Protein AF-0000000065814893 (afdb_homodimer)

InterPro domains:
  IPR001451 Hexapeptide repeat [PF00132] (109-143)
  IPR011004 Trimeric LpxA-like superfamily [SSF51161] (51-206)
  IPR018357 Hexapeptide transferase, conserved site [PS00101] (118-146)
  IPR050179 Transferase hexapeptide repeat [PTHR43300] (21-171)

Foldseek 3Di:
DAQPDPDLVDWDAVVVQDDQPLEAEEAPETERARVVRHTCNVQEPPQDRDPPAAGEHYYEQEAAYHQHHEYFQQLVQADPPDPGRDNLVVPCVDVVSVPPDRSGDGLHYEYEYACEYEAHNEYEYGNEYEAALEYEYHNEDDPHHHYHQFYWGDVPIDTPGGPDDPVLSVLCVVLVCSPDDPVLCVVCVVVVPDDCSVVSSVSSVVVVD/DAQPDPDLVDWDAVVVQDDAPLEAEEAPETERARVVRHTCVVQEPPQDRDPPAAGEHYYEQEYAYHQHHEYFQALVQADPPDPGRDNLVVCCVDVVSPPPDRSGDGLHYEYEYACEYAAHNEYEYGNEYEAALEYEYHNEDDDHHHYHQFYWGDVPIDTPGGPDDPVLSVLCVVLVCSPDDPVLCVVCVVVVPDDCSVVSSVSSVVVVD

Structure (mmCIF, N/CA/C/O backbone):
data_AF-0000000065814893-model_v1
#
loop_
_entity.id
_entity.type
_entity.pdbx_description
1 polymer 'Chloramphenicol acetyltransferase'
#
loop_
_atom_site.group_PDB
_atom_site.id
_atom_site.type_symbol
_atom_site.label_atom_id
_atom_site.label_alt_id
_atom_site.label_comp_id
_atom_site.label_asym_id
_atom_site.label_entity_id
_atom_site.label_seq_id
_atom_site.pdbx_PDB_ins_code
_atom_site.Cartn_x
_atom_site.Cartn_y
_atom_site.Cartn_z
_atom_site.occupancy
_atom_site.B_iso_or_equiv
_atom_site.auth_seq_id
_atom_site.auth_comp_id
_atom_site.auth_asym_id
_atom_site.auth_atom_id
_atom_site.pdbx_PDB_model_num
ATOM 1 N N . MET A 1 1 ? 8.117 12.266 -17.906 1 61.38 1 MET A N 1
ATOM 2 C CA . MET A 1 1 ? 7.121 13.289 -17.625 1 61.38 1 MET A CA 1
ATOM 3 C C . MET A 1 1 ? 7.738 14.461 -16.859 1 61.38 1 MET A C 1
ATOM 5 O O . MET A 1 1 ? 8.703 14.281 -16.125 1 61.38 1 MET A O 1
ATOM 9 N N . GLU A 1 2 ? 7.445 15.672 -17.281 1 85.38 2 GLU A N 1
ATOM 10 C CA . GLU A 1 2 ? 7.965 16.859 -16.625 1 85.38 2 GLU A CA 1
ATOM 11 C C . GLU A 1 2 ? 7.531 16.922 -15.156 1 85.38 2 GLU A C 1
ATOM 13 O O . GLU A 1 2 ? 6.41 16.531 -14.82 1 85.38 2 GLU A O 1
ATOM 18 N N . ASN A 1 3 ? 8.438 17.219 -14.25 1 93.12 3 ASN A N 1
ATOM 19 C CA . ASN A 1 3 ? 8.18 17.344 -12.82 1 93.12 3 ASN A CA 1
ATOM 20 C C . ASN A 1 3 ? 7.148 18.438 -12.531 1 93.12 3 ASN A C 1
ATOM 22 O O . ASN A 1 3 ? 7.281 19.562 -13.023 1 93.12 3 ASN A O 1
ATOM 26 N N . TYR A 1 4 ? 6.109 18.156 -11.859 1 95.06 4 TYR A N 1
ATOM 27 C CA . TYR A 1 4 ? 5.02 19.078 -11.547 1 95.06 4 TYR A CA 1
ATOM 28 C C . TYR A 1 4 ? 5.523 20.266 -10.734 1 95.06 4 TYR A C 1
ATOM 30 O O . TYR A 1 4 ? 4.91 21.328 -10.734 1 95.06 4 TYR A O 1
ATOM 38 N N . PHE A 1 5 ? 6.621 20.109 -10.055 1 96.44 5 PHE A N 1
ATOM 39 C CA . PHE A 1 5 ? 7.168 21.125 -9.156 1 96.44 5 PHE A CA 1
ATOM 40 C C . PHE A 1 5 ? 8.438 21.734 -9.75 1 96.44 5 PHE A C 1
ATOM 42 O O . PHE A 1 5 ? 9.242 21.031 -10.359 1 96.44 5 PHE A O 1
ATOM 49 N N . GLU A 1 6 ? 8.703 23.016 -9.484 1 94.94 6 GLU A N 1
ATOM 50 C CA . GLU A 1 6 ? 9.836 23.75 -10.031 1 94.94 6 GLU A CA 1
ATOM 51 C C . GLU A 1 6 ? 11.109 23.5 -9.227 1 94.94 6 GLU A C 1
ATOM 53 O O . GLU A 1 6 ? 12.219 23.594 -9.758 1 94.94 6 GLU A O 1
ATOM 58 N N . SER A 1 7 ? 10.906 23.234 -7.918 1 95 7 SER A N 1
ATOM 59 C CA . SER A 1 7 ? 12.039 23.062 -7.012 1 95 7 SER A CA 1
ATOM 60 C C . SER A 1 7 ? 11.672 22.203 -5.816 1 95 7 SER A C 1
ATOM 62 O O . SER A 1 7 ? 10.5 22.125 -5.426 1 95 7 SER A O 1
ATOM 64 N N . PRO A 1 8 ? 12.672 21.484 -5.254 1 94.56 8 PRO A N 1
ATOM 65 C CA . PRO A 1 8 ? 12.391 20.688 -4.051 1 94.56 8 PRO A CA 1
ATOM 66 C C . PRO A 1 8 ? 12.07 21.562 -2.838 1 94.56 8 PRO A C 1
ATOM 68 O O . PRO A 1 8 ? 11.625 21.047 -1.81 1 94.56 8 PRO A O 1
ATOM 71 N N . PHE A 1 9 ? 12.1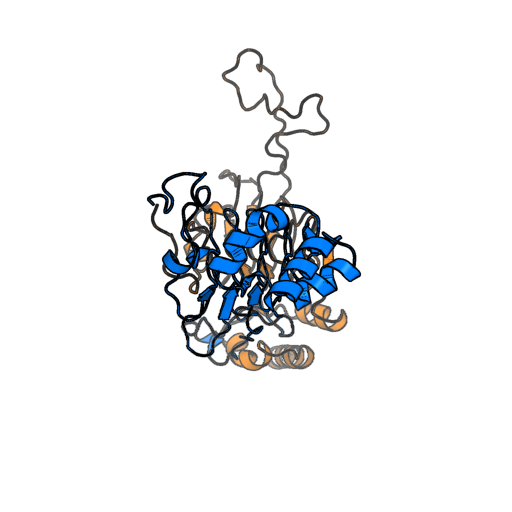56 22.859 -2.875 1 94.12 9 PHE A N 1
ATOM 72 C CA . PHE A 1 9 ? 12.016 23.75 -1.721 1 94.12 9 PHE A CA 1
ATOM 73 C C . PHE A 1 9 ? 10.758 24.594 -1.836 1 94.12 9 PHE A C 1
ATOM 75 O O . PHE A 1 9 ? 10.523 25.484 -1.018 1 94.12 9 PHE A O 1
ATOM 82 N N . ARG A 1 10 ? 10 24.297 -2.906 1 92.56 10 ARG A N 1
ATOM 83 C CA . ARG A 1 10 ? 8.773 25.078 -3.102 1 92.56 10 ARG A CA 1
ATOM 84 C C . ARG A 1 10 ? 7.566 24.156 -3.256 1 92.56 10 ARG A C 1
ATOM 86 O O . ARG A 1 10 ? 7.34 23.594 -4.332 1 92.56 10 ARG A O 1
ATOM 93 N N . GLY A 1 11 ? 6.805 24.062 -2.246 1 95.88 11 GLY A N 1
ATOM 94 C CA . GLY A 1 11 ? 5.527 23.375 -2.365 1 95.88 11 GLY A CA 1
ATOM 95 C C . GLY A 1 11 ? 4.465 24.203 -3.062 1 95.88 11 GLY A C 1
ATOM 96 O O . GLY A 1 11 ? 4.699 25.359 -3.391 1 95.88 11 GLY A O 1
ATOM 97 N N . ILE A 1 12 ? 3.383 23.594 -3.402 1 98.44 12 ILE A N 1
ATOM 98 C CA . ILE A 1 12 ? 2.229 24.25 -3.998 1 98.44 12 ILE A CA 1
ATOM 99 C C . ILE A 1 12 ? 0.988 24 -3.145 1 98.44 12 ILE A C 1
ATOM 101 O O . ILE A 1 12 ? 0.753 22.875 -2.701 1 98.44 12 ILE A O 1
ATOM 105 N N . THR A 1 13 ? 0.253 25.047 -2.877 1 98.62 13 THR A N 1
ATOM 106 C CA . THR A 1 13 ? -0.948 24.891 -2.062 1 98.62 13 THR A CA 1
ATOM 107 C C . THR A 1 13 ? -1.965 24 -2.758 1 98.62 13 THR A C 1
ATOM 109 O O . THR A 1 13 ? -2.047 23.984 -3.988 1 98.62 13 THR A O 1
ATOM 112 N N . LEU A 1 14 ? -2.758 23.25 -1.968 1 98.62 14 LEU A N 1
ATOM 113 C CA . LEU A 1 14 ? -3.629 22.203 -2.486 1 98.62 14 LEU A CA 1
ATOM 114 C C . LEU A 1 14 ? -4.738 22.797 -3.348 1 98.62 14 LEU A C 1
ATOM 116 O O . LEU A 1 14 ? -5.172 22.172 -4.324 1 98.62 14 LEU A O 1
ATOM 120 N N . ASP A 1 15 ? -5.16 24 -2.994 1 97.12 15 ASP A N 1
ATOM 121 C CA . ASP A 1 15 ? -6.234 24.641 -3.746 1 97.12 15 ASP A CA 1
ATOM 122 C C . ASP A 1 15 ? -5.844 24.828 -5.211 1 97.12 15 ASP A C 1
ATOM 124 O O . ASP A 1 15 ? -6.711 24.906 -6.086 1 97.12 15 ASP A O 1
ATOM 128 N N . LYS A 1 16 ? -4.598 24.828 -5.5 1 97.12 16 LYS A N 1
ATOM 129 C CA . LYS A 1 16 ? -4.109 25.016 -6.859 1 97.12 16 LYS A CA 1
ATOM 130 C C . LYS A 1 16 ? -3.846 23.688 -7.551 1 97.12 16 LYS A C 1
ATOM 132 O O . LYS A 1 16 ? -3.467 23.656 -8.727 1 97.12 16 LYS A O 1
ATOM 137 N N . GLN A 1 17 ? -3.994 22.609 -6.789 1 96.25 17 GLN A N 1
ATOM 138 C CA . GLN A 1 17 ? -3.59 21.312 -7.324 1 96.25 17 GLN A CA 1
ATOM 139 C C . GLN A 1 17 ? -4.789 20.391 -7.469 1 96.25 17 GLN A C 1
ATOM 141 O O . GLN A 1 17 ? -4.699 19.344 -8.133 1 96.25 17 GLN A O 1
ATOM 146 N N . VAL A 1 18 ? -5.871 20.688 -6.855 1 95.12 18 VAL A N 1
ATOM 147 C CA . VAL A 1 18 ? -6.965 19.719 -6.742 1 95.12 18 VAL A CA 1
ATOM 148 C C . VAL A 1 18 ? -8.078 20.094 -7.727 1 95.12 18 VAL A C 1
ATOM 150 O O . VAL A 1 18 ? -8.438 21.266 -7.852 1 95.12 18 VAL A O 1
ATOM 153 N N . LYS A 1 19 ? -8.617 19.141 -8.438 1 93.69 19 LYS A N 1
ATOM 154 C CA . LYS A 1 19 ? -9.695 19.344 -9.398 1 93.69 19 LYS A CA 1
ATOM 155 C C . LYS A 1 19 ? -10.922 18.516 -9.023 1 93.69 19 LYS A C 1
ATOM 157 O O . LYS A 1 19 ? -12.055 18.938 -9.266 1 93.69 19 LYS A O 1
ATOM 162 N N . SER A 1 20 ? -10.727 17.375 -8.445 1 95.62 20 SER A N 1
ATOM 163 C CA . SER A 1 20 ? -11.828 16.484 -8.094 1 95.62 20 SER A CA 1
ATOM 164 C C . SER A 1 20 ? -12.734 17.125 -7.043 1 95.62 20 SER A C 1
ATOM 166 O O . SER A 1 20 ? -12.258 17.656 -6.039 1 95.62 20 SER A O 1
ATOM 168 N N . PRO A 1 21 ? -14.008 17.078 -7.234 1 96 21 PRO A N 1
ATOM 169 C CA . PRO A 1 21 ? -14.914 17.594 -6.211 1 96 21 PRO A CA 1
ATOM 170 C C . PRO A 1 21 ? -14.883 16.781 -4.918 1 96 21 PRO A C 1
ATOM 172 O O . PRO A 1 21 ? -15.391 17.234 -3.889 1 96 21 PRO A O 1
ATOM 175 N N . ASN A 1 22 ? -14.352 15.555 -4.98 1 97.81 22 ASN A N 1
ATOM 176 C CA . ASN A 1 22 ? -14.297 14.695 -3.801 1 97.81 22 ASN A CA 1
ATOM 177 C C . ASN A 1 22 ? -13.023 14.938 -2.992 1 97.81 22 ASN A C 1
ATOM 179 O O . ASN A 1 22 ? -12.781 14.25 -1.995 1 97.81 22 ASN A O 1
ATOM 183 N N . LEU A 1 23 ? -12.219 15.844 -3.416 1 97.88 23 LEU A N 1
ATOM 184 C CA . LEU A 1 23 ? -11.094 16.375 -2.664 1 97.88 23 LEU A CA 1
ATOM 185 C C . LEU A 1 23 ? -11.422 17.766 -2.104 1 97.88 23 LEU A C 1
ATOM 187 O O . LEU A 1 23 ? -11.539 18.734 -2.857 1 97.88 23 LEU A O 1
ATOM 191 N N . VAL A 1 24 ? -11.594 17.828 -0.806 1 98.25 24 VAL A N 1
ATOM 192 C CA . VAL A 1 24 ? -11.914 19.094 -0.132 1 98.25 24 VAL A CA 1
ATOM 193 C C . VAL A 1 24 ? -10.711 19.547 0.686 1 98.25 24 VAL A C 1
ATOM 195 O O . VAL A 1 24 ? -10.234 18.828 1.566 1 98.25 24 VAL A O 1
ATOM 198 N N . VAL A 1 25 ? -10.234 20.766 0.426 1 98.62 25 VAL A N 1
ATOM 199 C CA . VAL A 1 25 ? -8.977 21.172 1.044 1 98.62 25 VAL A CA 1
ATOM 200 C C . VAL A 1 25 ? -9.141 22.531 1.698 1 98.62 25 VAL A C 1
ATOM 202 O O . VAL A 1 25 ? -9.867 23.391 1.185 1 98.62 25 VAL A O 1
ATOM 205 N N . GLY A 1 26 ? -8.484 22.703 2.852 1 98.62 26 GLY A N 1
ATOM 206 C CA . GLY A 1 26 ? -8.516 23.953 3.586 1 98.62 26 GLY A CA 1
ATOM 207 C C . GLY A 1 26 ? -7.445 24.938 3.141 1 98.62 26 GLY A C 1
ATOM 208 O O . GLY A 1 26 ? -6.59 24.594 2.32 1 98.62 26 GLY A O 1
ATOM 209 N N . LYS A 1 27 ? -7.488 26.094 3.732 1 98.19 27 LYS A N 1
ATOM 210 C CA . LYS A 1 27 ? -6.59 27.172 3.326 1 98.19 27 LYS A CA 1
ATOM 211 C C . LYS A 1 27 ? -5.148 26.875 3.732 1 98.19 27 LYS A C 1
ATOM 213 O O . LYS A 1 27 ? -4.906 26.312 4.801 1 98.19 27 LYS A O 1
ATOM 218 N N . TYR A 1 28 ? -4.184 27.109 2.84 1 98.5 28 TYR A N 1
ATOM 219 C CA . TYR A 1 28 ? -2.74 27.172 3.033 1 98.5 28 TYR A CA 1
ATOM 220 C C . TYR A 1 28 ? -2.139 25.766 3.123 1 98.5 28 TYR A C 1
ATOM 222 O O . TYR A 1 28 ? -0.917 25.609 3.195 1 98.5 28 TYR A O 1
ATOM 230 N N . SER A 1 29 ? -2.992 24.734 3.215 1 98.81 29 SER A N 1
ATOM 231 C CA . SER A 1 29 ? -2.424 23.391 3.127 1 98.81 29 SER A CA 1
ATOM 232 C C . SER A 1 29 ? -1.666 23.188 1.818 1 98.81 29 SER A C 1
ATOM 234 O O . SER A 1 29 ? -2.123 23.641 0.76 1 98.81 29 SER A O 1
ATOM 236 N N . TYR A 1 30 ? -0.504 22.531 1.897 1 98.81 30 TYR A N 1
ATOM 237 C CA . TYR A 1 30 ? 0.302 22.422 0.688 1 98.81 30 TYR A CA 1
ATOM 238 C C . TYR A 1 30 ? 0.914 21.031 0.57 1 98.81 30 TYR A C 1
ATOM 240 O O . TYR A 1 30 ? 0.956 20.281 1.548 1 98.81 30 TYR A O 1
ATOM 248 N N . TYR A 1 31 ? 1.305 20.688 -0.621 1 98.81 31 TYR A N 1
ATOM 249 C CA . TYR A 1 31 ? 2.041 19.469 -0.957 1 98.81 31 TYR A CA 1
ATOM 250 C C . TYR A 1 31 ? 3.385 19.812 -1.592 1 98.81 31 TYR A C 1
ATOM 252 O O . TYR A 1 31 ? 3.453 20.609 -2.527 1 98.81 31 TYR A O 1
ATOM 260 N N . SER A 1 32 ? 4.445 19.312 -0.992 1 97.88 32 SER A N 1
ATOM 261 C CA . SER A 1 32 ? 5.789 19.406 -1.556 1 97.88 32 SER A CA 1
ATOM 262 C C . SER A 1 32 ? 6.219 18.094 -2.182 1 97.88 32 SER A C 1
ATOM 264 O O . SER A 1 32 ? 6.941 17.312 -1.56 1 97.88 32 SER A O 1
ATOM 266 N N . GLY A 1 33 ? 5.875 17.938 -3.418 1 97.81 33 GLY A N 1
ATOM 267 C CA . GLY A 1 33 ? 5.973 16.625 -4.043 1 97.81 33 GLY A CA 1
ATOM 268 C C . GLY A 1 33 ? 7.113 16.516 -5.035 1 97.81 33 GLY A C 1
ATOM 269 O O . GLY A 1 33 ? 7.082 15.68 -5.941 1 97.81 33 GLY A O 1
ATOM 270 N N . TYR A 1 34 ? 8.156 17.281 -4.988 1 97.62 34 TYR A N 1
ATOM 271 C CA . TYR A 1 34 ? 9.203 17.391 -5.996 1 97.62 34 TYR A CA 1
ATOM 272 C C . TYR A 1 34 ? 9.836 16.047 -6.289 1 97.62 34 TYR A C 1
ATOM 274 O O . TYR A 1 34 ? 10.039 15.68 -7.453 1 97.62 34 TYR A O 1
ATOM 282 N N . TYR A 1 35 ? 10.109 15.305 -5.379 1 97.44 35 TYR A N 1
ATOM 283 C CA . TYR A 1 35 ? 10.883 14.078 -5.543 1 97.44 35 TYR A CA 1
ATOM 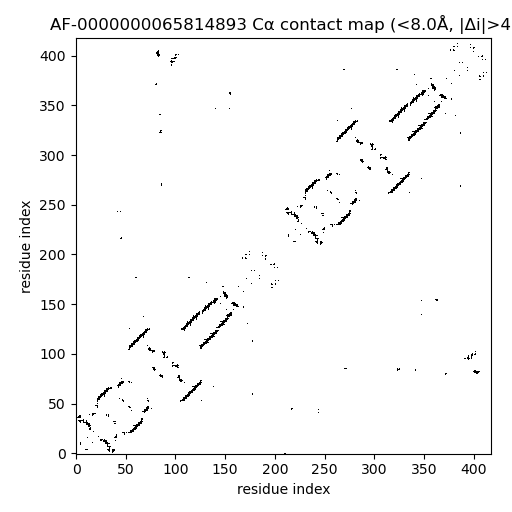284 C C . TYR A 1 35 ? 10.039 12.977 -6.168 1 97.44 35 TYR A C 1
ATOM 286 O O . TYR A 1 35 ? 10.578 11.984 -6.672 1 97.44 35 TYR A O 1
ATOM 294 N N . HIS A 1 36 ? 8.766 13.086 -6.121 1 96.69 36 HIS A N 1
ATOM 295 C CA . HIS A 1 36 ? 7.867 12.125 -6.75 1 96.69 36 HIS A CA 1
ATOM 296 C C . HIS A 1 36 ? 7.262 12.688 -8.031 1 96.69 36 HIS A C 1
ATOM 298 O O . HIS A 1 36 ? 6.676 11.953 -8.828 1 96.69 36 HIS A O 1
ATOM 304 N N . GLY A 1 37 ? 7.352 13.914 -8.188 1 95.75 37 GLY A N 1
ATOM 305 C CA . GLY A 1 37 ? 7.211 14.578 -9.477 1 95.75 37 GLY A CA 1
ATOM 306 C C . GLY A 1 37 ? 5.766 14.797 -9.875 1 95.75 37 GLY A C 1
ATOM 307 O O . GLY A 1 37 ? 5.492 15.391 -10.922 1 95.75 37 GLY A O 1
ATOM 308 N N . HIS A 1 38 ? 4.777 14.32 -9.156 1 94.75 38 HIS A N 1
ATOM 309 C CA . HIS A 1 38 ? 3.377 14.445 -9.531 1 94.75 38 HIS A CA 1
ATOM 310 C C . HIS A 1 38 ? 2.627 15.367 -8.586 1 94.75 38 HIS A C 1
ATOM 312 O O . HIS A 1 38 ? 3.102 15.648 -7.477 1 94.75 38 HIS A O 1
ATOM 318 N N . SER A 1 39 ? 1.469 15.852 -8.992 1 96.25 39 SER A N 1
ATOM 319 C CA . SER A 1 39 ? 0.639 16.734 -8.18 1 96.25 39 SER A CA 1
ATOM 320 C C . SER A 1 39 ? -0.031 15.977 -7.043 1 96.25 39 SER A C 1
ATOM 322 O O . SER A 1 39 ? 0.065 14.75 -6.969 1 96.25 39 SER A O 1
ATOM 324 N N . PHE A 1 40 ? -0.739 16.672 -6.211 1 97.94 40 PHE A N 1
ATOM 325 C CA . PHE A 1 40 ? -1.402 16.094 -5.047 1 97.94 40 PHE A CA 1
ATOM 326 C C . PHE A 1 40 ? -2.52 15.148 -5.473 1 97.94 40 PHE A C 1
ATOM 328 O O . PHE A 1 40 ? -2.889 14.242 -4.727 1 97.94 40 PHE A O 1
ATOM 335 N N . GLU A 1 41 ? -3.076 15.336 -6.598 1 95.5 41 GLU A N 1
ATOM 336 C CA . GLU A 1 41 ? -4.176 14.5 -7.07 1 95.5 41 GLU A CA 1
ATOM 337 C C . GLU A 1 41 ? -3.781 13.023 -7.078 1 95.5 41 GLU A C 1
ATOM 339 O O . GLU A 1 41 ? -4.598 12.156 -6.77 1 95.5 41 GLU A O 1
ATOM 344 N N . ASP A 1 42 ? -2.559 12.82 -7.348 1 95.25 42 ASP A N 1
ATOM 345 C CA . ASP A 1 42 ? -2.092 11.438 -7.418 1 95.25 42 ASP A CA 1
ATOM 346 C C . ASP A 1 42 ? -1.735 10.906 -6.031 1 95.25 42 ASP A C 1
ATOM 348 O O . ASP A 1 42 ? -1.407 9.727 -5.879 1 95.25 42 ASP A O 1
ATOM 352 N N . CYS A 1 43 ? -1.762 11.781 -5.035 1 98.19 43 CYS A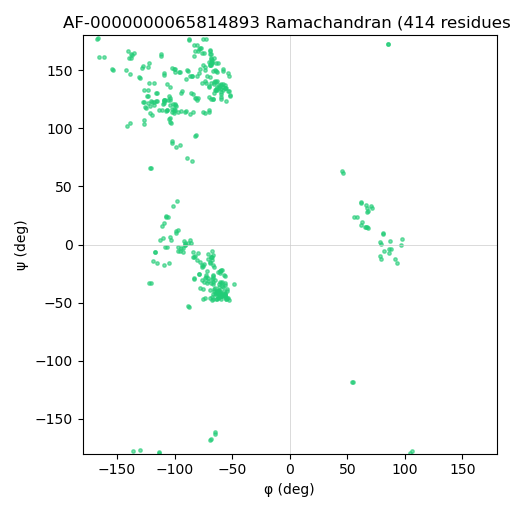 N 1
ATOM 353 C CA . CYS A 1 43 ? -1.604 11.32 -3.658 1 98.19 43 CYS A CA 1
ATOM 354 C C . CYS A 1 43 ? -2.867 10.625 -3.166 1 98.19 43 CYS A C 1
ATOM 356 O O . CYS A 1 43 ? -2.801 9.742 -2.311 1 98.19 43 CYS A O 1
ATOM 358 N N . ALA A 1 44 ? -3.998 11.086 -3.666 1 98.19 44 ALA A N 1
ATOM 359 C CA . ALA A 1 44 ? -5.27 10.43 -3.381 1 98.19 44 ALA A CA 1
ATOM 360 C C . ALA A 1 44 ? -5.48 9.219 -4.293 1 98.19 44 ALA A C 1
ATOM 362 O O . ALA A 1 44 ? -6.035 9.352 -5.387 1 98.19 44 ALA A O 1
ATOM 363 N N . ARG A 1 45 ? -5.133 8.078 -3.883 1 98 45 ARG A N 1
ATOM 364 C CA . ARG A 1 45 ? -5.16 6.883 -4.715 1 98 45 ARG A CA 1
ATOM 365 C C . ARG A 1 45 ? -6.539 6.23 -4.691 1 98 45 ARG A C 1
ATOM 367 O O . ARG A 1 45 ? -7.121 6.039 -3.625 1 98 45 ARG A O 1
ATOM 374 N N . TYR A 1 46 ? -7.074 5.918 -5.859 1 96.88 46 TYR A N 1
ATOM 375 C CA . TYR A 1 46 ? -8.359 5.25 -6.062 1 96.88 46 TYR A CA 1
ATOM 376 C C . TYR A 1 46 ? -9.516 6.148 -5.629 1 96.88 46 TYR A C 1
ATOM 378 O O . TYR A 1 46 ? -10.516 5.668 -5.09 1 96.88 46 TYR A O 1
ATOM 386 N N . LEU A 1 47 ? -9.273 7.438 -5.719 1 97.19 47 LEU A N 1
ATOM 387 C CA . LEU A 1 47 ? -10.359 8.359 -5.43 1 97.19 47 LEU A CA 1
ATOM 388 C C . LEU A 1 47 ? -11.43 8.305 -6.516 1 97.19 47 LEU A C 1
ATOM 390 O O . LEU A 1 47 ? -11.18 8.672 -7.664 1 97.19 47 LEU A O 1
ATOM 394 N N . LEU A 1 48 ? -12.594 7.848 -6.148 1 95.81 48 LEU A N 1
ATOM 395 C CA . LEU A 1 48 ? -13.695 7.734 -7.094 1 95.81 48 LEU A CA 1
ATOM 396 C C . LEU A 1 48 ? -14.258 9.109 -7.441 1 95.81 48 LEU A C 1
ATOM 398 O O . LEU A 1 48 ? -14.406 9.961 -6.566 1 95.81 48 LEU A O 1
ATOM 402 N N . PRO A 1 49 ? -14.555 9.305 -8.672 1 92.88 49 PRO A N 1
ATOM 403 C CA . PRO A 1 49 ? -15.07 10.602 -9.117 1 92.88 49 PRO A CA 1
ATOM 404 C C . PRO A 1 49 ? -16.562 10.773 -8.844 1 92.88 49 PRO A C 1
ATOM 406 O O . PRO A 1 49 ? -17.078 11.891 -8.914 1 92.88 49 PRO A O 1
ATOM 409 N N . ASP A 1 50 ? -17.234 9.781 -8.531 1 93.75 50 ASP A N 1
ATOM 410 C CA . ASP A 1 50 ? -18.688 9.773 -8.43 1 93.75 50 ASP A CA 1
ATOM 411 C C . ASP A 1 50 ? -19.156 10.602 -7.238 1 93.75 50 ASP A C 1
ATOM 413 O O . ASP A 1 50 ? -18.516 10.609 -6.188 1 93.75 50 ASP A O 1
ATOM 417 N N . GLU A 1 51 ? -20.281 11.242 -7.492 1 93.06 51 GLU A N 1
ATOM 418 C CA . GLU A 1 51 ? -20.953 11.898 -6.371 1 93.06 51 GLU A CA 1
ATOM 419 C C . GLU A 1 51 ? -21.359 10.891 -5.305 1 93.06 51 GLU A C 1
ATOM 421 O O . GLU A 1 51 ? -21.875 9.812 -5.629 1 93.06 51 GLU A O 1
ATOM 426 N N . GLY A 1 52 ? -21.141 11.258 -4.121 1 93.38 52 GLY A N 1
ATOM 427 C CA . GLY A 1 52 ? -21.531 10.367 -3.043 1 93.38 52 GLY A CA 1
ATOM 428 C C . GLY A 1 52 ? -20.422 9.422 -2.621 1 93.38 52 GLY A C 1
ATOM 429 O O . GLY A 1 52 ? -20.516 8.75 -1.59 1 93.38 52 GLY A O 1
ATOM 430 N N . ALA A 1 53 ? -19.375 9.344 -3.422 1 96.25 53 ALA A N 1
ATOM 431 C CA . ALA A 1 53 ? -18.234 8.523 -3.051 1 96.25 53 ALA A CA 1
ATOM 432 C C . ALA A 1 53 ? -17.5 9.117 -1.852 1 96.25 53 ALA A C 1
ATOM 434 O O . ALA A 1 53 ? -17.672 10.289 -1.528 1 96.25 53 ALA A O 1
ATOM 435 N N . ASP A 1 54 ? -16.719 8.195 -1.191 1 98 54 ASP A N 1
ATOM 436 C CA . ASP A 1 54 ? -15.883 8.664 -0.08 1 98 54 ASP A CA 1
ATOM 437 C C . ASP A 1 54 ? -15.016 9.844 -0.499 1 98 54 ASP A C 1
ATOM 439 O O . ASP A 1 54 ? -14.398 9.82 -1.566 1 98 54 ASP A O 1
ATOM 443 N N . ARG A 1 55 ? -15.016 10.93 0.377 1 98.5 55 ARG A N 1
ATOM 444 C CA . ARG A 1 55 ? -14.211 12.117 0.101 1 98.5 55 ARG A CA 1
ATOM 445 C C . ARG A 1 55 ? -12.906 12.094 0.897 1 98.5 55 ARG A C 1
ATOM 447 O O . ARG A 1 55 ? -12.805 11.391 1.907 1 98.5 55 ARG A O 1
ATOM 454 N N . LEU A 1 56 ? -11.875 12.648 0.369 1 98.88 56 LEU A N 1
ATOM 455 C CA . LEU A 1 56 ? -10.688 13.039 1.129 1 98.88 56 LEU A CA 1
ATOM 456 C C . LEU A 1 56 ? -10.773 14.5 1.548 1 98.88 56 LEU A C 1
ATOM 458 O O . LEU A 1 56 ? -10.781 15.398 0.699 1 98.88 56 LEU A O 1
ATOM 462 N N . VAL A 1 57 ? -10.844 14.766 2.812 1 98.88 57 VAL A N 1
ATOM 463 C CA . VAL A 1 57 ? -10.953 16.109 3.367 1 98.88 57 VAL A CA 1
ATOM 464 C C . VAL A 1 57 ? -9.656 16.484 4.086 1 98.88 57 VAL A C 1
ATOM 466 O O . VAL A 1 57 ? -9.227 15.781 5.004 1 98.88 57 VAL A O 1
ATOM 469 N N . ILE A 1 58 ? -9.039 17.516 3.66 1 98.94 58 ILE A N 1
ATOM 470 C CA . ILE A 1 58 ? -7.82 18 4.289 1 98.94 58 ILE A CA 1
ATOM 471 C C . ILE A 1 58 ? -8.062 19.391 4.887 1 98.94 58 ILE A C 1
ATOM 473 O O . ILE A 1 58 ? -8.461 20.312 4.18 1 98.94 58 ILE A O 1
ATOM 477 N N . GLY A 1 59 ? -7.82 19.547 6.156 1 98.94 59 GLY A N 1
ATOM 478 C CA . GLY A 1 59 ? -8.016 20.812 6.836 1 98.94 59 GLY A CA 1
ATOM 479 C C . GLY A 1 59 ? -7.016 21.875 6.414 1 98.94 59 GLY A C 1
ATOM 480 O O . GLY A 1 59 ? -6.312 21.719 5.414 1 98.94 59 GLY A O 1
ATOM 481 N N . SER A 1 60 ? -6.988 22.953 7.152 1 98.88 60 SER A N 1
ATOM 482 C CA . SER A 1 60 ? -6.152 24.109 6.859 1 98.88 60 SER A CA 1
ATOM 483 C C . SER A 1 60 ? -4.773 23.969 7.492 1 98.88 60 SER A C 1
ATOM 485 O O . SER A 1 60 ? -4.617 23.297 8.516 1 98.88 60 SER A O 1
ATOM 487 N N . PHE A 1 61 ? -3.756 24.547 6.852 1 98.88 61 PHE A N 1
ATOM 488 C CA . PHE A 1 61 ? -2.402 24.703 7.371 1 98.88 61 PHE A CA 1
ATOM 489 C C . PHE A 1 61 ? -1.73 23.344 7.52 1 98.88 61 PHE A C 1
ATOM 491 O O . PHE A 1 61 ? -0.988 23.109 8.477 1 98.88 61 PHE A O 1
ATOM 498 N N . CYS A 1 62 ? -2.088 22.406 6.656 1 98.94 62 CYS A N 1
ATOM 499 C CA . CYS A 1 62 ? -1.406 21.125 6.648 1 98.94 62 CYS A CA 1
ATOM 500 C C . CYS A 1 62 ? -0.159 21.172 5.777 1 98.94 62 CYS A C 1
ATOM 502 O O . CYS A 1 62 ? -0.113 21.906 4.789 1 98.94 62 CYS A O 1
ATOM 504 N N . SER A 1 63 ? 0.86 20.484 6.156 1 98.88 63 SER A N 1
ATOM 505 C CA . SER A 1 63 ? 2.117 20.297 5.441 1 98.88 63 SER A CA 1
ATOM 506 C C . SER A 1 63 ? 2.293 18.844 5.008 1 98.88 63 SER A C 1
ATOM 508 O O . SER A 1 63 ? 2.43 17.953 5.844 1 98.88 63 SER A O 1
ATOM 510 N N . ILE A 1 64 ? 2.316 18.609 3.756 1 98.88 64 ILE A N 1
ATOM 511 C CA . ILE A 1 64 ? 2.34 17.25 3.244 1 98.88 64 ILE A CA 1
ATOM 512 C C . ILE A 1 64 ? 3.625 17.016 2.453 1 98.88 64 ILE A C 1
ATOM 514 O O . ILE A 1 64 ? 3.904 17.734 1.487 1 98.88 64 ILE A O 1
ATOM 518 N N . GLY A 1 65 ? 4.371 16.047 2.85 1 98.69 65 GLY A N 1
ATOM 519 C CA . GLY A 1 65 ? 5.656 15.742 2.24 1 98.69 65 GLY A CA 1
ATOM 520 C C . GLY A 1 65 ? 5.539 14.914 0.976 1 98.69 65 GLY A C 1
ATOM 521 O O . GLY A 1 65 ? 4.496 14.312 0.718 1 98.69 65 GLY A O 1
ATOM 522 N N . SER A 1 66 ? 6.633 14.875 0.283 1 98.56 66 SER A N 1
ATOM 523 C CA . SER A 1 66 ? 6.707 14.211 -1.016 1 98.56 66 SER A CA 1
ATOM 524 C C . SER A 1 66 ? 6.367 12.734 -0.901 1 98.56 66 SER A C 1
ATOM 526 O O . SER A 1 66 ? 6.883 12.031 -0.025 1 98.56 66 SER A O 1
ATOM 528 N N . GLY A 1 67 ? 5.402 12.297 -1.744 1 98.25 67 GLY A N 1
ATOM 529 C CA . GLY A 1 67 ? 5.121 10.875 -1.852 1 98.25 67 GLY A CA 1
ATOM 530 C C . GLY A 1 67 ? 4.094 10.391 -0.847 1 98.25 67 GLY A C 1
ATOM 531 O O . GLY A 1 67 ? 3.768 9.203 -0.806 1 98.25 67 GLY A O 1
ATOM 532 N N . ALA A 1 68 ? 3.646 11.281 0.045 1 98.81 68 ALA A N 1
ATOM 533 C CA . ALA A 1 68 ? 2.523 10.891 0.893 1 98.81 68 ALA A CA 1
ATOM 534 C C . ALA A 1 68 ? 1.351 10.391 0.053 1 98.81 68 ALA A C 1
ATOM 536 O O . ALA A 1 68 ? 1.14 10.859 -1.068 1 98.81 68 ALA A O 1
ATOM 537 N N . ALA A 1 69 ? 0.631 9.406 0.59 1 98.81 69 ALA A N 1
ATOM 538 C CA . ALA A 1 69 ? -0.488 8.836 -0.16 1 98.81 69 ALA A CA 1
ATOM 539 C C . ALA A 1 69 ? -1.685 8.578 0.752 1 98.81 69 ALA A C 1
ATOM 541 O O . ALA A 1 69 ? -1.517 8.258 1.931 1 98.81 69 ALA A O 1
ATOM 542 N N . PHE A 1 70 ? -2.842 8.734 0.206 1 98.88 70 PHE A N 1
ATOM 543 C CA . PHE A 1 70 ? -4.129 8.445 0.828 1 98.88 70 PHE A CA 1
ATOM 544 C C . PHE A 1 70 ? -4.883 7.383 0.039 1 98.88 70 PHE A C 1
ATOM 546 O O . PHE A 1 70 ? -5.277 7.613 -1.106 1 98.88 70 PHE A O 1
ATOM 553 N N . ILE A 1 71 ? -5.027 6.211 0.616 1 98.69 71 ILE A N 1
ATOM 554 C CA . ILE A 1 71 ? -5.754 5.148 -0.071 1 98.69 71 ILE A CA 1
ATOM 555 C C . ILE A 1 71 ? -7.258 5.367 0.087 1 98.69 71 ILE A C 1
ATOM 557 O O . ILE A 1 71 ? -7.746 5.594 1.196 1 98.69 71 ILE A O 1
ATOM 561 N N . MET A 1 72 ? -7.941 5.395 -1.024 1 98.19 72 MET A N 1
ATOM 562 C CA . MET A 1 72 ? -9.383 5.641 -1.013 1 98.19 72 MET A CA 1
ATOM 563 C C . MET A 1 72 ? -10.148 4.406 -1.473 1 98.19 72 MET A C 1
ATOM 565 O O . MET A 1 72 ? -9.578 3.316 -1.565 1 98.19 72 MET A O 1
ATOM 569 N N . ALA A 1 73 ? -11.43 4.492 -1.548 1 96.19 73 ALA A N 1
ATOM 570 C CA . ALA A 1 73 ? -12.352 3.504 -2.102 1 96.19 73 ALA A CA 1
ATOM 571 C C . ALA A 1 73 ? -12.445 2.275 -1.2 1 96.19 73 ALA A C 1
ATOM 573 O O . ALA A 1 73 ? -12.555 1.147 -1.688 1 96.19 73 ALA A O 1
ATOM 574 N N . GLY A 1 74 ? -12.32 2.447 0.09 1 96.5 74 GLY A N 1
ATOM 575 C CA . GLY A 1 74 ? -12.578 1.382 1.045 1 96.5 74 GLY A CA 1
ATOM 576 C C . GLY A 1 74 ? -11.773 0.125 0.767 1 96.5 74 GLY A C 1
ATOM 577 O O . GLY A 1 74 ? -10.539 0.161 0.741 1 96.5 74 GLY A O 1
ATOM 578 N N . ASN A 1 75 ? -12.492 -1.015 0.486 1 96.19 75 ASN A N 1
ATOM 579 C CA . ASN A 1 75 ? -11.836 -2.305 0.306 1 96.19 75 ASN A CA 1
ATOM 580 C C . ASN A 1 75 ? -11.484 -2.557 -1.158 1 96.19 75 ASN A C 1
ATOM 582 O O . ASN A 1 75 ? -11.047 -3.65 -1.517 1 96.19 75 ASN A O 1
ATOM 586 N N . GLN A 1 76 ? -11.781 -1.609 -2.049 1 95 76 GLN A N 1
ATOM 587 C CA . GLN A 1 76 ? -11.461 -1.646 -3.471 1 95 76 GLN A CA 1
ATOM 588 C C . GLN A 1 76 ? -12.031 -2.895 -4.133 1 95 76 GLN A C 1
ATOM 590 O O . GLN A 1 76 ? -11.422 -3.457 -5.047 1 95 76 GLN A O 1
ATOM 595 N N . GLY A 1 77 ? -13.055 -3.436 -3.516 1 95.88 77 GLY A N 1
ATOM 596 C CA . GLY A 1 77 ? -13.758 -4.547 -4.133 1 95.88 77 GLY A CA 1
ATOM 597 C C . GLY A 1 77 ? -13.297 -5.902 -3.631 1 95.88 77 GLY A C 1
ATOM 598 O O . GLY A 1 77 ? -13.773 -6.938 -4.094 1 95.88 77 GLY A O 1
ATOM 599 N N . HIS A 1 78 ? -12.344 -5.918 -2.736 1 97.56 78 HIS A N 1
ATOM 600 C CA . HIS A 1 78 ? -11.82 -7.168 -2.195 1 97.56 78 HIS A CA 1
ATOM 601 C C . HIS A 1 78 ? -12.43 -7.477 -0.831 1 97.56 78 HIS A C 1
ATOM 603 O O . HIS A 1 78 ? -12.234 -6.719 0.123 1 97.56 78 HIS A O 1
ATOM 609 N N . ARG A 1 79 ? -13.164 -8.547 -0.778 1 97.69 79 ARG A N 1
ATOM 610 C CA . ARG A 1 79 ? -13.82 -8.961 0.459 1 97.69 79 ARG A CA 1
ATOM 611 C C . ARG A 1 79 ? -13.047 -10.078 1.149 1 97.69 79 ARG A C 1
ATOM 613 O O . ARG A 1 79 ? -13.023 -11.211 0.672 1 97.69 79 ARG A O 1
ATOM 620 N N . ASN A 1 80 ? -12.508 -9.781 2.285 1 96.38 80 ASN A N 1
ATOM 621 C CA . ASN A 1 80 ? -11.711 -10.758 3.018 1 96.38 80 ASN A CA 1
ATOM 622 C C . ASN A 1 80 ? -12.578 -11.859 3.609 1 96.38 80 ASN A C 1
ATOM 624 O O . ASN A 1 80 ? -12.078 -12.938 3.936 1 96.38 80 ASN A O 1
ATOM 628 N N . GLU A 1 81 ? -13.883 -11.555 3.793 1 97.12 81 GLU A N 1
ATOM 629 C CA . GLU A 1 81 ? -14.766 -12.531 4.434 1 97.12 81 GLU A CA 1
ATOM 630 C C . GLU A 1 81 ? -15.453 -13.414 3.396 1 97.12 81 GLU A C 1
ATOM 632 O O . GLU A 1 81 ? -16.156 -14.352 3.75 1 97.12 81 GLU A O 1
ATOM 637 N N . TRP A 1 82 ? -15.273 -13.109 2.119 1 98.56 82 TRP A N 1
ATOM 638 C CA . TRP A 1 82 ? -15.766 -13.977 1.053 1 98.56 82 TRP A CA 1
ATOM 639 C C . TRP A 1 82 ? -14.781 -15.117 0.783 1 98.56 82 TRP A C 1
ATOM 641 O O . TRP A 1 82 ? -13.625 -15.047 1.19 1 98.56 82 TRP A O 1
ATOM 651 N N . ILE A 1 83 ? -15.312 -16.156 0.105 1 98.56 83 ILE A N 1
ATOM 652 C CA . ILE A 1 83 ? -14.477 -17.297 -0.248 1 98.56 83 ILE A CA 1
ATOM 653 C C . ILE A 1 83 ? -13.234 -16.812 -1 1 98.56 83 ILE A C 1
ATOM 655 O O . ILE A 1 83 ? -12.117 -17.234 -0.688 1 98.56 83 ILE A O 1
ATOM 659 N N . SER A 1 84 ? -13.461 -15.93 -1.942 1 98.69 84 SER A N 1
ATOM 660 C CA . SER A 1 84 ? -12.375 -15.336 -2.707 1 98.69 84 SER A CA 1
ATOM 661 C C . SER A 1 84 ? -12.305 -13.82 -2.494 1 98.69 84 SER A C 1
ATOM 663 O O . SER A 1 84 ? -13.336 -13.156 -2.426 1 98.69 84 SER A O 1
ATOM 665 N N . THR A 1 85 ? -11.055 -13.305 -2.371 1 98.31 85 THR A N 1
ATOM 666 C CA . THR A 1 85 ? -10.859 -11.859 -2.314 1 98.31 85 THR A CA 1
ATOM 667 C C . THR A 1 85 ? -10.852 -11.258 -3.717 1 98.31 85 THR A C 1
ATOM 669 O O . THR A 1 85 ? -10.883 -10.039 -3.875 1 98.31 85 THR A O 1
ATOM 672 N N . PHE A 1 86 ? -10.805 -12.141 -4.734 1 98.69 86 PHE A N 1
ATOM 673 C CA . PHE A 1 86 ? -10.719 -11.688 -6.117 1 98.69 86 PHE A CA 1
ATOM 674 C C . PHE A 1 86 ? -11.977 -10.922 -6.512 1 98.69 86 PHE A C 1
ATOM 676 O O . PHE A 1 86 ? -13.094 -11.359 -6.23 1 98.69 86 PHE A O 1
ATOM 683 N N . PRO A 1 87 ? -11.781 -9.797 -7.121 1 98.12 87 PRO A N 1
ATOM 684 C CA . PRO A 1 87 ? -12.93 -8.953 -7.469 1 98.12 87 PRO A CA 1
ATOM 685 C C . PRO A 1 87 ? -13.57 -9.352 -8.797 1 98.12 87 PRO A C 1
ATOM 687 O O . PRO A 1 87 ? -13.578 -8.555 -9.742 1 98.12 87 PRO A O 1
ATOM 690 N N . PHE A 1 88 ? -14.25 -10.461 -8.836 1 98.44 88 PHE A N 1
ATOM 691 C CA . PHE A 1 88 ? -14.852 -11.039 -10.039 1 98.44 88 PHE A CA 1
ATOM 692 C C . PHE A 1 88 ? -15.758 -10.023 -10.719 1 98.44 88 PHE A C 1
ATOM 694 O O . PHE A 1 88 ? -15.766 -9.914 -11.945 1 98.44 88 PHE A O 1
ATOM 701 N N . PHE A 1 89 ? -16.484 -9.297 -9.953 1 97.75 89 PHE A N 1
ATOM 702 C CA . PHE A 1 89 ? -17.516 -8.375 -10.406 1 97.75 89 PHE A CA 1
ATOM 703 C C . PHE A 1 89 ? -16.938 -7.348 -11.367 1 97.75 89 PHE A C 1
ATOM 705 O O . PHE A 1 89 ? -17.625 -6.898 -12.289 1 97.75 89 PHE A O 1
ATOM 712 N N . PHE A 1 90 ? -15.688 -7.098 -11.234 1 96.25 90 PHE A N 1
ATOM 713 C CA . PHE A 1 90 ? -15.094 -6.004 -11.992 1 96.25 90 PHE A CA 1
ATOM 714 C C . PHE A 1 90 ? -14.391 -6.527 -13.234 1 96.25 90 PHE A C 1
ATOM 716 O O . PHE A 1 90 ? -13.625 -5.801 -13.875 1 96.25 90 PHE A O 1
ATOM 723 N N . MET A 1 91 ? -14.586 -7.773 -13.609 1 96.25 91 MET A N 1
ATOM 724 C CA . MET A 1 91 ? -14.172 -8.359 -14.883 1 96.25 91 MET A CA 1
ATOM 725 C C . MET A 1 91 ? -15.375 -8.922 -15.633 1 96.25 91 MET A C 1
ATOM 727 O O . MET A 1 91 ? -15.43 -10.125 -15.922 1 96.25 91 MET A O 1
ATOM 731 N N . PRO A 1 92 ? -16.234 -8.039 -16.031 1 94.5 92 PRO A N 1
ATOM 732 C CA . PRO A 1 92 ? -17.5 -8.484 -16.609 1 94.5 92 PRO A CA 1
ATOM 733 C C . PRO A 1 92 ? -17.328 -9.141 -17.969 1 9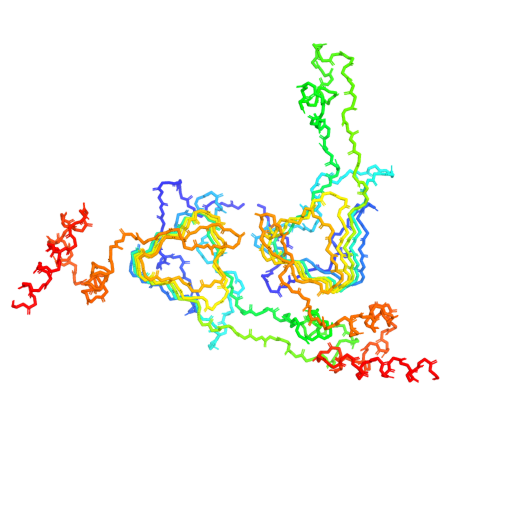4.5 92 PRO A C 1
ATOM 735 O O . PRO A 1 92 ? -18.234 -9.82 -18.469 1 94.5 92 PRO A O 1
ATOM 738 N N . GLU A 1 93 ? -16.203 -8.961 -18.594 1 94.69 93 GLU A N 1
ATOM 739 C CA . GLU A 1 93 ? -15.938 -9.547 -19.906 1 94.69 93 GLU A CA 1
ATOM 740 C C . GLU A 1 93 ? -15.68 -11.047 -19.797 1 94.69 93 GLU A C 1
ATOM 742 O O . GLU A 1 93 ? -15.688 -11.75 -20.812 1 94.69 93 GLU A O 1
ATOM 747 N N . VAL A 1 94 ? -15.391 -11.562 -18.625 1 96.75 94 VAL A N 1
ATOM 748 C CA . VAL A 1 94 ? -15.141 -12.984 -18.406 1 96.75 94 VAL A CA 1
ATOM 749 C C . VAL A 1 94 ? -16.453 -13.703 -18.156 1 96.75 94 VAL A C 1
ATOM 751 O O . VAL A 1 94 ? -17.078 -13.523 -17.094 1 96.75 94 VAL A O 1
ATOM 754 N N . PRO A 1 95 ? -16.891 -14.539 -19.016 1 96.44 95 PRO A N 1
ATOM 755 C CA . PRO A 1 95 ? -18.219 -15.156 -18.922 1 96.44 95 PRO A CA 1
ATOM 756 C C . PRO A 1 95 ? -18.406 -15.93 -17.625 1 96.44 95 PRO A C 1
ATOM 758 O O . PRO A 1 95 ? -19.5 -15.906 -17.047 1 96.44 95 PRO A O 1
ATOM 761 N N . GLU A 1 96 ? -17.438 -16.531 -17.172 1 95.75 96 GLU A N 1
ATOM 762 C CA . GLU A 1 96 ? -17.594 -17.359 -15.969 1 95.75 96 GLU A CA 1
ATOM 763 C C . GLU A 1 96 ? -17.812 -16.5 -14.727 1 95.75 96 GLU A C 1
ATOM 765 O O . GLU A 1 96 ? -18.203 -17 -13.672 1 95.75 96 GLU A O 1
ATOM 770 N N . PHE A 1 97 ? -17.594 -15.156 -14.797 1 97.62 97 PHE A N 1
ATOM 771 C CA . PHE A 1 97 ? -17.75 -14.281 -13.641 1 97.62 97 PHE A CA 1
ATOM 772 C C . PHE A 1 97 ? -19.125 -13.617 -13.641 1 97.62 97 PHE A C 1
ATOM 774 O O . PHE A 1 97 ? -19.422 -12.82 -12.75 1 97.62 97 PHE A O 1
ATOM 781 N N . GLU A 1 98 ? -20.047 -13.766 -14.578 1 94.69 98 GLU A N 1
ATOM 782 C CA . GLU A 1 98 ? -21.312 -13.078 -14.852 1 94.69 98 GLU A CA 1
ATOM 783 C C . GLU A 1 98 ? -22.156 -12.961 -13.594 1 94.69 98 GLU A C 1
ATOM 785 O O . GLU A 1 98 ? -22.828 -11.945 -13.375 1 94.69 98 GLU A O 1
ATOM 790 N N . ASN A 1 99 ? -22.188 -13.836 -12.656 1 93.94 99 ASN A N 1
ATOM 791 C CA . ASN A 1 99 ? -23.062 -13.82 -11.484 1 93.94 99 ASN A CA 1
ATOM 792 C C . ASN A 1 99 ? -22.297 -13.438 -10.219 1 93.94 99 ASN A C 1
ATOM 794 O O . ASN A 1 99 ? -22.797 -13.648 -9.109 1 93.94 99 ASN A O 1
ATOM 798 N N . ALA A 1 100 ? -21.234 -12.766 -10.406 1 97.81 100 ALA A N 1
ATOM 799 C CA . ALA A 1 100 ? -20.469 -12.336 -9.242 1 97.81 100 ALA A CA 1
ATOM 800 C C . ALA A 1 100 ? -21.125 -11.148 -8.547 1 97.81 100 ALA A C 1
ATOM 802 O O . ALA A 1 100 ? -21.609 -10.234 -9.211 1 97.81 100 ALA A O 1
ATOM 803 N N . ALA A 1 101 ? -21.141 -11.148 -7.258 1 98.12 101 ALA A N 1
ATOM 804 C CA . ALA A 1 101 ? -21.625 -10 -6.488 1 98.12 101 ALA A CA 1
ATOM 805 C C . ALA A 1 101 ? -20.562 -8.898 -6.441 1 98.12 101 ALA A C 1
ATOM 807 O O . ALA A 1 101 ? -19.375 -9.164 -6.551 1 98.12 101 ALA A O 1
ATOM 808 N N . ASN A 1 102 ? -21.062 -7.672 -6.336 1 97.81 102 ASN A N 1
ATOM 809 C CA . ASN A 1 102 ? -20.172 -6.531 -6.137 1 97.81 102 ASN A CA 1
ATOM 810 C C . ASN A 1 102 ? -19.609 -6.5 -4.719 1 97.81 102 ASN A C 1
ATOM 812 O O . ASN A 1 102 ? -20.359 -6.305 -3.758 1 97.81 102 ASN A O 1
ATOM 816 N N . GLY A 1 103 ? -18.328 -6.703 -4.598 1 97.5 103 GLY A N 1
ATOM 817 C CA . GLY A 1 103 ? -17.703 -6.793 -3.289 1 97.5 103 GLY A CA 1
ATOM 818 C C . GLY A 1 103 ? -17.297 -5.445 -2.729 1 97.5 103 GLY A C 1
ATOM 819 O O . GLY A 1 103 ? -16.75 -5.367 -1.626 1 97.5 103 GLY A O 1
ATOM 820 N N . TYR A 1 104 ? -17.578 -4.316 -3.381 1 97.25 104 TYR A N 1
ATOM 821 C CA . TYR A 1 104 ? -17.125 -2.992 -2.977 1 97.25 104 TYR A CA 1
ATOM 822 C C . TYR A 1 104 ? -17.844 -2.539 -1.704 1 97.25 104 TYR A C 1
ATOM 824 O O . TYR A 1 104 ? -19.062 -2.637 -1.599 1 97.25 104 TYR A O 1
ATOM 832 N N . LEU A 1 105 ? -17.062 -2.154 -0.744 1 97.06 105 LEU A N 1
ATOM 833 C CA . LEU A 1 105 ? -17.547 -1.488 0.461 1 97.06 105 LEU A CA 1
ATOM 834 C C . LEU A 1 105 ? -16.797 -0.184 0.7 1 97.06 105 LEU A C 1
ATOM 836 O O . LEU A 1 105 ? -15.555 -0.176 0.772 1 97.06 105 LEU A O 1
ATOM 840 N N . PRO A 1 106 ? -17.547 0.941 0.777 1 97.06 106 PRO A N 1
ATOM 841 C CA . PRO A 1 106 ? -16.875 2.189 1.151 1 97.06 106 PRO A CA 1
ATOM 842 C C . PRO A 1 106 ? -16.375 2.184 2.596 1 97.06 106 PRO A C 1
ATOM 844 O O . PRO A 1 106 ? -16.812 1.35 3.396 1 97.06 106 PRO A O 1
ATOM 847 N N . ALA A 1 107 ? -15.422 3.008 2.922 1 97.88 107 ALA A N 1
ATOM 848 C CA . ALA A 1 107 ? -14.906 3.123 4.285 1 97.88 107 ALA A CA 1
ATOM 849 C C . ALA A 1 107 ? -15.336 4.441 4.922 1 97.88 107 ALA A C 1
ATOM 851 O O . ALA A 1 107 ? -15.086 4.68 6.105 1 97.88 107 ALA A O 1
ATOM 852 N N . GLY A 1 108 ? -16.031 5.246 4.184 1 98.25 108 GLY A N 1
ATOM 853 C CA . GLY A 1 108 ? -16.297 6.605 4.633 1 98.25 108 GLY A CA 1
ATOM 854 C C . GLY A 1 108 ? -15.18 7.57 4.297 1 98.25 108 GLY A C 1
ATOM 855 O O . GLY A 1 108 ? -14.125 7.16 3.805 1 98.25 108 GLY A O 1
ATOM 856 N N . ASP A 1 109 ? -15.422 8.859 4.547 1 98.81 109 ASP A N 1
ATOM 857 C CA . ASP A 1 109 ? -14.461 9.906 4.227 1 98.81 109 ASP A CA 1
ATOM 858 C C . ASP A 1 109 ? -13.156 9.711 5 1 98.81 109 ASP A C 1
ATOM 860 O O . ASP A 1 109 ? -13.172 9.227 6.133 1 98.81 109 ASP A O 1
ATOM 864 N N . THR A 1 110 ? -12.062 9.844 4.391 1 98.94 110 THR A N 1
ATOM 865 C CA . THR A 1 110 ? -10.797 10.07 5.082 1 98.94 110 THR A CA 1
ATOM 866 C C . THR A 1 110 ? -10.641 11.547 5.438 1 98.94 110 THR A C 1
ATOM 868 O O . THR A 1 110 ? -10.727 12.414 4.566 1 98.94 110 THR A O 1
ATOM 871 N N . VAL A 1 111 ? -10.391 11.891 6.719 1 98.94 111 VAL A N 1
ATOM 872 C CA . VAL A 1 111 ? -10.414 13.273 7.18 1 98.94 111 VAL A CA 1
ATOM 873 C C . VAL A 1 111 ? -9.102 13.609 7.875 1 98.94 111 VAL A C 1
ATOM 875 O O . VAL A 1 111 ? -8.734 12.969 8.867 1 98.94 111 VAL A O 1
ATOM 878 N N . ILE A 1 112 ? -8.391 14.547 7.336 1 99 112 ILE A N 1
ATOM 879 C CA . ILE A 1 112 ? -7.203 15.125 7.953 1 99 112 ILE A CA 1
ATOM 880 C C . ILE A 1 112 ? -7.559 16.453 8.617 1 99 112 ILE A C 1
ATOM 882 O O . ILE A 1 112 ? -8.031 17.375 7.949 1 99 112 ILE A O 1
ATOM 886 N N . GLY A 1 113 ? -7.348 16.547 9.883 1 98.94 113 GLY A N 1
ATOM 887 C CA . GLY A 1 113 ? -7.629 17.781 10.594 1 98.94 113 GLY A CA 1
ATOM 888 C C . GLY A 1 113 ? -6.75 18.938 10.148 1 98.94 113 GLY A C 1
ATOM 889 O O . GLY A 1 113 ? -6.184 18.906 9.055 1 98.94 113 GLY A O 1
ATOM 890 N N . ASN A 1 114 ? -6.676 19.984 10.953 1 98.94 114 ASN A N 1
ATOM 891 C CA . ASN A 1 114 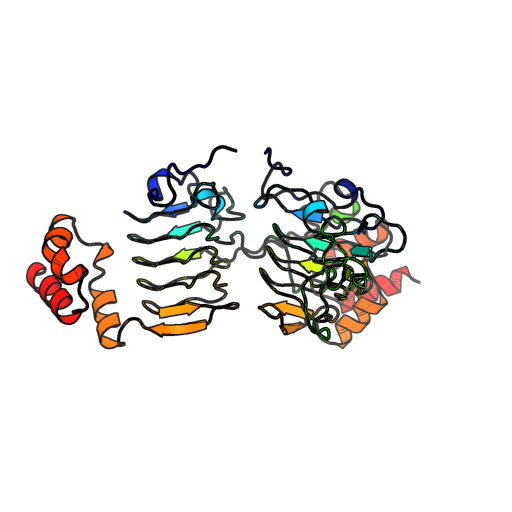? -5.914 21.203 10.68 1 98.94 114 ASN A CA 1
ATOM 892 C C . ASN A 1 114 ? -4.531 21.141 11.32 1 98.94 114 ASN A C 1
ATOM 894 O O . ASN A 1 114 ? -4.348 20.516 12.367 1 98.94 114 ASN A O 1
ATOM 898 N N . ASP A 1 115 ? -3.57 21.797 10.641 1 98.88 115 ASP A N 1
ATOM 899 C CA . ASP A 1 115 ? -2.223 21.922 11.188 1 98.88 115 ASP A CA 1
ATOM 900 C C . ASP A 1 115 ? -1.574 20.547 11.367 1 98.88 115 ASP A C 1
ATOM 902 O O . ASP A 1 115 ? -0.922 20.297 12.383 1 98.88 115 ASP A O 1
ATOM 906 N N . VAL A 1 116 ? -1.864 19.656 10.453 1 99 116 VAL A N 1
ATOM 907 C CA . VAL A 1 116 ? -1.265 18.328 10.477 1 99 116 VAL A CA 1
ATOM 908 C C . VAL A 1 116 ? -0.013 18.312 9.602 1 99 116 VAL A C 1
ATOM 910 O O . VAL A 1 116 ? -0.012 18.859 8.492 1 99 116 VAL A O 1
ATOM 913 N N . TRP A 1 117 ? 1.079 17.797 10.062 1 98.94 117 TRP A N 1
ATOM 914 C CA . TRP A 1 117 ? 2.309 17.578 9.305 1 98.94 117 TRP A CA 1
ATOM 915 C C . TRP A 1 117 ? 2.447 16.109 8.922 1 98.94 117 TRP A C 1
ATOM 917 O O . TRP A 1 117 ? 2.545 15.234 9.789 1 98.94 117 TRP A O 1
ATOM 927 N N . ILE A 1 118 ? 2.383 15.828 7.672 1 98.94 118 ILE A N 1
ATOM 928 C CA . ILE A 1 118 ? 2.486 14.469 7.148 1 98.94 118 ILE A CA 1
ATOM 929 C C . ILE A 1 118 ? 3.846 14.273 6.484 1 98.94 118 ILE A C 1
ATOM 931 O O . ILE A 1 118 ? 4.137 14.891 5.457 1 98.94 118 ILE A O 1
ATOM 935 N N . GLY A 1 119 ? 4.617 13.422 7.023 1 98.88 119 GLY A N 1
ATOM 936 C CA . GLY A 1 119 ? 5.965 13.18 6.527 1 98.88 119 GLY A CA 1
ATOM 937 C C . GLY A 1 119 ? 5.984 12.492 5.172 1 98.88 119 GLY A C 1
ATOM 938 O O . GLY A 1 119 ? 4.965 11.977 4.715 1 98.88 119 GLY A O 1
ATOM 939 N N . SER A 1 120 ? 7.172 12.523 4.59 1 98.69 120 SER A N 1
ATOM 940 C CA . SER A 1 120 ? 7.359 11.961 3.254 1 98.69 120 SER A CA 1
ATOM 941 C C . SER A 1 120 ? 6.961 10.492 3.215 1 98.69 120 SER A C 1
ATOM 943 O O . SER A 1 120 ? 7.273 9.734 4.137 1 98.69 120 SER A O 1
ATOM 945 N N . GLU A 1 121 ? 6.176 10.109 2.176 1 98.62 121 GLU A N 1
ATOM 946 C CA . GLU A 1 121 ? 5.859 8.734 1.813 1 98.62 121 GLU A CA 1
ATOM 947 C C . GLU A 1 121 ? 5.02 8.062 2.893 1 98.62 121 GLU A C 1
ATOM 949 O O . GLU A 1 121 ? 4.957 6.832 2.959 1 98.62 121 GLU A O 1
ATOM 954 N N . ALA A 1 122 ? 4.449 8.82 3.805 1 98.88 122 ALA A N 1
ATOM 955 C CA . ALA A 1 122 ? 3.451 8.227 4.691 1 98.88 122 ALA A CA 1
ATOM 956 C C . ALA A 1 122 ? 2.217 7.789 3.908 1 98.88 122 ALA A C 1
ATOM 958 O O . ALA A 1 122 ? 1.902 8.359 2.861 1 98.88 122 ALA A O 1
ATOM 959 N N . ILE A 1 123 ? 1.514 6.758 4.367 1 98.88 123 ILE A N 1
ATOM 960 C CA . ILE A 1 123 ? 0.263 6.309 3.766 1 98.88 123 ILE A CA 1
ATOM 961 C C . ILE A 1 123 ? -0.849 6.328 4.812 1 98.88 123 ILE A C 1
ATOM 963 O O . ILE A 1 123 ? -0.676 5.82 5.922 1 98.88 123 ILE A O 1
ATOM 967 N N . ILE A 1 124 ? -1.926 6.953 4.504 1 98.94 124 ILE A N 1
ATOM 968 C CA . ILE A 1 124 ? -3.137 6.941 5.312 1 98.94 124 ILE A CA 1
ATOM 969 C C . ILE A 1 124 ? -4.18 6.023 4.676 1 98.94 124 ILE A C 1
ATOM 971 O O . ILE A 1 124 ? -4.551 6.211 3.514 1 98.94 124 ILE A O 1
ATOM 975 N N . MET A 1 125 ? -4.668 5.047 5.406 1 98.75 125 MET A N 1
ATOM 976 C CA . MET A 1 125 ? -5.605 4.055 4.887 1 98.75 125 MET A CA 1
ATOM 977 C C . MET A 1 125 ? -7.02 4.629 4.82 1 98.75 125 MET A C 1
ATOM 979 O O . MET A 1 125 ? -7.285 5.695 5.375 1 98.75 125 MET A O 1
ATOM 983 N N . PRO A 1 126 ? -7.898 3.961 4.168 1 98.75 126 PRO A N 1
ATOM 984 C CA . PRO A 1 126 ? -9.219 4.531 3.898 1 98.75 126 PRO A CA 1
ATOM 985 C C . PRO A 1 126 ? -10.031 4.77 5.172 1 98.75 126 PRO A C 1
ATOM 987 O O . PRO A 1 126 ? -9.992 3.955 6.098 1 98.75 126 PRO A O 1
ATOM 990 N N . GLY A 1 127 ? -10.727 5.84 5.234 1 98.75 127 GLY A N 1
ATOM 991 C CA . GLY A 1 127 ? -11.734 6.09 6.25 1 98.75 127 GLY A CA 1
ATOM 992 C C . GLY A 1 127 ? -11.148 6.574 7.566 1 98.75 127 GLY A C 1
ATOM 993 O O . GLY A 1 127 ? -11.852 6.637 8.578 1 98.75 127 GLY A O 1
ATOM 994 N N . ILE A 1 128 ? -9.898 6.887 7.598 1 98.88 128 ILE A N 1
ATOM 995 C CA . ILE A 1 128 ? -9.195 7.246 8.82 1 98.88 128 ILE A CA 1
ATOM 996 C C . ILE A 1 128 ? -9.391 8.734 9.109 1 98.88 128 ILE A C 1
ATOM 998 O O . ILE A 1 128 ? -9.398 9.555 8.188 1 98.88 128 ILE A O 1
ATOM 1002 N N . THR A 1 129 ? -9.484 9.086 10.352 1 98.94 129 THR A N 1
ATOM 1003 C CA . THR A 1 129 ? -9.5 10.469 10.805 1 98.94 129 THR A CA 1
ATOM 1004 C C . THR A 1 129 ? -8.203 10.812 11.531 1 98.94 129 THR A C 1
ATOM 1006 O O . THR A 1 129 ? -7.805 10.109 12.469 1 98.94 129 THR A O 1
ATOM 1009 N N . VAL A 1 130 ? -7.523 11.82 11.102 1 99 130 VAL A N 1
ATOM 1010 C CA . VAL A 1 130 ? -6.34 12.352 11.766 1 99 130 VAL A CA 1
ATOM 1011 C C . VAL A 1 130 ? -6.688 13.656 12.477 1 99 130 VAL A C 1
ATOM 1013 O O . VAL A 1 130 ? -7.191 14.594 11.852 1 99 130 VAL A O 1
ATOM 1016 N N . GLY A 1 131 ? -6.383 13.734 13.68 1 98.94 131 GLY A N 1
ATOM 1017 C CA . GLY A 1 131 ? -6.766 14.883 14.484 1 98.94 131 GLY A CA 1
ATOM 1018 C C . GLY A 1 131 ? -5.918 16.109 14.211 1 98.94 131 GLY A C 1
ATOM 1019 O O . GLY A 1 131 ? -4.812 16 13.68 1 98.94 131 GLY A O 1
ATOM 1020 N N . ASP A 1 132 ? -6.457 17.281 14.703 1 98.94 132 ASP A N 1
ATOM 1021 C CA . ASP A 1 132 ? -5.773 18.562 14.516 1 98.94 132 ASP A CA 1
ATOM 1022 C C . ASP A 1 132 ? -4.391 18.547 15.156 1 98.94 132 ASP A C 1
ATOM 1024 O O . ASP A 1 132 ? -4.215 18 16.25 1 98.94 132 ASP A O 1
ATOM 1028 N N . GLY A 1 133 ? -3.418 19.078 14.469 1 98.94 133 GLY A N 1
ATOM 1029 C CA . GLY A 1 133 ? -2.096 19.281 15.031 1 98.94 133 GLY A CA 1
ATOM 1030 C C . GLY A 1 133 ? -1.248 18.031 15.055 1 98.94 133 GLY A C 1
ATOM 1031 O O . GLY A 1 133 ? -0.116 18.047 15.547 1 98.94 133 GLY A O 1
ATOM 1032 N N . ALA A 1 134 ? -1.785 16.922 14.562 1 98.94 134 ALA A N 1
ATOM 1033 C CA . ALA A 1 134 ? -1.05 15.656 14.602 1 98.94 134 ALA A CA 1
ATOM 1034 C C . ALA A 1 134 ? 0.162 15.703 13.672 1 98.94 134 ALA A C 1
ATOM 1036 O O . ALA A 1 134 ? 0.211 16.516 12.742 1 98.94 134 ALA A O 1
ATOM 1037 N N . VAL A 1 135 ? 1.136 14.883 13.961 1 99 135 VAL A N 1
ATOM 1038 C CA . VAL A 1 135 ? 2.324 14.688 13.133 1 99 135 VAL A CA 1
ATOM 1039 C C . VAL A 1 135 ? 2.436 13.227 12.719 1 99 135 VAL A C 1
ATOM 1041 O O . VAL A 1 135 ? 2.475 12.336 13.57 1 99 135 VAL A O 1
ATOM 1044 N N . ILE A 1 136 ? 2.406 12.984 11.477 1 98.94 136 ILE A N 1
ATOM 1045 C CA . ILE A 1 136 ? 2.588 11.648 10.914 1 98.94 136 ILE A CA 1
ATOM 1046 C C . ILE A 1 136 ? 4.027 11.484 10.438 1 98.94 136 ILE A C 1
ATOM 1048 O O . ILE A 1 136 ? 4.465 12.164 9.5 1 98.94 136 ILE A O 1
ATOM 1052 N N . GLY A 1 137 ? 4.746 10.578 10.969 1 98.88 137 GLY A N 1
ATOM 1053 C CA . GLY A 1 137 ? 6.148 10.383 10.633 1 98.88 137 GLY A CA 1
ATOM 1054 C C . GLY A 1 137 ? 6.359 9.875 9.219 1 98.88 137 GLY A C 1
ATOM 1055 O O . GLY A 1 137 ? 5.457 9.281 8.625 1 98.88 137 GLY A O 1
ATOM 1056 N N . THR A 1 138 ? 7.57 10.148 8.734 1 98.69 138 THR A N 1
ATOM 1057 C CA . THR A 1 138 ? 7.977 9.656 7.418 1 98.69 138 THR A CA 1
ATOM 1058 C C . THR A 1 138 ? 7.746 8.156 7.305 1 98.69 138 THR A C 1
ATOM 1060 O O . THR A 1 138 ? 8.039 7.402 8.234 1 98.69 138 THR A O 1
ATOM 1063 N N . ARG A 1 139 ? 7.074 7.758 6.262 1 98.56 139 ARG A N 1
ATOM 1064 C CA . ARG A 1 139 ? 6.836 6.383 5.844 1 98.56 139 ARG A CA 1
ATOM 1065 C C . ARG A 1 139 ? 5.918 5.664 6.828 1 98.56 139 ARG A C 1
ATOM 1067 O O . ARG A 1 139 ? 5.836 4.434 6.82 1 98.56 139 ARG A O 1
ATOM 1074 N N . ALA A 1 140 ? 5.293 6.445 7.66 1 98.81 140 ALA A N 1
ATOM 1075 C CA . ALA A 1 140 ? 4.309 5.82 8.539 1 98.81 140 ALA A CA 1
ATOM 1076 C C . ALA A 1 140 ? 3.166 5.211 7.73 1 98.81 140 ALA A C 1
ATOM 1078 O O . ALA A 1 140 ? 2.742 5.777 6.719 1 98.81 140 ALA A O 1
ATOM 1079 N N . LEU A 1 141 ? 2.691 4.074 8.109 1 98.88 141 LEU A N 1
ATOM 1080 C CA . LEU A 1 141 ? 1.446 3.494 7.617 1 98.88 141 LEU A CA 1
ATOM 1081 C C . LEU A 1 141 ? 0.335 3.645 8.648 1 98.88 141 LEU A C 1
ATOM 1083 O O . LEU A 1 141 ? 0.297 2.908 9.641 1 98.88 141 LEU A O 1
ATOM 1087 N N . VAL A 1 142 ? -0.564 4.551 8.43 1 98.94 142 VAL A N 1
ATOM 1088 C CA . VAL A 1 142 ? -1.616 4.867 9.391 1 98.94 142 VAL A CA 1
ATOM 1089 C C . VAL A 1 142 ? -2.838 3.99 9.125 1 98.94 142 VAL A C 1
ATOM 1091 O O . VAL A 1 142 ? -3.52 4.156 8.109 1 98.94 142 VAL A O 1
ATOM 1094 N N . THR A 1 143 ? -3.148 3.131 10.07 1 98.44 143 THR A N 1
ATOM 1095 C CA . THR A 1 143 ? -4.211 2.15 9.883 1 98.44 143 THR A CA 1
ATOM 1096 C C . THR A 1 143 ? -5.348 2.383 10.875 1 98.44 143 THR A C 1
ATOM 1098 O O . THR A 1 143 ? -6.355 1.67 10.852 1 98.44 143 THR A O 1
ATOM 1101 N N . LYS A 1 144 ? -5.141 3.311 11.797 1 98.44 144 LYS A N 1
ATOM 1102 C CA . LYS A 1 144 ? -6.152 3.705 12.766 1 98.44 144 LYS A CA 1
ATOM 1103 C C . LYS A 1 144 ? -6.195 5.223 12.938 1 98.44 144 LYS A C 1
ATOM 1105 O O . LYS A 1 144 ? -5.246 5.918 12.578 1 98.44 144 LYS A O 1
ATOM 1110 N N . ASP A 1 145 ? -7.266 5.66 13.508 1 98.94 145 ASP A N 1
ATOM 1111 C CA . ASP A 1 145 ? -7.41 7.09 13.75 1 98.94 145 ASP A CA 1
ATOM 1112 C C . ASP A 1 145 ? -6.27 7.617 14.617 1 98.94 145 ASP A C 1
ATOM 1114 O O . ASP A 1 145 ? -5.711 6.883 15.43 1 98.94 145 ASP A O 1
ATOM 1118 N N . VAL A 1 146 ? -5.93 8.844 14.453 1 98.94 146 VAL A N 1
ATOM 1119 C CA . VAL A 1 146 ? -4.852 9.508 15.18 1 98.94 146 VAL A CA 1
ATOM 1120 C C . VAL A 1 146 ? -5.422 10.641 16.031 1 98.94 146 VAL A C 1
ATOM 1122 O O . VAL A 1 146 ? -6.164 11.492 15.523 1 98.94 146 VAL A O 1
ATOM 1125 N N . GLU A 1 147 ? -5.074 10.695 17.266 1 98.94 147 GLU A N 1
ATOM 1126 C CA . GLU A 1 147 ? -5.566 11.727 18.172 1 98.94 147 GLU A CA 1
ATOM 1127 C C . GLU A 1 147 ? -4.988 13.094 17.812 1 98.94 147 GLU A C 1
ATOM 1129 O O . GLU A 1 147 ? -3.885 13.188 17.266 1 98.94 147 GLU A O 1
ATOM 1134 N N . PRO A 1 148 ? -5.738 14.125 18.188 1 98.94 148 PRO A N 1
ATOM 1135 C CA . PRO A 1 148 ? -5.168 15.461 18.016 1 98.94 148 PRO A CA 1
ATOM 1136 C C . PRO A 1 148 ? -3.824 15.633 18.719 1 98.94 148 PRO A C 1
ATOM 1138 O O . PRO A 1 148 ? -3.639 15.117 19.828 1 98.94 148 PRO A O 1
ATOM 1141 N N . TYR A 1 149 ? -2.887 16.234 18.016 1 98.94 149 TYR A N 1
ATOM 1142 C CA . TYR A 1 149 ? -1.584 16.625 18.531 1 98.94 149 TYR A CA 1
ATOM 1143 C C . TYR A 1 149 ? -0.749 15.414 18.906 1 98.94 149 TYR A C 1
ATOM 1145 O O . TYR A 1 149 ? 0.225 15.523 19.656 1 98.94 149 TYR A O 1
ATOM 1153 N N . ALA A 1 150 ? -1.158 14.227 18.453 1 98.94 150 ALA A N 1
ATOM 1154 C CA . ALA A 1 150 ? -0.319 13.039 18.594 1 98.94 150 ALA A CA 1
ATOM 1155 C C . ALA A 1 150 ? 0.771 13.008 17.531 1 98.94 150 ALA A C 1
ATOM 1157 O O . ALA A 1 150 ? 0.561 13.477 16.406 1 98.94 150 ALA A O 1
ATOM 1158 N N . ILE A 1 151 ? 1.892 12.484 17.828 1 98.94 151 ILE A N 1
ATOM 1159 C CA . ILE A 1 151 ? 2.953 12.117 16.891 1 98.94 151 ILE A CA 1
ATOM 1160 C C . ILE A 1 151 ? 2.965 10.602 16.703 1 98.94 151 ILE A C 1
ATOM 1162 O O . ILE A 1 151 ? 3.117 9.852 17.672 1 98.94 151 ILE A O 1
ATOM 1166 N N . VAL A 1 152 ? 2.768 10.195 15.477 1 98.94 152 VAL A N 1
ATOM 1167 C CA . VAL A 1 152 ? 2.738 8.758 15.211 1 98.94 152 VAL A CA 1
ATOM 1168 C C . VAL A 1 152 ? 3.807 8.398 14.18 1 98.94 152 VAL A C 1
ATOM 1170 O O . VAL A 1 152 ? 4.234 9.258 13.398 1 98.94 152 VAL A O 1
ATOM 1173 N N . GLY A 1 153 ? 4.273 7.164 14.156 1 98.81 153 GLY A N 1
ATOM 1174 C CA . GLY A 1 153 ? 5.219 6.645 13.188 1 98.81 153 GLY A CA 1
ATOM 1175 C C . GLY A 1 153 ? 5.305 5.129 13.188 1 98.81 153 GLY A C 1
ATOM 1176 O O . GLY A 1 153 ? 4.805 4.477 14.102 1 98.81 153 GLY A O 1
ATOM 1177 N N . GLY A 1 154 ? 5.859 4.664 12.055 1 98.44 154 GLY A N 1
ATOM 1178 C CA . GLY A 1 154 ? 6.07 3.227 11.953 1 98.44 154 GLY A CA 1
ATOM 1179 C C . GLY A 1 154 ? 5.086 2.543 11.023 1 98.44 154 GLY A C 1
ATOM 1180 O O . GLY A 1 154 ? 4.23 3.199 10.43 1 98.44 154 GLY A O 1
ATOM 1181 N N . ASN A 1 155 ? 5.168 1.215 10.898 1 98.38 155 ASN A N 1
ATOM 1182 C CA . ASN A 1 155 ? 4.348 0.341 10.07 1 98.38 155 ASN A CA 1
ATOM 1183 C C . ASN A 1 155 ? 4.023 -0.968 10.781 1 98.38 155 ASN A C 1
ATOM 1185 O O . ASN A 1 155 ? 4.855 -1.872 10.844 1 98.38 155 ASN A O 1
ATOM 1189 N N . PRO A 1 156 ? 2.771 -0.968 11.281 1 97.75 156 PRO A N 1
ATOM 1190 C CA . PRO A 1 156 ? 1.756 0.086 11.336 1 97.75 156 PRO A CA 1
ATOM 1191 C C . PRO A 1 156 ? 2.131 1.222 12.281 1 97.75 156 PRO A C 1
ATOM 1193 O O . PRO A 1 156 ? 2.932 1.023 13.203 1 97.75 156 PRO A O 1
ATOM 1196 N N . ALA A 1 157 ? 1.599 2.354 12.023 1 98.69 157 ALA A N 1
ATOM 1197 C CA . ALA A 1 157 ? 1.903 3.535 12.828 1 98.69 157 ALA A CA 1
ATOM 1198 C C . ALA A 1 157 ? 1.386 3.377 14.25 1 98.69 157 ALA A C 1
ATOM 1200 O O . ALA A 1 157 ? 0.285 2.863 14.469 1 98.69 157 ALA A O 1
ATOM 1201 N N . LYS A 1 158 ? 2.143 3.77 15.188 1 98.5 158 LYS A N 1
ATOM 1202 C CA . LYS A 1 158 ? 1.781 3.844 16.594 1 98.5 158 LYS A CA 1
ATOM 1203 C C . LYS A 1 158 ? 2.066 5.23 17.172 1 98.5 158 LYS A C 1
ATOM 1205 O O . LYS A 1 158 ? 2.932 5.949 16.656 1 98.5 158 LYS A O 1
ATOM 1210 N N . THR A 1 159 ? 1.307 5.559 18.203 1 98.81 159 THR A N 1
ATOM 1211 C CA . THR A 1 159 ? 1.549 6.832 18.875 1 98.81 159 THR A CA 1
ATOM 1212 C C . THR A 1 159 ? 2.891 6.816 19.609 1 98.81 159 THR A C 1
ATOM 1214 O O . THR A 1 159 ? 3.158 5.914 20.406 1 98.81 159 THR A O 1
ATOM 1217 N N . ILE A 1 160 ? 3.705 7.699 19.359 1 98.75 160 ILE A N 1
ATOM 1218 C CA . ILE A 1 160 ? 4.988 7.871 20.031 1 98.75 160 ILE A CA 1
ATOM 1219 C C . ILE A 1 160 ? 4.809 8.75 21.266 1 98.75 160 ILE A C 1
ATOM 1221 O O . ILE A 1 160 ? 5.238 8.383 22.375 1 98.75 160 ILE A O 1
ATOM 1225 N N . ARG A 1 161 ? 4.191 9.922 21.016 1 98.69 161 ARG A N 1
ATOM 1226 C CA . ARG A 1 161 ? 3.855 10.867 22.078 1 98.69 161 ARG A CA 1
ATOM 1227 C C . ARG A 1 161 ? 2.91 11.953 21.578 1 98.69 161 ARG A C 1
ATOM 1229 O O . ARG A 1 161 ? 2.586 11.992 20.391 1 98.69 161 ARG A O 1
ATOM 1236 N N . LYS A 1 162 ? 2.512 12.828 22.531 1 98.69 162 LYS A N 1
ATOM 1237 C CA . LYS A 1 162 ? 1.752 14.023 22.172 1 98.69 162 LYS A CA 1
ATOM 1238 C C . LYS A 1 162 ? 2.648 15.258 22.141 1 98.69 162 LYS A C 1
ATOM 1240 O O . LYS A 1 162 ? 3.65 15.32 22.859 1 98.69 162 LYS A O 1
ATOM 1245 N N . ARG A 1 163 ? 2.328 16.203 21.344 1 98.69 163 ARG A N 1
ATOM 1246 C CA . ARG A 1 163 ? 3.113 17.422 21.234 1 98.69 163 ARG A CA 1
ATOM 1247 C C . ARG A 1 163 ? 3.035 18.25 22.5 1 98.69 163 ARG A C 1
ATOM 1249 O O . ARG A 1 163 ? 3.965 18.984 22.828 1 98.69 163 ARG A O 1
ATOM 1256 N N . PHE A 1 164 ? 1.89 18.125 23.203 1 98.75 164 PHE A N 1
ATOM 1257 C CA . PHE A 1 164 ? 1.606 18.922 24.391 1 98.75 164 PHE A CA 1
ATOM 1258 C C . PHE A 1 164 ? 0.916 18.078 25.453 1 98.75 164 PHE A C 1
ATOM 1260 O O . PHE A 1 164 ? 0.5 16.953 25.188 1 98.75 164 PHE A O 1
ATOM 1267 N N . ASP A 1 165 ? 0.842 18.609 26.703 1 98.31 165 ASP A N 1
ATOM 1268 C CA . ASP A 1 165 ? 0.055 17.969 27.75 1 98.31 165 ASP A CA 1
ATOM 1269 C C . ASP A 1 165 ? -1.44 18.078 27.453 1 98.31 165 ASP A C 1
ATOM 1271 O O . ASP A 1 165 ? -1.861 18.922 26.656 1 98.31 165 ASP A O 1
ATOM 1275 N N . ASP A 1 166 ? -2.234 17.297 28.109 1 98.5 166 ASP A N 1
ATOM 1276 C CA . ASP A 1 166 ? -3.662 17.188 27.828 1 98.5 166 ASP A CA 1
ATOM 1277 C C . ASP A 1 166 ? -4.371 18.516 28.031 1 98.5 166 ASP A C 1
ATOM 1279 O O . ASP A 1 166 ? -5.289 18.859 27.281 1 98.5 166 ASP A O 1
ATOM 1283 N N . ASP A 1 167 ? -3.961 19.25 28.984 1 98.62 167 ASP A N 1
ATOM 1284 C CA . ASP A 1 167 ? -4.586 20.547 29.25 1 98.62 167 ASP A CA 1
ATOM 1285 C C . ASP A 1 167 ? -4.332 21.516 28.109 1 98.62 167 ASP A C 1
ATOM 1287 O O . ASP A 1 167 ? -5.25 22.203 27.641 1 98.62 167 ASP A O 1
ATOM 1291 N N . SER A 1 168 ? -3.131 21.594 27.672 1 98.75 168 SER A N 1
ATOM 1292 C CA . SER A 1 168 ? -2.768 22.453 26.562 1 98.75 168 SER A CA 1
ATOM 1293 C C . SER A 1 168 ? -3.51 22.047 25.281 1 98.75 168 SER A C 1
ATOM 1295 O O . SER A 1 168 ? -3.971 22.906 24.531 1 98.75 168 SER A O 1
ATOM 1297 N N . ILE A 1 169 ? -3.652 20.828 25.016 1 98.88 169 ILE A N 1
ATOM 1298 C CA . ILE A 1 169 ? -4.352 20.344 23.844 1 98.88 169 ILE A CA 1
ATOM 1299 C C . ILE A 1 169 ? -5.82 20.75 23.891 1 98.88 169 ILE A C 1
ATOM 1301 O O . ILE A 1 169 ? -6.391 21.172 22.875 1 98.88 169 ILE A O 1
ATOM 1305 N N . ALA A 1 170 ? -6.371 20.609 25.109 1 98.75 170 ALA A N 1
ATOM 1306 C CA . ALA A 1 170 ? -7.762 21.016 25.266 1 98.75 170 ALA A CA 1
ATOM 1307 C C . ALA A 1 170 ? -7.945 22.484 24.906 1 98.75 170 ALA A C 1
ATOM 1309 O O . ALA A 1 170 ? -8.922 22.859 24.25 1 98.75 170 ALA A O 1
ATOM 1310 N N . LEU A 1 171 ? -7.062 23.344 25.328 1 98.62 171 LEU A N 1
ATOM 1311 C CA . LEU A 1 171 ? -7.117 24.766 25.016 1 98.62 171 LEU A CA 1
ATOM 1312 C C . LEU A 1 171 ? -7.008 25 23.516 1 98.62 171 LEU A C 1
ATOM 1314 O O . LEU A 1 171 ? -7.766 25.781 22.938 1 98.62 171 LEU A O 1
ATOM 1318 N N . LEU A 1 172 ? -6.094 24.344 22.906 1 98.81 172 LEU A N 1
ATOM 1319 C CA . LEU A 1 172 ? -5.867 24.484 21.469 1 98.81 172 LEU A CA 1
ATOM 1320 C C . LEU A 1 172 ? -7.102 24.047 20.688 1 98.81 172 LEU A C 1
ATOM 1322 O O . LEU A 1 172 ? -7.473 24.703 19.703 1 98.81 172 LEU A O 1
ATOM 1326 N N . LEU A 1 173 ? -7.703 23.016 21.141 1 98.81 173 LEU A N 1
ATOM 1327 C CA . LEU A 1 173 ? -8.875 22.484 20.453 1 98.81 173 LEU A CA 1
ATOM 1328 C C . LEU A 1 173 ? -10.078 23.391 20.656 1 98.81 173 LEU A C 1
ATOM 1330 O O . LEU A 1 173 ? -11.016 23.375 19.844 1 98.81 173 LEU A O 1
ATOM 1334 N N . GLU A 1 174 ? -10.031 24.062 21.703 1 98.44 174 GLU A N 1
ATOM 1335 C CA . GLU A 1 174 ? -11.109 25.031 21.938 1 98.44 174 GLU A CA 1
ATOM 1336 C C . GLU A 1 174 ? -10.953 26.266 21.062 1 98.44 174 GLU A C 1
ATOM 1338 O O . GLU A 1 174 ? -11.914 26.719 20.453 1 98.44 174 GLU A O 1
ATOM 1343 N N . MET A 1 175 ? -9.742 26.844 20.984 1 97.69 175 MET A N 1
ATOM 1344 C CA . MET A 1 175 ? -9.57 28.141 20.328 1 97.69 175 MET A CA 1
ATOM 1345 C C . MET A 1 175 ? -9.547 27.984 18.812 1 97.69 175 MET A C 1
ATOM 1347 O O . MET A 1 175 ? -9.891 28.922 18.078 1 97.69 175 MET A O 1
ATOM 1351 N N . LYS A 1 176 ? -9.164 26.812 18.266 1 98.44 176 LYS A N 1
ATOM 1352 C CA . LYS A 1 176 ? -9.211 26.516 16.828 1 98.44 176 LYS A CA 1
ATOM 1353 C C . LYS A 1 176 ? -8.641 27.688 16.016 1 98.44 176 LYS A C 1
ATOM 1355 O O . LYS A 1 176 ? -9.312 28.203 15.125 1 98.44 176 LYS A O 1
ATOM 1360 N N . TRP A 1 177 ? -7.41 27.938 16.219 1 98.31 177 TRP A N 1
ATOM 1361 C CA . TRP A 1 177 ? -6.773 29.125 15.68 1 98.31 177 TRP A CA 1
ATOM 1362 C C . TRP A 1 177 ? -6.801 29.109 14.156 1 98.31 177 TRP A C 1
ATOM 1364 O O . TRP A 1 177 ? -6.723 30.172 13.516 1 98.31 177 TRP A O 1
ATOM 1374 N N . TRP A 1 178 ? -6.918 27.953 13.531 1 98.56 178 TRP A N 1
ATOM 1375 C CA . TRP A 1 178 ? -6.895 27.797 12.078 1 98.56 178 TRP A CA 1
ATOM 1376 C C . TRP A 1 178 ? -8.141 28.406 11.445 1 98.56 178 TRP A C 1
ATOM 1378 O O . TRP A 1 178 ? -8.203 28.594 10.227 1 98.56 178 TRP A O 1
ATOM 1388 N N . GLY A 1 179 ? -9.055 28.734 12.266 1 97.81 179 GLY A N 1
ATOM 1389 C CA . GLY A 1 179 ? -10.266 29.359 11.766 1 97.81 179 GLY A CA 1
ATOM 1390 C C . GLY A 1 179 ? -10.32 30.844 12.016 1 97.81 179 GLY A C 1
ATOM 1391 O O . GLY A 1 179 ? -11.297 31.516 11.656 1 97.81 179 GLY A O 1
ATOM 1392 N N . TRP A 1 180 ? -9.242 31.438 12.531 1 97.44 180 TRP A N 1
ATOM 1393 C CA . TRP A 1 180 ? -9.234 32.844 12.891 1 97.44 180 TRP A CA 1
ATOM 1394 C C . TRP A 1 180 ? -9.148 33.719 11.648 1 97.44 180 TRP A C 1
ATOM 1396 O O . TRP A 1 180 ? -8.586 33.312 10.625 1 97.44 180 TRP A O 1
ATOM 1406 N N . PRO A 1 181 ? -9.672 35.031 11.758 1 96.25 181 PRO A N 1
ATOM 1407 C CA . PRO A 1 181 ? -9.438 36 10.688 1 96.25 181 PRO A CA 1
ATOM 1408 C C . PRO A 1 181 ? -7.961 36.344 10.508 1 96.25 181 PRO A C 1
ATOM 1410 O O . PRO A 1 181 ? -7.18 36.219 11.453 1 96.25 181 PRO A O 1
ATOM 1413 N N . ALA A 1 182 ? -7.637 36.781 9.336 1 96.56 182 ALA A N 1
ATOM 1414 C CA . ALA A 1 182 ? -6.254 37.062 8.961 1 96.56 182 ALA A CA 1
ATOM 1415 C C . ALA A 1 182 ? -5.617 38.062 9.906 1 96.56 182 ALA A C 1
ATOM 1417 O O . ALA A 1 182 ? -4.465 37.906 10.312 1 96.56 182 ALA A O 1
ATOM 1418 N N . GLU A 1 183 ? -6.312 39.062 10.281 1 96.38 183 GLU A N 1
ATOM 1419 C CA . GLU A 1 183 ? -5.777 40.125 11.133 1 96.38 183 GLU A CA 1
ATOM 1420 C C . GLU A 1 183 ? -5.426 39.594 12.516 1 96.38 183 GLU A C 1
ATOM 1422 O O . GLU A 1 183 ? -4.406 39.969 13.094 1 96.38 183 GLU A O 1
ATOM 1427 N N . ARG A 1 184 ? -6.25 38.688 13.008 1 96.62 184 ARG A N 1
ATOM 1428 C CA . ARG A 1 184 ? -5.992 38.094 14.312 1 96.62 184 ARG A CA 1
ATOM 1429 C C . ARG A 1 184 ? -4.77 37.188 14.266 1 96.62 184 ARG A C 1
ATOM 1431 O O . ARG A 1 184 ? -3.938 37.219 15.18 1 96.62 184 ARG A O 1
ATOM 1438 N N . LEU A 1 185 ? -4.727 36.406 13.297 1 97.56 185 LEU A N 1
ATOM 1439 C CA . LEU A 1 185 ? -3.568 35.531 13.133 1 97.56 185 LEU A CA 1
ATOM 1440 C C . LEU A 1 185 ? -2.283 36.344 13.023 1 97.56 185 LEU A C 1
ATOM 1442 O O . LEU A 1 185 ? -1.272 36 13.641 1 97.56 185 LEU A O 1
ATOM 1446 N N . LYS A 1 186 ? -2.311 37.438 12.227 1 97.81 186 LYS A N 1
ATOM 1447 C CA . LYS A 1 186 ? -1.163 38.312 12.094 1 97.81 186 LYS A CA 1
ATOM 1448 C C . LYS A 1 186 ? -0.698 38.812 13.453 1 97.81 186 LYS A C 1
ATOM 1450 O O . LYS A 1 186 ? 0.497 38.812 13.758 1 97.81 186 LYS A O 1
ATOM 1455 N N . ALA A 1 187 ? -1.59 39.25 14.242 1 97.06 187 ALA A N 1
ATOM 1456 C CA . ALA A 1 187 ? -1.274 39.781 15.562 1 97.06 187 ALA A CA 1
ATOM 1457 C C . ALA A 1 187 ? -0.707 38.719 16.484 1 97.06 187 ALA A C 1
ATOM 1459 O O . ALA A 1 187 ? 0.118 39 17.344 1 97.06 187 ALA A O 1
ATOM 1460 N N . ALA A 1 188 ? -1.119 37.5 16.297 1 97.75 188 ALA A N 1
ATOM 1461 C CA . ALA A 1 188 ? -0.761 36.406 17.188 1 97.75 188 ALA A CA 1
ATOM 1462 C C . ALA A 1 188 ? 0.517 35.688 16.734 1 97.75 188 ALA A C 1
ATOM 1464 O O . ALA A 1 188 ? 1.016 34.781 17.406 1 97.75 188 ALA A O 1
ATOM 1465 N N . MET A 1 189 ? 1.118 36.094 15.656 1 98.19 189 MET A N 1
ATOM 1466 C CA . MET A 1 189 ? 2.148 35.344 14.961 1 98.19 189 MET A CA 1
ATOM 1467 C C . MET A 1 189 ? 3.344 35.094 15.875 1 98.19 189 MET A C 1
ATOM 1469 O O . MET A 1 189 ? 3.902 33.969 15.883 1 98.19 189 MET A O 1
ATOM 1473 N N . PRO A 1 190 ? 3.793 36.094 16.703 1 98 190 PRO A N 1
ATOM 1474 C CA . PRO A 1 190 ? 4.906 35.781 17.609 1 98 190 PRO A CA 1
ATOM 1475 C C . PRO A 1 190 ? 4.582 34.656 18.594 1 98 190 PRO A C 1
ATOM 1477 O O . PRO A 1 190 ? 5.461 33.875 18.938 1 98 190 PRO A O 1
ATOM 1480 N N . LEU A 1 191 ? 3.33 34.5 19.031 1 97.88 191 LEU A N 1
ATOM 1481 C CA . LEU A 1 191 ? 2.914 33.438 19.938 1 97.88 191 LEU A CA 1
ATOM 1482 C C . LEU A 1 191 ? 2.768 32.125 19.203 1 97.88 191 LEU A C 1
ATOM 1484 O O . LEU A 1 191 ? 3.119 31.062 19.734 1 97.88 191 LEU A O 1
ATOM 1488 N N . MET A 1 192 ? 2.238 32.25 17.922 1 98 192 MET A N 1
ATOM 1489 C CA . MET A 1 192 ? 2.061 31.047 17.094 1 98 192 MET A CA 1
ATOM 1490 C C . MET A 1 192 ? 3.389 30.328 16.875 1 98 192 MET A C 1
ATOM 1492 O O . MET A 1 192 ? 3.416 29.109 16.703 1 98 192 MET A O 1
ATOM 1496 N N . THR A 1 193 ? 4.434 31.109 16.828 1 98.31 193 THR A N 1
ATOM 1497 C CA . THR A 1 193 ? 5.75 30.531 16.578 1 98.31 193 THR A CA 1
ATOM 1498 C C . THR A 1 193 ? 6.535 30.406 17.891 1 98.31 193 THR A C 1
ATOM 1500 O O . THR A 1 193 ? 7.754 30.594 17.906 1 98.31 193 THR A O 1
ATOM 1503 N N . SER A 1 194 ? 5.781 30.156 18.906 1 96.06 194 SER A N 1
ATOM 1504 C CA . SER A 1 194 ? 6.348 29.859 20.219 1 96.06 194 SER A CA 1
ATOM 1505 C C . SER A 1 194 ? 5.73 28.594 20.812 1 96.06 194 SER A C 1
ATOM 1507 O O . SER A 1 194 ? 4.961 27.906 20.156 1 96.06 194 SER A O 1
ATOM 1509 N N . GLY A 1 195 ? 6.07 28.188 22.047 1 96.56 195 GLY A N 1
ATOM 1510 C CA . GLY A 1 195 ? 5.516 27.031 22.719 1 96.56 195 GLY A CA 1
ATOM 1511 C C . GLY A 1 195 ? 4.609 27.391 23.875 1 96.56 195 GLY A C 1
ATOM 1512 O O . GLY A 1 195 ? 4.285 26.547 24.719 1 96.56 195 GLY A O 1
ATOM 1513 N N . ASN A 1 196 ? 4.195 28.625 23.828 1 97.69 196 ASN A N 1
ATOM 1514 C CA . ASN A 1 196 ? 3.439 29.109 24.969 1 97.69 196 ASN A CA 1
ATOM 1515 C C . ASN A 1 196 ? 1.937 29.062 24.719 1 97.69 196 ASN A C 1
ATOM 1517 O O . ASN A 1 196 ? 1.318 30.109 24.469 1 97.69 196 ASN A O 1
ATOM 1521 N N . VAL A 1 197 ? 1.309 27.969 24.922 1 98.56 197 VAL A N 1
ATOM 1522 C CA . VAL A 1 197 ? -0.1 27.734 24.641 1 98.56 197 VAL A CA 1
ATOM 1523 C C . VAL A 1 197 ? -0.971 28.609 25.531 1 98.56 197 VAL A C 1
ATOM 1525 O O . VAL A 1 197 ? -1.954 29.203 25.062 1 98.56 197 VAL A O 1
ATOM 1528 N N . ALA A 1 198 ? -0.581 28.672 26.75 1 97.94 198 ALA A N 1
ATOM 1529 C CA . ALA A 1 198 ? -1.364 29.453 27.703 1 97.94 198 ALA A CA 1
ATOM 1530 C C . ALA A 1 198 ? -1.45 30.922 27.281 1 97.94 198 ALA A C 1
ATOM 1532 O O . ALA A 1 198 ? -2.52 31.531 27.344 1 97.94 198 ALA A O 1
ATOM 1533 N N . ALA A 1 199 ? -0.338 31.438 26.844 1 97.81 199 ALA A N 1
ATOM 1534 C CA . ALA A 1 199 ? -0.312 32.844 26.406 1 97.81 199 ALA A CA 1
ATOM 1535 C C . ALA A 1 199 ? -1.174 33.031 25.156 1 97.81 199 ALA A C 1
ATOM 1537 O O . ALA A 1 199 ? -1.876 34.031 25.031 1 97.81 199 ALA A O 1
ATOM 1538 N N . LEU A 1 200 ? -1.205 32.156 24.234 1 98.31 200 LEU A N 1
ATOM 1539 C CA . LEU A 1 200 ? -2.033 32.25 23.031 1 98.31 200 LEU A CA 1
ATOM 1540 C C . LEU A 1 200 ? -3.514 32.188 23.391 1 98.31 200 LEU A C 1
ATOM 1542 O O . LEU A 1 200 ? -4.316 32.938 22.812 1 98.31 200 LEU A O 1
ATOM 1546 N N . TYR A 1 201 ? -3.803 31.297 24.359 1 98 201 TYR A N 1
ATOM 1547 C CA . TYR A 1 201 ? -5.195 31.188 24.766 1 98 201 TYR A CA 1
ATOM 1548 C C . TYR A 1 201 ? -5.688 32.469 25.391 1 98 201 TYR A C 1
ATOM 1550 O O . TYR A 1 201 ? -6.805 32.938 25.125 1 98 201 TYR A O 1
ATOM 1558 N N . ARG A 1 202 ? -4.859 33.094 26.203 1 97.38 202 ARG A N 1
ATOM 1559 C CA . ARG A 1 202 ? -5.215 34.375 26.797 1 97.38 202 ARG A CA 1
ATOM 1560 C C . ARG A 1 202 ? -5.422 35.438 25.734 1 97.38 202 ARG A C 1
ATOM 1562 O O . ARG A 1 202 ? -6.367 36.219 25.812 1 97.38 202 ARG A O 1
ATOM 1569 N N . PHE A 1 203 ? -4.496 35.438 24.828 1 97.06 203 PHE A N 1
ATOM 1570 C CA . PHE A 1 203 ? -4.633 36.375 23.688 1 97.06 203 PHE A CA 1
ATOM 1571 C C . PHE A 1 203 ? -5.977 36.188 23 1 97.06 203 PHE A C 1
ATOM 1573 O O . PHE A 1 203 ? -6.672 37.156 22.703 1 97.06 203 PHE A O 1
ATOM 1580 N N . TRP A 1 204 ? -6.371 34.969 22.734 1 95.88 204 TRP A N 1
ATOM 1581 C CA . TRP A 1 204 ? -7.609 34.594 22.047 1 95.88 204 TRP A CA 1
ATOM 1582 C C . TRP A 1 204 ? -8.828 35.094 22.828 1 95.88 204 TRP A C 1
ATOM 1584 O O . TRP A 1 204 ? -9.758 35.656 22.25 1 95.88 204 TRP A O 1
ATOM 1594 N N . ARG A 1 205 ? -8.75 34.906 24.125 1 94.75 205 ARG A N 1
ATOM 1595 C CA . ARG A 1 205 ? -9.875 35.281 24.984 1 94.75 205 ARG A CA 1
ATOM 1596 C C . ARG A 1 205 ? -10.016 36.781 25.094 1 94.75 205 ARG A C 1
ATOM 1598 O O . ARG A 1 205 ? -11.117 37.312 25.281 1 94.75 205 ARG A O 1
ATOM 1605 N N . SER A 1 206 ? -8.883 37.469 25.016 1 89.12 206 SER A N 1
ATOM 1606 C CA . SER A 1 206 ? -8.898 38.906 25.172 1 89.12 206 SER A CA 1
ATOM 1607 C C . SER A 1 206 ? -9.578 39.594 23.969 1 89.12 206 SER A C 1
ATOM 1609 O O . SER A 1 206 ? -10.203 40.625 24.125 1 89.12 206 SER A O 1
ATOM 1611 N N . ASP A 1 207 ? -9.32 39.094 22.828 1 71.12 207 ASP A N 1
ATOM 1612 C CA . ASP A 1 207 ? -9.914 39.688 21.625 1 71.12 207 ASP A CA 1
ATOM 1613 C C . ASP A 1 207 ? -11.398 39.344 21.531 1 71.12 207 ASP A C 1
ATOM 1615 O O . ASP A 1 207 ? -12.148 40 20.812 1 71.12 207 ASP A O 1
ATOM 1619 N N . SER A 1 208 ? -11.773 38.156 22.109 1 60.25 208 SER A N 1
ATOM 1620 C CA . SER A 1 208 ? -13.18 37.781 22.125 1 60.25 208 SER A CA 1
ATOM 1621 C C . SER A 1 208 ? -13.977 38.656 23.094 1 60.25 208 SER A C 1
ATOM 1623 O O . SER A 1 208 ? -15.203 38.562 23.156 1 60.25 208 SER A O 1
ATOM 1625 N N . LEU A 1 209 ? -13.234 39.5 23.906 1 46.06 209 LEU A N 1
ATOM 1626 C CA . LEU A 1 209 ? -13.898 40.5 24.734 1 46.06 209 LEU A CA 1
ATOM 1627 C C . LEU A 1 209 ? -13.938 41.875 24.016 1 46.06 209 LEU A C 1
ATOM 1629 O O . LEU A 1 209 ? -12.969 42.25 23.375 1 46.06 209 LEU A O 1
ATOM 1633 N N . MET B 1 1 ? 8.219 9.203 -18.969 1 60.81 1 MET B N 1
ATOM 1634 C CA . MET B 1 1 ? 7.766 7.984 -19.641 1 60.81 1 MET B CA 1
ATOM 1635 C C . MET B 1 1 ? 6.258 7.805 -19.484 1 60.81 1 MET B C 1
ATOM 1637 O O . MET B 1 1 ? 5.668 8.297 -18.516 1 60.81 1 MET B O 1
ATOM 1641 N N . GLU B 1 2 ? 5.582 7.328 -20.531 1 86.38 2 GLU B N 1
ATOM 1642 C CA . GLU B 1 2 ? 4.137 7.125 -20.562 1 86.38 2 GLU B CA 1
ATOM 1643 C C . GLU B 1 2 ? 3.703 6.047 -19.578 1 86.38 2 GLU B C 1
ATOM 1645 O O . GLU B 1 2 ? 4.41 5.055 -19.391 1 86.38 2 GLU B O 1
ATOM 1650 N N . ASN B 1 3 ? 2.742 6.312 -18.781 1 92.81 3 ASN B N 1
ATOM 1651 C CA . ASN B 1 3 ? 2.174 5.363 -17.844 1 92.81 3 ASN B CA 1
ATOM 1652 C C . ASN B 1 3 ? 1.696 4.094 -18.531 1 92.81 3 ASN B C 1
ATOM 1654 O O . ASN B 1 3 ? 0.954 4.16 -19.516 1 92.81 3 ASN B O 1
ATOM 1658 N N . TYR B 1 4 ? 2.154 2.936 -18.156 1 95.56 4 TYR B N 1
ATOM 1659 C CA . TYR B 1 4 ? 1.818 1.646 -18.75 1 95.56 4 TYR B CA 1
ATOM 1660 C C . TYR B 1 4 ? 0.324 1.369 -18.641 1 95.56 4 TYR B C 1
ATOM 1662 O O . TYR B 1 4 ? -0.23 0.597 -19.422 1 95.56 4 TYR B O 1
ATOM 1670 N N . PHE B 1 5 ? -0.364 2 -17.688 1 96.62 5 PHE B N 1
ATOM 1671 C CA . PHE B 1 5 ? -1.778 1.776 -17.406 1 96.62 5 PHE B CA 1
ATOM 1672 C C . PHE B 1 5 ? -2.609 2.977 -17.844 1 96.62 5 PHE B C 1
ATOM 1674 O O . PHE B 1 5 ? -2.188 4.125 -17.688 1 96.62 5 PHE B O 1
ATOM 1681 N N . GLU B 1 6 ? -3.811 2.709 -18.297 1 93.81 6 GLU B N 1
ATOM 1682 C CA . GLU B 1 6 ? -4.699 3.748 -18.812 1 93.81 6 GLU B CA 1
ATOM 1683 C C . GLU B 1 6 ? -5.441 4.449 -17.672 1 93.81 6 GLU B C 1
ATOM 1685 O O . GLU B 1 6 ? -5.836 5.609 -17.812 1 93.81 6 GLU B O 1
ATOM 1690 N N . SER B 1 7 ? -5.652 3.711 -16.594 1 93.06 7 SER B N 1
ATOM 1691 C CA . SER B 1 7 ? -6.457 4.215 -15.492 1 93.06 7 SER B CA 1
ATOM 1692 C C . SER B 1 7 ? -6.062 3.551 -14.18 1 93.06 7 SER B C 1
ATOM 1694 O O . SER B 1 7 ? -5.582 2.416 -14.172 1 93.06 7 SER B O 1
ATOM 1696 N N . PRO B 1 8 ? -6.238 4.32 -13.078 1 92.69 8 PRO B N 1
ATOM 1697 C CA . PRO B 1 8 ? -5.965 3.701 -11.781 1 92.69 8 PRO B CA 1
ATOM 1698 C C . PRO B 1 8 ? -6.953 2.588 -11.445 1 92.69 8 PRO B C 1
ATOM 1700 O O . PRO B 1 8 ? -6.723 1.818 -10.508 1 92.69 8 PRO B O 1
ATOM 1703 N N . PHE B 1 9 ? -8.016 2.424 -12.211 1 90.62 9 PHE B N 1
ATOM 1704 C CA . PHE B 1 9 ? -9.086 1.499 -11.844 1 90.62 9 PHE B CA 1
ATOM 1705 C C . PHE B 1 9 ? -9.094 0.293 -12.781 1 90.62 9 PHE B C 1
ATOM 1707 O O . PHE B 1 9 ? -10.016 -0.529 -12.727 1 90.62 9 PHE B O 1
ATOM 1714 N N . ARG B 1 10 ? -8.094 0.287 -13.602 1 90 10 ARG B N 1
ATOM 1715 C CA . ARG B 1 10 ? -8.023 -0.825 -14.539 1 90 10 ARG B CA 1
ATOM 1716 C C . ARG B 1 10 ? -6.672 -1.524 -14.469 1 90 10 ARG B C 1
ATOM 1718 O O . ARG B 1 10 ? -5.68 -1.019 -15 1 90 10 ARG B O 1
ATOM 1725 N N . GLY B 1 11 ? -6.656 -2.686 -13.906 1 94.62 11 GLY B N 1
ATOM 1726 C CA . GLY B 1 11 ? -5.469 -3.518 -13.953 1 94.62 11 GLY B CA 1
ATOM 1727 C C . GLY B 1 11 ? -5.324 -4.277 -15.258 1 94.62 11 GLY B C 1
ATOM 1728 O O . GLY B 1 11 ? -6.195 -4.199 -16.125 1 94.62 11 GLY B O 1
ATOM 1729 N N . ILE B 1 12 ? -4.184 -4.906 -15.43 1 98.06 12 ILE B N 1
ATOM 1730 C CA . ILE B 1 12 ? -3.904 -5.754 -16.578 1 98.06 12 ILE B CA 1
ATOM 1731 C C . ILE B 1 12 ? -3.447 -7.133 -16.109 1 98.06 12 ILE B C 1
ATOM 1733 O O . ILE B 1 12 ? -2.633 -7.242 -15.188 1 98.06 12 ILE B O 1
ATOM 1737 N N . THR B 1 13 ? -4.016 -8.156 -16.703 1 98.44 13 THR B N 1
ATOM 1738 C CA . THR B 1 13 ? -3.652 -9.516 -16.297 1 98.44 13 THR B CA 1
ATOM 1739 C C . THR B 1 13 ? -2.182 -9.789 -16.609 1 98.44 13 THR B C 1
ATOM 1741 O O . THR B 1 13 ? -1.632 -9.266 -17.578 1 98.44 13 THR B O 1
ATOM 1744 N N . LEU B 1 14 ? -1.584 -10.617 -15.805 1 98.62 14 LEU B N 1
ATOM 1745 C CA . LEU B 1 14 ? -0.139 -10.812 -15.836 1 98.62 14 LEU B CA 1
ATOM 1746 C C . LEU B 1 14 ? 0.292 -11.477 -17.141 1 98.62 14 LEU B C 1
ATOM 1748 O O . LEU B 1 14 ? 1.379 -11.195 -17.656 1 98.62 14 LEU B O 1
ATOM 1752 N N . ASP B 1 15 ? -0.545 -12.336 -17.656 1 97.06 15 ASP B N 1
ATOM 1753 C CA . ASP B 1 15 ? -0.208 -13.039 -18.891 1 97.06 15 ASP B CA 1
ATOM 1754 C C . ASP B 1 15 ? 0.058 -12.055 -20.031 1 97.06 15 ASP B C 1
ATOM 1756 O O . ASP B 1 15 ? 0.791 -12.367 -20.969 1 97.06 15 ASP B O 1
ATOM 1760 N N . LYS B 1 16 ? -0.463 -10.867 -19.891 1 97.25 16 LYS B N 1
ATOM 1761 C CA . LYS B 1 16 ? -0.292 -9.852 -20.922 1 97.25 16 LYS B CA 1
ATOM 1762 C C . LYS B 1 16 ? 0.903 -8.953 -20.625 1 97.25 16 LYS B C 1
ATOM 1764 O O . LYS B 1 16 ? 1.224 -8.055 -21.406 1 97.25 16 LYS B O 1
ATOM 1769 N N . GLN B 1 17 ? 1.511 -9.203 -19.484 1 96.88 17 GLN B N 1
ATOM 1770 C CA . GLN B 1 17 ? 2.539 -8.258 -19.047 1 96.88 17 GLN B CA 1
ATOM 1771 C C . GLN B 1 17 ? 3.898 -8.945 -18.938 1 96.88 17 GLN B C 1
ATOM 1773 O O . GLN B 1 17 ? 4.926 -8.281 -18.828 1 96.88 17 GLN B O 1
ATOM 1778 N N . VAL B 1 18 ? 3.953 -10.227 -18.953 1 95.62 18 VAL B N 1
ATOM 1779 C CA . VAL B 1 18 ? 5.176 -10.938 -18.609 1 95.62 18 VAL B CA 1
ATOM 1780 C C . VAL B 1 18 ? 5.816 -11.516 -19.875 1 95.62 18 VAL B C 1
ATOM 1782 O O . VAL B 1 18 ? 5.121 -12.062 -20.734 1 95.62 18 VAL B O 1
ATOM 1785 N N . LYS B 1 19 ? 7.133 -11.406 -19.969 1 94.94 19 LYS B N 1
ATOM 1786 C CA . LYS B 1 19 ? 7.887 -11.922 -21.109 1 94.94 19 LYS B CA 1
ATOM 1787 C C . LYS B 1 19 ? 8.953 -12.922 -20.656 1 94.94 19 LYS B C 1
ATOM 1789 O O . LYS B 1 19 ? 9.234 -13.891 -21.359 1 94.94 19 LYS B O 1
ATOM 1794 N N . SER B 1 20 ? 9.508 -12.734 -19.531 1 95.81 20 SER B N 1
ATOM 1795 C CA . SER B 1 20 ? 10.57 -13.594 -19.031 1 95.81 20 SER B CA 1
ATOM 1796 C C . SER B 1 20 ? 10.07 -15.016 -18.812 1 95.81 20 SER B C 1
ATOM 1798 O O . SER B 1 20 ? 9.016 -15.227 -18.203 1 95.81 20 SER B O 1
ATOM 1800 N N . PRO B 1 21 ? 10.797 -16 -19.25 1 96 21 PRO B N 1
ATOM 1801 C CA . PRO B 1 21 ? 10.391 -17.375 -18.984 1 96 21 PRO B CA 1
ATOM 1802 C C . PRO B 1 21 ? 10.484 -17.75 -17.5 1 96 21 PRO B C 1
ATOM 1804 O O . PRO B 1 21 ? 9.938 -18.781 -17.078 1 96 21 PRO B O 1
ATOM 1807 N N . ASN B 1 22 ? 11.164 -16.922 -16.688 1 97.81 22 ASN B N 1
ATOM 1808 C CA . ASN B 1 22 ? 11.312 -17.203 -15.273 1 97.81 22 ASN B CA 1
ATOM 1809 C C . ASN B 1 22 ? 10.195 -16.562 -14.453 1 97.81 22 ASN B C 1
ATOM 1811 O O . ASN B 1 22 ? 10.203 -16.641 -13.219 1 97.81 22 ASN B O 1
ATOM 1815 N N . LEU B 1 23 ? 9.305 -15.953 -15.109 1 97.94 23 LEU B N 1
ATOM 1816 C CA . LEU B 1 23 ? 8.039 -15.5 -14.547 1 97.94 23 LEU B CA 1
ATOM 1817 C C . LEU B 1 23 ? 6.891 -16.406 -14.992 1 97.94 23 LEU B C 1
ATOM 1819 O O . LEU B 1 23 ? 6.512 -16.406 -16.172 1 97.94 23 LEU B O 1
ATOM 1823 N N . VAL B 1 24 ? 6.402 -17.188 -14.086 1 98.25 24 VAL B N 1
ATOM 1824 C CA . VAL B 1 24 ? 5.301 -18.094 -14.367 1 98.25 24 VAL B CA 1
ATOM 1825 C C . VAL B 1 24 ? 4.027 -17.594 -13.688 1 98.25 24 VAL B C 1
ATOM 1827 O O . VAL B 1 24 ? 3.998 -17.422 -12.469 1 98.25 24 VAL B O 1
ATOM 1830 N N . VAL B 1 25 ? 2.98 -17.391 -14.422 1 98.62 25 VAL B N 1
ATOM 1831 C CA . VAL B 1 25 ? 1.807 -16.734 -13.852 1 98.62 25 VAL B CA 1
ATOM 1832 C C . VAL B 1 25 ? 0.554 -17.547 -14.172 1 98.62 25 VAL B C 1
ATOM 1834 O O . VAL B 1 25 ? 0.454 -18.141 -15.25 1 98.62 25 VAL B O 1
ATOM 1837 N N . GLY B 1 26 ? -0.374 -17.578 -13.227 1 98.56 26 GLY B N 1
ATOM 1838 C CA . GLY B 1 26 ? -1.636 -18.281 -13.383 1 98.56 26 GLY B CA 1
ATOM 1839 C C . GLY B 1 26 ? -2.717 -17.438 -14.023 1 98.56 26 GLY B C 1
ATOM 1840 O O . GLY B 1 26 ? -2.521 -16.234 -14.25 1 98.56 26 GLY B O 1
ATOM 1841 N N . LYS B 1 27 ? -3.834 -18.047 -14.25 1 97.94 27 LYS B N 1
ATOM 1842 C CA . LYS B 1 27 ? -4.93 -17.391 -14.953 1 97.94 27 LYS B CA 1
ATOM 1843 C C . LYS B 1 27 ? -5.555 -16.297 -14.102 1 97.94 27 LYS B C 1
ATOM 1845 O O . LYS B 1 27 ? -5.688 -16.438 -12.883 1 97.94 27 LYS B O 1
ATOM 1850 N N . TYR B 1 28 ? -5.84 -15.133 -14.672 1 98.25 28 TYR B N 1
ATOM 1851 C CA . TYR B 1 28 ? -6.648 -14.023 -14.195 1 98.25 28 TYR B CA 1
ATOM 1852 C C . TYR B 1 28 ? -5.871 -13.172 -13.195 1 98.25 28 TYR B C 1
ATOM 1854 O O . TYR B 1 28 ? -6.32 -12.086 -12.812 1 98.25 28 TYR B O 1
ATOM 1862 N N . SER B 1 29 ? -4.703 -13.68 -12.703 1 98.75 29 SER B N 1
ATOM 1863 C CA . SER B 1 29 ? -3.902 -12.812 -11.844 1 98.75 29 SER B CA 1
ATOM 1864 C C . SER B 1 29 ? -3.562 -11.5 -12.539 1 98.75 29 SER B C 1
ATOM 1866 O O . SER B 1 29 ? -3.234 -11.484 -13.727 1 98.75 29 SER B O 1
ATOM 1868 N N . TYR B 1 30 ? -3.666 -10.406 -11.789 1 98.69 30 TYR B N 1
ATOM 1869 C CA . TYR B 1 30 ? -3.461 -9.117 -12.445 1 98.69 30 TYR B CA 1
ATOM 1870 C C . TYR B 1 30 ? -2.629 -8.188 -11.57 1 98.69 30 TYR B C 1
ATOM 1872 O O . TYR B 1 30 ? -2.467 -8.438 -10.367 1 98.69 30 TYR B O 1
ATOM 1880 N N . TYR B 1 31 ? -2.039 -7.18 -12.172 1 98.75 31 TYR B N 1
ATOM 1881 C CA . TYR B 1 31 ? -1.31 -6.086 -11.547 1 98.75 31 TYR B CA 1
ATOM 1882 C C . TYR B 1 31 ? -1.948 -4.742 -11.875 1 98.75 31 TYR B C 1
ATOM 1884 O O . TYR B 1 31 ? -2.227 -4.453 -13.039 1 98.75 31 TYR B O 1
ATOM 1892 N N . SER B 1 32 ? -2.307 -4.039 -10.867 1 97.44 32 SER B N 1
ATOM 1893 C CA . SER B 1 32 ? -2.789 -2.668 -10.992 1 97.44 32 SER B CA 1
ATOM 1894 C C . SER B 1 32 ? -1.71 -1.666 -10.594 1 97.44 32 SER B C 1
ATOM 1896 O O . SER B 1 32 ? -1.695 -1.182 -9.461 1 97.44 32 SER B O 1
ATOM 1898 N N . GLY B 1 33 ? -0.899 -1.273 -11.57 1 97.56 33 GLY B N 1
ATOM 1899 C CA . GLY B 1 33 ? 0.327 -0.551 -11.273 1 97.56 33 GLY B CA 1
ATOM 1900 C C . GLY B 1 33 ? 0.262 0.917 -11.648 1 97.56 33 GLY B C 1
ATOM 1901 O O . GLY B 1 33 ? 1.296 1.557 -11.852 1 97.56 33 GLY B O 1
ATOM 1902 N N . TYR B 1 34 ? -0.877 1.59 -11.734 1 97.31 34 TYR B N 1
ATOM 1903 C CA . TYR B 1 34 ? -1.063 2.93 -12.273 1 97.31 34 TYR B CA 1
ATOM 1904 C C . TYR B 1 34 ? -0.177 3.939 -11.555 1 97.31 34 TYR B C 1
ATOM 1906 O O . TYR B 1 34 ? 0.499 4.75 -12.195 1 97.31 34 TYR B O 1
ATOM 1914 N N . TYR B 1 35 ? -0.101 3.875 -10.336 1 97.06 35 TYR B N 1
ATOM 1915 C CA . TYR B 1 35 ? 0.537 4.922 -9.547 1 97.06 35 TYR B CA 1
ATOM 1916 C C . TYR B 1 35 ? 2.055 4.809 -9.617 1 97.06 35 TYR B C 1
ATOM 1918 O O . TYR B 1 35 ? 2.771 5.738 -9.234 1 97.06 35 TYR B O 1
ATOM 1926 N N . HIS B 1 36 ? 2.514 3.676 -10.078 1 96.75 36 HIS B N 1
ATOM 1927 C CA . HIS B 1 36 ? 3.951 3.5 -10.25 1 96.75 36 HIS B CA 1
ATOM 1928 C C . HIS B 1 36 ? 4.328 3.467 -11.727 1 96.75 36 HIS B C 1
ATOM 1930 O O . HIS B 1 36 ? 5.508 3.539 -12.07 1 96.75 36 HIS B O 1
ATOM 1936 N N . GLY B 1 37 ? 3.352 3.232 -12.594 1 96 37 GLY B N 1
ATOM 1937 C CA . GLY B 1 37 ? 3.449 3.576 -14.008 1 96 37 GLY B CA 1
ATOM 1938 C C . GLY B 1 37 ? 4.121 2.502 -14.836 1 96 37 GLY B C 1
ATOM 1939 O O . GLY B 1 37 ? 4.191 2.609 -16.062 1 96 37 GLY B O 1
ATOM 1940 N N . HIS B 1 38 ? 4.68 1.461 -14.273 1 96.19 38 HIS B N 1
ATOM 1941 C CA . HIS B 1 38 ? 5.398 0.434 -15.016 1 96.19 38 HIS B CA 1
ATOM 1942 C C . HIS B 1 38 ? 4.645 -0.892 -14.992 1 96.19 38 HIS B C 1
ATOM 1944 O O . HIS B 1 38 ? 3.762 -1.093 -14.156 1 96.19 38 HIS B O 1
ATOM 1950 N N . SER B 1 39 ? 5.031 -1.798 -15.898 1 97.19 39 SER B N 1
ATOM 1951 C CA . SER B 1 39 ? 4.402 -3.111 -15.984 1 97.19 39 SER B CA 1
ATOM 1952 C C . SER B 1 39 ? 4.855 -4.023 -14.852 1 97.19 39 SER B C 1
ATOM 1954 O O . SER B 1 39 ? 5.75 -3.666 -14.078 1 97.19 39 SER B O 1
ATOM 1956 N N . PHE B 1 40 ? 4.301 -5.195 -14.797 1 98.44 40 PHE B N 1
ATOM 1957 C CA . PHE B 1 40 ? 4.582 -6.152 -13.734 1 98.44 40 PHE B CA 1
ATOM 1958 C C . PHE B 1 40 ? 6.023 -6.641 -13.812 1 98.44 40 PHE B C 1
ATOM 1960 O O . PHE B 1 40 ? 6.605 -7.035 -12.805 1 98.44 40 PHE B O 1
ATOM 1967 N N . GLU B 1 41 ? 6.574 -6.637 -14.914 1 96.94 41 GLU B N 1
ATOM 1968 C CA . GLU B 1 41 ? 7.941 -7.117 -15.078 1 96.94 41 GLU B CA 1
ATOM 1969 C C . GLU B 1 41 ? 8.906 -6.375 -14.156 1 96.94 41 GLU B C 1
ATOM 1971 O O . GLU B 1 41 ? 9.852 -6.965 -13.633 1 96.94 41 GLU B O 1
ATOM 1976 N N . ASP B 1 42 ? 8.594 -5.117 -13.969 1 97.19 42 ASP B N 1
ATOM 1977 C CA . ASP B 1 42 ? 9.461 -4.301 -13.125 1 97.19 42 ASP B CA 1
ATOM 1978 C C . ASP B 1 42 ? 9.18 -4.547 -11.648 1 97.19 42 ASP B C 1
ATOM 1980 O O . ASP B 1 42 ? 9.891 -4.031 -10.781 1 97.19 42 ASP B O 1
ATOM 1984 N N . CYS B 1 43 ? 8.141 -5.297 -11.336 1 98.56 43 CYS B N 1
ATOM 1985 C CA . CYS B 1 43 ? 7.867 -5.68 -9.953 1 98.56 43 CYS B CA 1
ATOM 1986 C C . CYS B 1 43 ? 8.812 -6.789 -9.5 1 98.56 43 CYS B C 1
ATOM 1988 O O . CYS B 1 43 ? 9.102 -6.91 -8.305 1 98.56 43 CYS B O 1
ATOM 1990 N N . ALA B 1 44 ? 9.219 -7.633 -10.453 1 98.56 44 ALA B N 1
ATOM 1991 C CA . ALA B 1 44 ? 10.203 -8.664 -10.164 1 98.56 44 ALA B CA 1
ATOM 1992 C C . ALA B 1 44 ? 11.625 -8.102 -10.227 1 98.56 44 ALA B C 1
ATOM 1994 O O . ALA B 1 44 ? 12.242 -8.086 -11.297 1 98.56 44 ALA B O 1
ATOM 1995 N N . ARG B 1 45 ? 12.117 -7.695 -9.125 1 98.5 45 ARG B N 1
ATOM 1996 C CA . ARG B 1 45 ? 13.398 -7.008 -9.07 1 98.5 45 ARG B CA 1
ATOM 1997 C C . ARG B 1 45 ? 14.555 -8 -9.039 1 98.5 45 ARG B C 1
ATOM 1999 O O . ARG B 1 45 ? 14.531 -8.961 -8.258 1 98.5 45 ARG B O 1
ATOM 2006 N N . TYR B 1 46 ? 15.547 -7.844 -9.891 1 97.62 46 TYR B N 1
ATOM 2007 C CA . TYR B 1 46 ? 16.766 -8.656 -9.992 1 97.62 46 TYR B CA 1
ATOM 2008 C C . TYR B 1 46 ? 16.438 -10.062 -10.484 1 97.62 46 TYR B C 1
ATOM 2010 O O . TYR B 1 46 ? 17.094 -11.031 -10.086 1 97.62 46 TYR B O 1
ATOM 2018 N N . LEU B 1 47 ? 15.383 -10.18 -11.258 1 97.88 47 LEU B N 1
ATOM 2019 C CA . LEU B 1 47 ? 15.062 -11.477 -11.852 1 97.88 47 LEU B CA 1
ATOM 2020 C C . LEU B 1 47 ? 16.078 -11.844 -12.93 1 97.88 47 LEU B C 1
ATOM 2022 O O . LEU B 1 47 ? 16.172 -11.172 -13.953 1 97.88 47 LEU B O 1
ATOM 2026 N N . LEU B 1 48 ? 16.812 -12.875 -12.711 1 96.31 48 LEU B N 1
ATOM 2027 C CA . LEU B 1 48 ? 17.812 -13.328 -13.664 1 96.31 48 LEU B CA 1
ATOM 2028 C C . LEU B 1 48 ? 17.172 -13.992 -14.867 1 96.31 48 LEU B C 1
ATOM 2030 O O . LEU B 1 48 ? 16.203 -14.758 -14.719 1 96.31 48 LEU B O 1
ATOM 2034 N N . PRO B 1 49 ? 17.672 -13.773 -16.031 1 93.94 49 PRO B N 1
ATOM 2035 C CA . PRO B 1 49 ? 17.094 -14.336 -17.25 1 93.94 49 PRO B CA 1
ATOM 2036 C C . PRO B 1 49 ? 17.547 -15.766 -17.531 1 93.94 49 PRO B C 1
ATOM 2038 O O . PRO B 1 49 ? 16.953 -16.469 -18.344 1 93.94 49 PRO B O 1
ATOM 2041 N N . ASP B 1 50 ? 18.469 -16.234 -16.875 1 93.5 50 ASP B N 1
ATOM 2042 C CA . ASP B 1 50 ? 19.125 -17.5 -17.172 1 93.5 50 ASP B CA 1
ATOM 2043 C C . ASP B 1 50 ? 18.219 -18.688 -16.844 1 93.5 50 ASP B C 1
ATOM 2045 O O . ASP B 1 50 ? 17.484 -18.656 -15.852 1 93.5 50 ASP B O 1
ATOM 2049 N N . GLU B 1 51 ? 18.359 -19.688 -17.672 1 92.62 51 GLU B N 1
ATOM 2050 C CA . GLU B 1 51 ? 17.703 -20.953 -17.359 1 92.62 51 GLU B CA 1
ATOM 2051 C C . GLU B 1 51 ? 18.266 -21.531 -16.062 1 92.62 51 GLU B C 1
ATOM 2053 O O . GLU B 1 51 ? 19.469 -21.516 -15.828 1 92.62 51 GLU B O 1
ATOM 2058 N N . GLY B 1 52 ? 17.344 -21.984 -15.273 1 92.88 52 GLY B N 1
ATOM 2059 C CA . GLY B 1 52 ? 17.781 -22.578 -14.023 1 92.88 52 GLY B CA 1
ATOM 2060 C C . GLY B 1 52 ? 17.812 -21.594 -12.875 1 92.88 52 GLY B C 1
ATOM 2061 O O . GLY B 1 52 ? 17.953 -22 -11.711 1 92.88 52 GLY B O 1
ATOM 2062 N N . ALA B 1 53 ? 17.766 -20.312 -13.156 1 95.94 53 ALA B N 1
ATOM 2063 C CA . ALA B 1 53 ? 17.703 -19.297 -12.109 1 95.94 53 ALA B CA 1
ATOM 2064 C C . ALA B 1 53 ? 16.391 -19.391 -11.328 1 95.94 53 ALA B C 1
ATOM 2066 O O . ALA B 1 53 ? 15.438 -20.016 -11.789 1 95.94 53 ALA B O 1
ATOM 2067 N N . ASP B 1 54 ? 16.406 -18.797 -10.109 1 97.88 54 ASP B N 1
ATOM 2068 C CA . ASP B 1 54 ? 15.188 -18.734 -9.305 1 97.88 54 ASP B CA 1
ATOM 2069 C C . ASP B 1 54 ? 14.039 -18.109 -10.094 1 97.88 54 ASP B C 1
ATOM 2071 O O . ASP B 1 54 ? 14.211 -17.078 -10.75 1 97.88 54 ASP B O 1
ATOM 2075 N N . ARG B 1 55 ? 12.922 -18.781 -10.031 1 98.44 55 ARG B N 1
ATOM 2076 C CA . ARG B 1 55 ? 11.742 -18.281 -10.734 1 98.44 55 ARG B CA 1
ATOM 2077 C C . ARG B 1 55 ? 10.805 -17.547 -9.773 1 98.44 55 ARG B C 1
ATOM 2079 O O . ARG B 1 55 ? 10.859 -17.766 -8.562 1 98.44 55 ARG B O 1
ATOM 2086 N N . LEU B 1 56 ? 10.062 -16.609 -10.234 1 98.88 56 LEU B N 1
ATOM 2087 C CA . LEU B 1 56 ? 8.875 -16.078 -9.57 1 98.88 56 LEU B CA 1
ATOM 2088 C C . LEU B 1 56 ? 7.609 -16.734 -10.125 1 98.88 56 LEU B C 1
ATOM 2090 O O . LEU B 1 56 ? 7.285 -16.562 -11.297 1 98.88 56 LEU B O 1
ATOM 2094 N N . VAL B 1 57 ? 6.926 -17.484 -9.32 1 98.88 57 VAL B N 1
ATOM 2095 C CA . VAL B 1 57 ? 5.703 -18.188 -9.695 1 98.88 57 VAL B CA 1
ATOM 2096 C C . VAL B 1 57 ? 4.5 -17.531 -9.016 1 98.88 57 VAL B C 1
ATOM 2098 O O . VAL B 1 57 ? 4.465 -17.422 -7.785 1 98.88 57 VAL B O 1
ATOM 2101 N N . ILE B 1 58 ? 3.59 -17.094 -9.734 1 98.94 58 ILE B N 1
ATOM 2102 C CA . ILE B 1 58 ? 2.363 -16.5 -9.219 1 98.94 58 ILE B CA 1
ATOM 2103 C C . ILE B 1 58 ? 1.165 -17.359 -9.609 1 98.94 58 ILE B C 1
ATOM 2105 O O . ILE B 1 58 ? 0.937 -17.609 -10.797 1 98.94 58 ILE B O 1
ATOM 2109 N N . GLY B 1 59 ? 0.388 -17.797 -8.664 1 98.94 59 GLY B N 1
ATOM 2110 C CA . GLY B 1 59 ? -0.787 -18.609 -8.922 1 98.94 59 GLY B CA 1
ATOM 2111 C C . GLY B 1 59 ? -1.9 -17.859 -9.617 1 98.94 59 GLY B C 1
ATOM 2112 O O . GLY B 1 59 ? -1.681 -16.766 -10.141 1 98.94 59 GLY B O 1
ATOM 2113 N N . SER B 1 60 ? -3.074 -18.453 -9.656 1 98.88 60 SER B N 1
ATOM 2114 C CA . SER B 1 60 ? -4.246 -17.906 -10.336 1 98.88 60 SER B CA 1
ATOM 2115 C C . SER B 1 60 ? -5.059 -17.016 -9.406 1 98.88 60 SER B C 1
ATOM 2117 O O . SER B 1 60 ? -5.031 -17.188 -8.188 1 98.88 60 SER B O 1
ATOM 2119 N N . PHE B 1 61 ? -5.73 -16.016 -9.977 1 98.81 61 PHE B N 1
ATOM 2120 C CA . PHE B 1 61 ? -6.703 -15.18 -9.289 1 98.81 61 PHE B CA 1
ATOM 2121 C C . PHE B 1 61 ? -6.023 -14.344 -8.211 1 98.81 61 PHE B C 1
ATOM 2123 O O . PHE B 1 61 ? -6.586 -14.141 -7.129 1 98.81 61 PHE B O 1
ATOM 2130 N N . CYS B 1 62 ? -4.789 -13.938 -8.461 1 98.88 62 CYS B N 1
ATOM 2131 C CA . CYS B 1 62 ? -4.109 -13.031 -7.543 1 98.88 62 CYS B CA 1
ATOM 2132 C C . CYS B 1 62 ? -4.367 -11.578 -7.922 1 98.88 62 CYS B C 1
ATOM 2134 O O . CYS B 1 62 ? -4.504 -11.25 -9.102 1 98.88 62 CYS B O 1
ATOM 2136 N N . SER B 1 63 ? -4.52 -10.766 -6.969 1 98.81 63 SER B N 1
ATOM 2137 C CA . SER B 1 63 ? -4.664 -9.32 -7.098 1 98.81 63 SER B CA 1
ATOM 2138 C C . SER B 1 63 ? -3.443 -8.594 -6.547 1 98.81 63 SER B C 1
ATOM 2140 O O . SER B 1 63 ? -3.172 -8.648 -5.344 1 98.81 63 SER B O 1
ATOM 2142 N N . ILE B 1 64 ? -2.717 -7.898 -7.375 1 98.88 64 ILE B N 1
ATOM 2143 C CA . ILE B 1 64 ? -1.458 -7.277 -6.973 1 98.88 64 ILE B CA 1
ATOM 2144 C C . ILE B 1 64 ? -1.558 -5.762 -7.121 1 98.88 64 ILE B C 1
ATOM 2146 O O . ILE B 1 64 ? -1.823 -5.254 -8.211 1 98.88 64 ILE B O 1
ATOM 2150 N N . GLY B 1 65 ? -1.375 -5.062 -6.02 1 98.5 65 GLY B N 1
ATOM 2151 C CA . GLY B 1 65 ? -1.514 -3.617 -5.973 1 98.5 65 GLY B CA 1
ATOM 2152 C C . GLY B 1 65 ? -0.293 -2.883 -6.496 1 98.5 65 GLY B C 1
ATOM 2153 O O . GLY B 1 65 ? 0.783 -3.471 -6.625 1 98.5 65 GLY B O 1
ATOM 2154 N N . SER B 1 66 ? -0.464 -1.615 -6.734 1 98.31 66 SER B N 1
ATOM 2155 C CA . SER B 1 66 ? 0.552 -0.754 -7.332 1 98.31 66 SER B CA 1
ATOM 2156 C C . SER B 1 66 ? 1.815 -0.715 -6.477 1 98.31 66 SER B C 1
ATOM 2158 O O . SER B 1 66 ? 1.743 -0.531 -5.262 1 98.31 66 SER B O 1
ATOM 2160 N N . GLY B 1 67 ? 2.965 -0.949 -7.109 1 98.19 67 GLY B N 1
ATOM 2161 C CA . GLY B 1 67 ? 4.25 -0.769 -6.453 1 98.19 67 GLY B CA 1
ATOM 2162 C C . GLY B 1 67 ? 4.703 -1.995 -5.68 1 98.19 67 GLY B C 1
ATOM 2163 O O . GLY B 1 67 ? 5.781 -1.997 -5.086 1 98.19 67 GLY B O 1
ATOM 2164 N N . ALA B 1 68 ? 3.84 -3.057 -5.625 1 98.81 68 ALA B N 1
ATOM 2165 C CA . ALA B 1 68 ? 4.32 -4.309 -5.051 1 98.81 68 ALA B CA 1
ATOM 2166 C C . ALA B 1 68 ? 5.609 -4.766 -5.734 1 98.81 68 ALA B C 1
ATOM 2168 O O . ALA B 1 68 ? 5.812 -4.508 -6.922 1 98.81 68 ALA B O 1
ATOM 2169 N N . ALA B 1 69 ? 6.457 -5.414 -4.953 1 98.88 69 ALA B N 1
ATOM 2170 C CA . ALA B 1 69 ? 7.727 -5.852 -5.52 1 98.88 69 ALA B CA 1
ATOM 2171 C C . ALA B 1 69 ? 8.133 -7.215 -4.965 1 98.88 69 ALA B C 1
ATOM 2173 O O . ALA B 1 69 ? 7.801 -7.555 -3.826 1 98.88 69 ALA B O 1
ATOM 2174 N N . PHE B 1 70 ? 8.828 -7.934 -5.777 1 98.94 70 PHE B N 1
ATOM 2175 C CA . PHE B 1 70 ? 9.414 -9.234 -5.457 1 98.94 70 PHE B CA 1
ATOM 2176 C C . PHE B 1 70 ? 10.93 -9.203 -5.652 1 98.94 70 PHE B C 1
ATOM 2178 O O . PHE B 1 70 ? 11.414 -9.023 -6.773 1 98.94 70 PHE B O 1
ATOM 2185 N N . ILE B 1 71 ? 11.641 -9.32 -4.562 1 98.88 71 ILE B N 1
ATOM 2186 C CA . ILE B 1 71 ? 13.102 -9.328 -4.66 1 98.88 71 ILE B CA 1
ATOM 2187 C C . ILE B 1 71 ? 13.578 -10.727 -5.059 1 98.88 71 ILE B C 1
ATOM 2189 O O . ILE B 1 71 ? 13.164 -11.719 -4.461 1 98.88 71 ILE B O 1
ATOM 2193 N N . MET B 1 72 ? 14.344 -10.742 -6.113 1 98.5 72 MET B N 1
ATOM 2194 C CA . MET B 1 72 ? 14.828 -12.016 -6.621 1 98.5 72 MET B CA 1
ATOM 2195 C C . MET B 1 72 ? 16.344 -12.125 -6.469 1 98.5 72 MET B C 1
ATOM 2197 O O . MET B 1 72 ? 16.953 -11.312 -5.773 1 98.5 72 MET B O 1
ATOM 2201 N N . ALA B 1 73 ? 16.906 -13.18 -6.887 1 97.38 73 ALA B N 1
ATOM 2202 C CA . ALA B 1 73 ? 18.344 -13.43 -6.984 1 97.38 73 ALA B CA 1
ATOM 2203 C C . ALA B 1 73 ? 18.969 -13.617 -5.602 1 97.38 73 ALA B C 1
ATOM 2205 O O . ALA B 1 73 ? 20.094 -13.18 -5.355 1 97.38 73 ALA B O 1
ATOM 2206 N N . GLY B 1 74 ? 18.25 -14.133 -4.676 1 97.5 74 GLY B N 1
ATOM 2207 C CA . GLY B 1 74 ? 18.797 -14.516 -3.385 1 97.5 74 GLY B CA 1
ATOM 2208 C C . GLY B 1 74 ? 19.531 -13.383 -2.695 1 97.5 74 GLY B C 1
ATOM 2209 O O . GLY B 1 74 ? 18.953 -12.328 -2.432 1 97.5 74 GLY B O 1
ATOM 2210 N N . ASN B 1 75 ? 20.891 -13.594 -2.445 1 97.69 75 ASN B N 1
ATOM 2211 C CA . ASN B 1 75 ? 21.672 -12.609 -1.699 1 97.69 75 ASN B CA 1
ATOM 2212 C C . ASN B 1 75 ? 22.312 -11.586 -2.627 1 97.69 75 ASN B C 1
ATOM 2214 O O . ASN B 1 75 ? 23.125 -10.766 -2.188 1 97.69 75 ASN B O 1
ATOM 2218 N N . GLN B 1 76 ? 22.094 -11.719 -3.943 1 96.62 76 GLN B N 1
ATOM 2219 C CA . GLN B 1 76 ? 22.547 -10.781 -4.969 1 96.62 76 GLN B CA 1
ATOM 2220 C C . GLN B 1 76 ? 24.062 -10.617 -4.93 1 96.62 76 GLN B C 1
ATOM 2222 O O . GLN B 1 76 ? 24.578 -9.531 -5.195 1 96.62 76 GLN B O 1
ATOM 2227 N N . GLY B 1 77 ? 24.719 -11.633 -4.387 1 97.06 77 GLY B N 1
ATOM 2228 C CA . GLY B 1 77 ? 26.172 -11.641 -4.43 1 97.06 77 GLY B CA 1
ATOM 2229 C C . GLY B 1 77 ? 26.797 -11.141 -3.146 1 97.06 77 GLY B C 1
ATOM 2230 O O . GLY B 1 77 ? 28.031 -11.047 -3.051 1 97.06 77 GLY B O 1
ATOM 2231 N N . HIS B 1 78 ? 25.969 -10.852 -2.121 1 98.19 78 HIS B N 1
ATOM 2232 C CA . HIS B 1 78 ? 26.469 -10.328 -0.862 1 98.19 78 HIS B CA 1
ATOM 2233 C C . HIS B 1 78 ? 26.422 -11.375 0.24 1 98.19 78 HIS B C 1
ATOM 2235 O O . HIS B 1 78 ? 25.344 -11.805 0.645 1 98.19 78 HIS B O 1
ATOM 2241 N N . ARG B 1 79 ? 27.594 -11.719 0.71 1 97.44 79 ARG B N 1
ATOM 2242 C CA . ARG B 1 79 ? 27.719 -12.75 1.729 1 97.44 79 ARG B CA 1
ATOM 2243 C C . ARG B 1 79 ? 27.906 -12.141 3.113 1 97.44 79 ARG B C 1
ATOM 2245 O O . ARG B 1 79 ? 28.938 -11.516 3.383 1 97.44 79 ARG B O 1
ATOM 2252 N N . ASN B 1 80 ? 26.969 -12.367 3.984 1 96.62 80 ASN B N 1
ATOM 2253 C CA . ASN B 1 80 ? 27.031 -11.781 5.324 1 96.62 80 ASN B CA 1
ATOM 2254 C C . ASN B 1 80 ? 28.031 -12.508 6.207 1 96.62 80 ASN B C 1
ATOM 2256 O O . ASN B 1 80 ? 28.469 -11.969 7.23 1 96.62 80 ASN B O 1
ATOM 2260 N N . GLU B 1 81 ? 28.406 -13.734 5.781 1 97.5 81 GLU B N 1
ATOM 2261 C CA . GLU B 1 81 ? 29.312 -14.531 6.609 1 97.5 81 GLU B CA 1
ATOM 2262 C C . GLU B 1 81 ? 30.766 -14.383 6.141 1 97.5 81 GLU B C 1
ATOM 2264 O O . GLU B 1 81 ? 31.688 -14.922 6.762 1 97.5 81 GLU B O 1
ATOM 2269 N N . TRP B 1 82 ? 30.922 -13.68 5.043 1 98.12 82 TRP B N 1
ATOM 2270 C CA . TRP B 1 82 ? 32.281 -13.367 4.586 1 98.12 82 TRP B CA 1
ATOM 2271 C C . TRP B 1 82 ? 32.812 -12.141 5.309 1 98.12 82 TRP B C 1
ATOM 2273 O O . TRP B 1 82 ? 32.094 -11.438 6.004 1 98.12 82 TRP B O 1
ATOM 2283 N N . ILE B 1 83 ? 34.156 -11.844 5.109 1 98.44 83 ILE B N 1
ATOM 2284 C CA . ILE B 1 83 ? 34.781 -10.68 5.723 1 98.44 83 ILE B CA 1
ATOM 2285 C C . ILE B 1 83 ? 34.125 -9.406 5.191 1 98.44 83 ILE B C 1
ATOM 2287 O O . ILE B 1 83 ? 33.906 -8.453 5.941 1 98.44 83 ILE B O 1
ATOM 2291 N N . SER B 1 84 ? 33.906 -9.547 3.861 1 98.25 84 SER B N 1
ATOM 2292 C CA . SER B 1 84 ? 33.281 -8.406 3.207 1 98.25 84 SER B CA 1
ATOM 2293 C C . SER B 1 84 ? 31.969 -8.805 2.508 1 98.25 84 SER B C 1
ATOM 2295 O O . SER B 1 84 ? 31.906 -9.859 1.863 1 98.25 84 SER B O 1
ATOM 2297 N N . THR B 1 85 ? 31 -7.945 2.639 1 98.19 85 THR B N 1
ATOM 2298 C CA . THR B 1 85 ? 29.766 -8.164 1.9 1 98.19 85 THR B CA 1
ATOM 2299 C C . THR B 1 85 ? 29.875 -7.617 0.481 1 98.19 85 THR B C 1
ATOM 2301 O O . THR B 1 85 ? 28.969 -7.809 -0.337 1 98.19 85 THR B O 1
ATOM 2304 N N . PHE B 1 86 ? 30.906 -6.879 0.226 1 98.69 86 PHE B N 1
ATOM 2305 C CA . PHE B 1 86 ? 31.094 -6.297 -1.098 1 98.69 86 PHE B CA 1
ATOM 2306 C C . PHE B 1 86 ? 31.266 -7.391 -2.15 1 98.69 86 PHE B C 1
ATOM 2308 O O . PHE B 1 86 ? 32.031 -8.336 -1.958 1 98.69 86 PHE B O 1
ATOM 2315 N N . PRO B 1 87 ? 30.562 -7.297 -3.283 1 98.12 87 PRO B N 1
ATOM 2316 C CA . PRO B 1 87 ? 30.594 -8.359 -4.297 1 98.12 87 PRO B CA 1
ATOM 2317 C C . PRO B 1 87 ? 31.719 -8.156 -5.309 1 98.12 87 PRO B C 1
ATOM 2319 O O . PRO B 1 87 ? 31.469 -7.969 -6.5 1 98.12 87 PRO B O 1
ATOM 2322 N N . PHE B 1 88 ? 32.969 -8.406 -4.918 1 98.5 88 PHE B N 1
ATOM 2323 C CA . PHE B 1 88 ? 34.156 -8.195 -5.719 1 98.5 88 PHE B CA 1
ATOM 2324 C C . PHE B 1 88 ? 34.062 -8.922 -7.055 1 98.5 88 PHE B C 1
ATOM 2326 O O . PHE B 1 88 ? 34.5 -8.398 -8.086 1 98.5 88 PHE B O 1
ATOM 2333 N N . PHE B 1 89 ? 33.5 -10.062 -6.988 1 98 89 PHE B N 1
ATOM 2334 C CA . PHE B 1 89 ? 33.438 -10.992 -8.109 1 98 89 PHE B CA 1
ATOM 2335 C C . PHE B 1 89 ? 32.781 -10.328 -9.312 1 98 89 PHE B C 1
ATOM 2337 O O . PHE B 1 89 ? 33.125 -10.617 -10.461 1 98 89 PHE B O 1
ATOM 2344 N N . PHE B 1 90 ? 31.922 -9.344 -9.047 1 97.06 90 PHE B N 1
ATOM 2345 C CA . PHE B 1 90 ? 31.109 -8.781 -10.125 1 97.06 90 PHE B CA 1
ATOM 2346 C C . PHE B 1 90 ? 31.734 -7.484 -10.648 1 97.06 90 PHE B C 1
ATOM 2348 O O . PHE B 1 90 ? 31.078 -6.73 -11.367 1 97.06 90 PHE B O 1
ATOM 2355 N N . MET B 1 91 ? 32.969 -7.129 -10.266 1 97.5 91 MET B N 1
ATOM 2356 C CA . MET B 1 91 ? 33.781 -6.055 -10.836 1 97.5 91 MET B CA 1
ATOM 2357 C C . MET B 1 91 ? 35.094 -6.594 -11.391 1 97.5 91 MET B C 1
ATOM 2359 O O . MET B 1 91 ? 36.156 -6.184 -10.953 1 97.5 91 MET B O 1
ATOM 2363 N N . PRO B 1 92 ? 35 -7.375 -12.383 1 95.81 92 PRO B N 1
ATOM 2364 C CA . PRO B 1 92 ? 36.188 -8.086 -12.883 1 95.81 92 PRO B CA 1
ATOM 2365 C C . PRO B 1 92 ? 37.188 -7.156 -13.547 1 95.81 92 PRO B C 1
ATOM 2367 O O . PRO B 1 92 ? 38.344 -7.539 -13.758 1 95.81 92 PRO B O 1
ATOM 2370 N N . GLU B 1 93 ? 36.781 -5.988 -13.859 1 97.44 93 GLU B N 1
ATOM 2371 C CA . GLU B 1 93 ? 37.688 -5.027 -14.523 1 97.44 93 GLU B CA 1
ATOM 2372 C C . GLU B 1 93 ? 38.688 -4.434 -13.539 1 97.44 93 GLU B C 1
ATOM 2374 O O . GLU B 1 93 ? 39.656 -3.809 -13.945 1 97.44 93 GLU B O 1
ATOM 2379 N N . VAL B 1 94 ? 38.375 -4.555 -12.312 1 98.06 94 VAL B N 1
ATOM 2380 C CA . VAL B 1 94 ? 39.281 -4.023 -11.289 1 98.06 94 VAL B CA 1
ATOM 2381 C C . VAL B 1 94 ? 40.375 -5.043 -10.969 1 98.06 94 VAL B C 1
ATOM 2383 O O . VAL B 1 94 ? 40.094 -6.082 -10.359 1 98.06 94 VAL B O 1
ATOM 2386 N N . PRO B 1 95 ? 41.625 -4.777 -11.266 1 98 95 PRO B N 1
ATOM 2387 C CA . PRO B 1 95 ? 42.688 -5.758 -11.133 1 98 95 PRO B CA 1
ATOM 2388 C C . PRO B 1 95 ? 42.844 -6.281 -9.703 1 98 95 PRO B C 1
ATOM 2390 O O . PRO B 1 95 ? 43.125 -7.465 -9.5 1 98 95 PRO B O 1
ATOM 2393 N N . GLU B 1 96 ? 42.562 -5.348 -8.703 1 97.44 96 GLU B N 1
ATOM 2394 C CA . GLU B 1 96 ? 42.719 -5.711 -7.297 1 97.44 96 GLU B CA 1
ATOM 2395 C C . GLU B 1 96 ? 41.719 -6.801 -6.898 1 97.44 96 GLU B C 1
ATOM 2397 O O . GLU B 1 96 ? 41.906 -7.453 -5.867 1 97.44 96 GLU B O 1
ATOM 2402 N N . PHE B 1 97 ? 40.688 -6.953 -7.66 1 98.06 97 PHE B N 1
ATOM 2403 C CA . PHE B 1 97 ? 39.625 -7.883 -7.297 1 98.06 97 PHE B CA 1
ATOM 2404 C C . PHE B 1 97 ? 39.812 -9.219 -8.008 1 98.06 97 PHE B C 1
ATOM 2406 O O . PHE B 1 97 ? 38.969 -10.117 -7.883 1 98.06 97 PHE B O 1
ATOM 2413 N N . GLU B 1 98 ? 40.969 -9.414 -8.602 1 94.25 98 GLU B N 1
ATOM 2414 C CA . GLU B 1 98 ? 41.281 -10.664 -9.281 1 94.25 98 GLU B CA 1
ATOM 2415 C C . GLU B 1 98 ? 41.219 -11.844 -8.32 1 94.25 98 GLU B C 1
ATOM 2417 O O . GLU B 1 98 ? 41.656 -11.742 -7.168 1 94.25 98 GLU B O 1
ATOM 2422 N 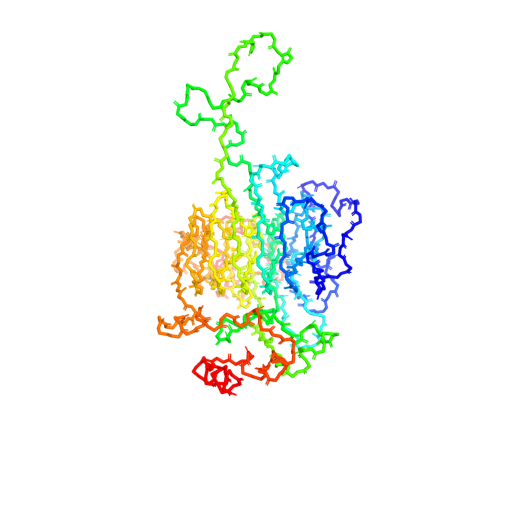N . ASN B 1 99 ? 40.562 -12.938 -8.602 1 96.19 99 ASN B N 1
ATOM 2423 C CA . ASN B 1 99 ? 40.469 -14.18 -7.836 1 96.19 99 ASN B CA 1
ATOM 2424 C C . ASN B 1 99 ? 39.344 -14.109 -6.805 1 96.19 99 ASN B C 1
ATOM 2426 O O . ASN B 1 99 ? 39.25 -14.992 -5.945 1 96.19 99 ASN B O 1
ATOM 2430 N N . ALA B 1 100 ? 38.594 -12.992 -6.805 1 98.06 100 ALA B N 1
ATOM 2431 C CA . ALA B 1 100 ? 37.438 -12.945 -5.91 1 98.06 100 ALA B CA 1
ATOM 2432 C C . ALA B 1 100 ? 36.5 -14.117 -6.164 1 98.06 100 ALA B C 1
ATOM 2434 O O . ALA B 1 100 ? 36.25 -14.469 -7.316 1 98.06 100 ALA B O 1
ATOM 2435 N N . ALA B 1 101 ? 36.062 -14.742 -5.094 1 98.19 101 ALA B N 1
ATOM 2436 C CA . ALA B 1 101 ? 35.062 -15.797 -5.203 1 98.19 101 ALA B CA 1
ATOM 2437 C C . ALA B 1 101 ? 33.688 -15.219 -5.504 1 98.19 101 ALA B C 1
ATOM 2439 O O . ALA B 1 101 ? 33.375 -14.094 -5.109 1 98.19 101 ALA B O 1
ATOM 2440 N N . ASN B 1 102 ? 32.875 -16.016 -6.203 1 97.94 102 ASN B N 1
ATOM 2441 C CA . ASN B 1 102 ? 31.469 -15.648 -6.453 1 97.94 102 ASN B CA 1
ATOM 2442 C C . ASN B 1 102 ? 30.609 -15.836 -5.211 1 97.94 102 ASN B C 1
ATOM 2444 O O . ASN B 1 102 ? 30.406 -16.969 -4.758 1 97.94 102 ASN B O 1
ATOM 2448 N N . GLY B 1 103 ? 30.125 -14.695 -4.699 1 97.69 103 GLY B N 1
ATOM 2449 C CA . GLY B 1 103 ? 29.359 -14.75 -3.463 1 97.69 103 GLY B CA 1
ATOM 2450 C C . GLY B 1 103 ? 27.891 -15.031 -3.684 1 97.69 103 GLY B C 1
ATOM 2451 O O . GLY B 1 103 ? 27.109 -15.117 -2.727 1 97.69 103 GLY B O 1
ATOM 2452 N N . TYR B 1 104 ? 27.438 -15.219 -4.898 1 97.44 104 TYR B N 1
ATOM 2453 C CA . TYR B 1 104 ? 26.031 -15.398 -5.23 1 97.44 104 TYR B CA 1
ATOM 2454 C C . TYR B 1 104 ? 25.484 -16.703 -4.672 1 97.44 104 TYR B C 1
ATOM 2456 O O . TYR B 1 104 ? 26.109 -17.766 -4.828 1 97.44 104 TYR B O 1
ATOM 2464 N N . LEU B 1 105 ? 24.422 -16.594 -3.924 1 97.25 105 LEU B N 1
ATOM 2465 C CA . LEU B 1 105 ? 23.641 -17.75 -3.492 1 97.25 105 LEU B CA 1
ATOM 2466 C C . LEU B 1 105 ? 22.172 -17.578 -3.852 1 97.25 105 LEU B C 1
ATOM 2468 O O . LEU B 1 105 ? 21.547 -16.594 -3.48 1 97.25 105 LEU B O 1
ATOM 2472 N N . PRO B 1 106 ? 21.609 -18.531 -4.637 1 97.31 106 PRO B N 1
ATOM 2473 C CA . PRO B 1 106 ? 20.172 -18.469 -4.883 1 97.31 106 PRO B CA 1
ATOM 2474 C C . PRO B 1 106 ? 19.344 -18.734 -3.625 1 97.31 106 PRO B C 1
ATOM 2476 O O . PRO B 1 106 ? 19.875 -19.266 -2.637 1 97.31 106 PRO B O 1
ATOM 2479 N N . ALA B 1 107 ? 18.141 -18.266 -3.611 1 97.94 107 ALA B N 1
ATOM 2480 C CA . ALA B 1 107 ? 17.25 -18.516 -2.484 1 97.94 107 ALA B CA 1
ATOM 2481 C C . ALA B 1 107 ? 16.172 -19.531 -2.85 1 97.94 107 ALA B C 1
ATOM 2483 O O . ALA B 1 107 ? 15.391 -19.953 -1.993 1 97.94 107 ALA B O 1
ATOM 2484 N N . GLY B 1 108 ? 16.156 -19.984 -4.051 1 98.31 108 GLY B N 1
ATOM 2485 C CA . GLY B 1 108 ? 15.039 -20.781 -4.551 1 98.31 108 GLY B CA 1
ATOM 2486 C C . GLY B 1 108 ? 13.898 -19.953 -5.09 1 98.31 108 GLY B C 1
ATOM 2487 O O . GLY B 1 108 ? 13.922 -18.719 -4.992 1 98.31 108 GLY B O 1
ATOM 2488 N N . ASP B 1 109 ? 12.898 -20.609 -5.711 1 98.81 109 ASP B N 1
ATOM 2489 C CA . ASP B 1 109 ? 11.766 -19.922 -6.32 1 98.81 109 ASP B CA 1
ATOM 2490 C C . ASP B 1 109 ? 10.969 -19.141 -5.273 1 98.81 109 ASP B C 1
ATOM 2492 O O . ASP B 1 109 ? 10.867 -19.562 -4.121 1 98.81 109 ASP B O 1
ATOM 2496 N N . THR B 1 110 ? 10.602 -17.969 -5.52 1 98.88 110 THR B N 1
ATOM 2497 C CA . THR B 1 110 ? 9.523 -17.281 -4.801 1 98.88 110 THR B CA 1
ATOM 2498 C C . THR B 1 110 ? 8.164 -17.703 -5.344 1 98.88 110 THR B C 1
ATOM 2500 O O . THR B 1 110 ? 7.91 -17.609 -6.547 1 98.88 110 THR B O 1
ATOM 2503 N N . VAL B 1 111 ? 7.27 -18.203 -4.504 1 98.94 111 VAL B N 1
ATOM 2504 C CA . VAL B 1 111 ? 6.02 -18.812 -4.953 1 98.94 111 VAL B CA 1
ATOM 2505 C C . VAL B 1 111 ? 4.84 -18.125 -4.266 1 98.94 111 VAL B C 1
ATOM 2507 O O . VAL B 1 111 ? 4.746 -18.125 -3.035 1 98.94 111 VAL B O 1
ATOM 2510 N N . ILE B 1 112 ? 3.996 -17.516 -5.031 1 99 112 ILE B N 1
ATOM 2511 C CA . ILE B 1 112 ? 2.723 -16.969 -4.578 1 99 112 ILE B CA 1
ATOM 2512 C C . ILE B 1 112 ? 1.592 -17.938 -4.93 1 99 112 ILE B C 1
ATOM 2514 O O . ILE B 1 112 ? 1.39 -18.266 -6.102 1 99 112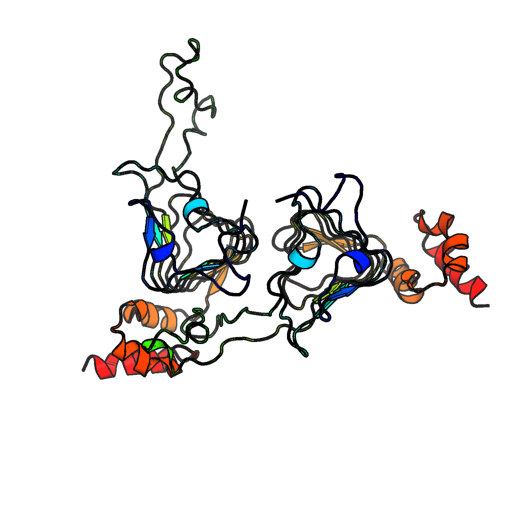 ILE B O 1
ATOM 2518 N N . GLY B 1 113 ? 0.888 -18.391 -3.941 1 98.94 113 GLY B N 1
ATOM 2519 C CA . GLY B 1 113 ? -0.23 -19.297 -4.188 1 98.94 113 GLY B CA 1
ATOM 2520 C C . GLY B 1 113 ? -1.356 -18.641 -4.969 1 98.94 113 GLY B C 1
ATOM 2521 O O . GLY B 1 113 ? -1.145 -17.641 -5.656 1 98.94 113 GLY B O 1
ATOM 2522 N N . ASN B 1 114 ? -2.553 -19.219 -4.93 1 98.94 114 ASN B N 1
ATOM 2523 C CA . ASN B 1 114 ? -3.736 -18.766 -5.648 1 98.94 114 ASN B CA 1
ATOM 2524 C C . ASN B 1 114 ? -4.629 -17.906 -4.766 1 98.94 114 ASN B C 1
ATOM 2526 O O . ASN B 1 114 ? -4.684 -18.094 -3.551 1 98.94 114 ASN B O 1
ATOM 2530 N N . ASP B 1 115 ? -5.332 -16.938 -5.402 1 98.88 115 ASP B N 1
ATOM 2531 C CA . ASP B 1 115 ? -6.293 -16.094 -4.695 1 98.88 115 ASP B CA 1
ATOM 2532 C C . ASP B 1 115 ? -5.605 -15.281 -3.605 1 98.88 115 ASP B C 1
ATOM 2534 O O . ASP B 1 115 ? -6.129 -15.156 -2.496 1 98.88 115 ASP B O 1
ATOM 2538 N N . VAL B 1 116 ? -4.367 -14.836 -3.879 1 98.94 116 VAL B N 1
ATOM 2539 C CA . VAL B 1 116 ? -3.633 -14 -2.941 1 98.94 116 VAL B CA 1
ATOM 2540 C C . VAL B 1 116 ? -3.848 -12.523 -3.289 1 98.94 116 VAL B C 1
ATOM 2542 O O . VAL B 1 116 ? -3.807 -12.148 -4.461 1 98.94 116 VAL B O 1
ATOM 2545 N N . TRP B 1 117 ? -4.188 -11.742 -2.338 1 98.94 117 TRP B N 1
ATOM 2546 C CA . TRP B 1 117 ? -4.285 -10.289 -2.475 1 98.94 117 TRP B CA 1
ATOM 2547 C C . TRP B 1 117 ? -3.055 -9.602 -1.893 1 98.94 117 TRP B C 1
ATOM 2549 O O . TRP B 1 117 ? -2.783 -9.711 -0.694 1 98.94 117 TRP B O 1
ATOM 2559 N N . ILE B 1 118 ? -2.273 -8.945 -2.738 1 98.94 118 ILE B N 1
ATOM 2560 C CA . ILE B 1 118 ? -1.057 -8.25 -2.324 1 98.94 118 ILE B CA 1
ATOM 2561 C C . ILE B 1 118 ? -1.279 -6.742 -2.379 1 98.94 118 ILE B C 1
ATOM 2563 O O . ILE B 1 118 ? -1.457 -6.172 -3.457 1 98.94 118 ILE B O 1
ATOM 2567 N N . GLY B 1 119 ? -1.229 -6.137 -1.266 1 98.62 119 GLY B N 1
ATOM 2568 C CA . GLY B 1 119 ? -1.479 -4.707 -1.152 1 98.62 119 GLY B CA 1
ATOM 2569 C C . GLY B 1 119 ? -0.39 -3.859 -1.784 1 98.62 119 GLY B C 1
ATOM 2570 O O . GLY B 1 119 ? 0.693 -4.359 -2.094 1 98.62 119 GLY B O 1
ATOM 2571 N N . SER B 1 120 ? -0.729 -2.59 -1.923 1 98.25 120 SER B N 1
ATOM 2572 C CA . SER B 1 120 ? 0.174 -1.64 -2.564 1 98.25 120 SER B CA 1
ATOM 2573 C C . SER B 1 120 ? 1.517 -1.578 -1.844 1 98.25 120 SER B C 1
ATOM 2575 O O . SER B 1 120 ? 1.565 -1.574 -0.612 1 98.25 120 SER B O 1
ATOM 2577 N N . GLU B 1 121 ? 2.609 -1.578 -2.623 1 98.62 121 GLU B N 1
ATOM 2578 C CA . GLU B 1 121 ? 3.982 -1.319 -2.201 1 98.62 121 GLU B CA 1
ATOM 2579 C C . GLU B 1 121 ? 4.457 -2.359 -1.191 1 98.62 121 GLU B C 1
ATOM 2581 O O . GLU B 1 121 ? 5.426 -2.135 -0.468 1 98.62 121 GLU B O 1
ATOM 2586 N N . ALA B 1 122 ? 3.76 -3.523 -1.071 1 98.88 122 ALA B N 1
ATOM 2587 C CA . ALA B 1 122 ? 4.309 -4.645 -0.313 1 98.88 122 ALA B CA 1
ATOM 2588 C C . ALA B 1 122 ? 5.547 -5.215 -1 1 98.88 122 ALA B C 1
ATOM 2590 O O . ALA B 1 122 ? 5.676 -5.137 -2.225 1 98.88 122 ALA B O 1
ATOM 2591 N N . ILE B 1 123 ? 6.461 -5.742 -0.236 1 98.94 123 ILE B N 1
ATOM 2592 C CA . ILE B 1 123 ? 7.668 -6.359 -0.775 1 98.94 123 ILE B CA 1
ATOM 2593 C C . ILE B 1 123 ? 7.781 -7.797 -0.269 1 98.94 123 ILE B C 1
ATOM 2595 O O . ILE B 1 123 ? 7.648 -8.055 0.931 1 98.94 123 ILE B O 1
ATOM 2599 N N . ILE B 1 124 ? 7.965 -8.742 -1.162 1 98.94 124 ILE B N 1
ATOM 2600 C CA . ILE B 1 124 ? 8.211 -10.148 -0.842 1 98.94 124 ILE B CA 1
ATOM 2601 C C . ILE B 1 124 ? 9.68 -10.484 -1.079 1 98.94 124 ILE B C 1
ATOM 2603 O O . ILE B 1 124 ? 10.195 -10.281 -2.178 1 98.94 124 ILE B O 1
ATOM 2607 N N . MET B 1 125 ? 10.352 -10.984 -0.093 1 98.88 125 MET B N 1
ATOM 2608 C CA . MET B 1 125 ? 11.781 -11.273 -0.167 1 98.88 125 MET B CA 1
ATOM 2609 C C . MET B 1 125 ? 12.031 -12.57 -0.923 1 98.88 125 MET B C 1
ATOM 2611 O O . MET B 1 125 ? 11.102 -13.336 -1.175 1 98.88 125 MET B O 1
ATOM 2615 N N . PRO B 1 126 ? 13.242 -12.828 -1.251 1 98.81 126 PRO B N 1
ATOM 2616 C CA . PRO B 1 126 ? 13.555 -13.969 -2.123 1 98.81 126 PRO B CA 1
ATOM 2617 C C . PRO B 1 126 ? 13.234 -15.312 -1.479 1 98.81 126 PRO B C 1
ATOM 2619 O O . PRO B 1 126 ? 13.469 -15.5 -0.283 1 98.81 126 PRO B O 1
ATOM 2622 N N . GLY B 1 127 ? 12.711 -16.203 -2.23 1 98.81 127 GLY B N 1
ATOM 2623 C CA . GLY B 1 127 ? 12.578 -17.594 -1.838 1 98.81 127 GLY B CA 1
ATOM 2624 C C . GLY B 1 127 ? 11.375 -17.844 -0.946 1 98.81 127 GLY B C 1
ATOM 2625 O O . GLY B 1 127 ? 11.242 -18.938 -0.379 1 98.81 127 GLY B O 1
ATOM 2626 N N . ILE B 1 128 ? 10.539 -16.906 -0.795 1 98.88 128 ILE B N 1
ATOM 2627 C CA . ILE B 1 128 ? 9.406 -17 0.118 1 98.88 128 ILE B CA 1
ATOM 2628 C C . ILE B 1 128 ? 8.234 -17.688 -0.573 1 98.88 128 ILE B C 1
ATOM 2630 O O . ILE B 1 128 ? 7.996 -17.484 -1.764 1 98.88 128 ILE B O 1
ATOM 2634 N N . THR B 1 129 ? 7.496 -18.453 0.18 1 98.94 129 THR B N 1
ATOM 2635 C CA . THR B 1 129 ? 6.242 -19.047 -0.272 1 98.94 129 THR B CA 1
ATOM 2636 C C . THR B 1 129 ? 5.055 -18.391 0.428 1 98.94 129 THR B C 1
ATOM 2638 O O . THR B 1 129 ? 5.012 -18.312 1.658 1 98.94 129 THR B O 1
ATOM 2641 N N . VAL B 1 130 ? 4.125 -17.859 -0.31 1 99 130 VAL B N 1
ATOM 2642 C CA . VAL B 1 130 ? 2.867 -17.328 0.203 1 99 130 VAL B CA 1
ATOM 2643 C C . VAL B 1 130 ? 1.732 -18.312 -0.089 1 99 130 VAL B C 1
ATOM 2645 O O . VAL B 1 130 ? 1.506 -18.688 -1.243 1 99 130 VAL B O 1
ATOM 2648 N N . GLY B 1 131 ? 1.031 -18.672 0.892 1 98.94 131 GLY B N 1
ATOM 2649 C CA . GLY B 1 131 ? -0.01 -19.672 0.751 1 98.94 131 GLY B CA 1
ATOM 2650 C C . GLY B 1 131 ? -1.249 -19.156 0.046 1 98.94 131 GLY B C 1
ATOM 2651 O O . GLY B 1 131 ? -1.468 -17.938 -0.026 1 98.94 131 GLY B O 1
ATOM 2652 N N . ASP B 1 132 ? -2.121 -20.125 -0.405 1 98.94 132 ASP B N 1
ATOM 2653 C CA . ASP B 1 132 ? -3.357 -19.797 -1.11 1 98.94 132 ASP B CA 1
ATOM 2654 C C . ASP B 1 132 ? -4.277 -18.938 -0.241 1 98.94 132 ASP B C 1
ATOM 2656 O O . ASP B 1 132 ? -4.406 -19.188 0.96 1 98.94 132 ASP B O 1
ATOM 2660 N N . GLY B 1 133 ? -4.895 -17.938 -0.822 1 98.88 133 GLY B N 1
ATOM 2661 C CA . GLY B 1 133 ? -5.93 -17.156 -0.159 1 98.88 133 GLY B CA 1
ATOM 2662 C C . GLY B 1 133 ? -5.375 -16.125 0.806 1 98.88 133 GLY B C 1
ATOM 2663 O O . GLY B 1 133 ? -6.137 -15.43 1.477 1 98.88 133 GLY B O 1
ATOM 2664 N N . ALA B 1 134 ? -4.078 -16.016 0.9 1 98.94 134 ALA B N 1
ATOM 2665 C CA . ALA B 1 134 ? -3.469 -15.078 1.849 1 98.94 134 ALA B CA 1
ATOM 2666 C C . ALA B 1 134 ? -3.688 -13.633 1.419 1 98.94 134 ALA B C 1
ATOM 2668 O O . ALA B 1 134 ? -3.949 -13.359 0.245 1 98.94 134 ALA B O 1
ATOM 2669 N N . VAL B 1 135 ? -3.615 -12.766 2.365 1 98.94 135 VAL B N 1
ATOM 2670 C CA . VAL B 1 135 ? -3.684 -11.328 2.141 1 98.94 135 VAL B CA 1
ATOM 2671 C C . VAL B 1 135 ? -2.43 -10.656 2.699 1 98.94 135 VAL B C 1
ATOM 2673 O O . VAL B 1 135 ? -2.102 -10.828 3.875 1 98.94 135 VAL B O 1
ATOM 2676 N N . ILE B 1 136 ? -1.712 -9.969 1.839 1 98.94 136 ILE B N 1
ATOM 2677 C CA . ILE B 1 136 ? -0.532 -9.203 2.217 1 98.94 136 ILE B CA 1
ATOM 2678 C C . ILE B 1 136 ? -0.885 -7.715 2.293 1 98.94 136 ILE B C 1
ATOM 2680 O O . ILE B 1 136 ? -1.217 -7.098 1.279 1 98.94 136 ILE B O 1
ATOM 2684 N N . GLY B 1 137 ? -0.792 -7.125 3.42 1 98.75 137 GLY B N 1
ATOM 2685 C CA . GLY B 1 137 ? -1.199 -5.742 3.629 1 98.75 137 GLY B CA 1
ATOM 2686 C C . GLY B 1 137 ? -0.314 -4.746 2.906 1 98.75 137 GLY B C 1
ATOM 2687 O O . GLY B 1 137 ? 0.816 -5.062 2.533 1 98.75 137 GLY B O 1
ATOM 2688 N N . THR B 1 138 ? -0.885 -3.576 2.754 1 98.5 138 THR B N 1
ATOM 2689 C CA . THR B 1 138 ? -0.155 -2.463 2.156 1 98.5 138 THR B CA 1
ATOM 2690 C C . THR B 1 138 ? 1.183 -2.254 2.861 1 98.5 138 THR B C 1
ATOM 2692 O O . THR B 1 138 ? 1.253 -2.277 4.09 1 98.5 138 THR B O 1
ATOM 2695 N N . ARG B 1 139 ? 2.309 -2.197 2.072 1 98.69 139 ARG B N 1
ATOM 2696 C CA . ARG B 1 139 ? 3.674 -1.881 2.482 1 98.69 139 ARG B CA 1
ATOM 2697 C C . ARG B 1 139 ? 4.207 -2.918 3.465 1 98.69 139 ARG B C 1
ATOM 2699 O O . ARG B 1 139 ? 5.148 -2.646 4.215 1 98.69 139 ARG B O 1
ATOM 2706 N N . ALA B 1 140 ? 3.582 -4.078 3.475 1 98.88 140 ALA B N 1
ATOM 2707 C CA . ALA B 1 140 ? 4.16 -5.176 4.25 1 98.88 140 ALA B CA 1
ATOM 2708 C C . ALA B 1 140 ? 5.516 -5.594 3.682 1 98.88 140 ALA B C 1
ATOM 2710 O O . ALA B 1 140 ? 5.707 -5.602 2.463 1 98.88 140 ALA B O 1
ATOM 2711 N N . LEU B 1 141 ? 6.422 -5.871 4.555 1 98.94 141 LEU B N 1
ATOM 2712 C CA . LEU B 1 141 ? 7.672 -6.527 4.188 1 98.94 141 LEU B CA 1
ATOM 2713 C C . LEU B 1 141 ? 7.656 -7.996 4.594 1 98.94 141 LEU B C 1
ATOM 2715 O O . LEU B 1 141 ? 7.82 -8.32 5.77 1 98.94 141 LEU B O 1
ATOM 2719 N N . VAL B 1 142 ? 7.492 -8.875 3.645 1 98.94 142 VAL B N 1
ATOM 2720 C CA . VAL B 1 142 ? 7.348 -10.297 3.918 1 98.94 142 VAL B CA 1
ATOM 2721 C C . VAL B 1 142 ? 8.719 -10.969 3.898 1 98.94 142 VAL B C 1
ATOM 2723 O O . VAL B 1 142 ? 9.344 -11.094 2.842 1 98.94 142 VAL B O 1
ATOM 2726 N N . THR B 1 143 ? 9.133 -11.461 5.047 1 98.75 143 THR B N 1
ATOM 2727 C CA . THR B 1 143 ? 10.484 -12 5.195 1 98.75 143 THR B CA 1
ATOM 2728 C C . THR B 1 143 ? 10.438 -13.484 5.527 1 98.75 143 THR B C 1
ATOM 2730 O O . THR B 1 143 ? 11.484 -14.133 5.645 1 98.75 143 THR B O 1
ATOM 2733 N N . LYS B 1 144 ? 9.25 -14 5.746 1 98.75 144 LYS B N 1
ATOM 2734 C CA . LYS B 1 144 ? 9.031 -15.422 6.008 1 98.75 144 LYS B CA 1
ATOM 2735 C C . LYS B 1 144 ? 7.812 -15.945 5.254 1 98.75 144 LYS B C 1
ATOM 2737 O O . LYS B 1 144 ? 6.973 -15.156 4.809 1 98.75 144 LYS B O 1
ATOM 2742 N N . ASP B 1 145 ? 7.777 -17.25 5.184 1 98.94 145 ASP B N 1
ATOM 2743 C CA . ASP B 1 145 ? 6.641 -17.859 4.504 1 98.94 145 ASP B CA 1
ATOM 2744 C C . ASP B 1 145 ? 5.32 -17.453 5.156 1 98.94 145 ASP B C 1
ATOM 2746 O O . ASP B 1 145 ? 5.277 -17.172 6.359 1 98.94 145 ASP B O 1
ATOM 2750 N N . VAL B 1 146 ? 4.258 -17.375 4.418 1 98.94 146 VAL B N 1
ATOM 2751 C CA . VAL B 1 146 ? 2.926 -16.984 4.871 1 98.94 146 VAL B CA 1
ATOM 2752 C C . VAL B 1 146 ? 1.971 -18.172 4.727 1 98.94 146 VAL B C 1
ATOM 2754 O O . VAL B 1 146 ? 1.874 -18.766 3.654 1 98.94 146 VAL B O 1
ATOM 2757 N N . GLU B 1 147 ? 1.243 -18.484 5.75 1 98.94 147 GLU B N 1
ATOM 2758 C CA . GLU B 1 147 ? 0.303 -19.594 5.723 1 98.94 147 GLU B CA 1
ATOM 2759 C C . GLU B 1 147 ? -0.884 -19.297 4.812 1 98.94 147 GLU B C 1
ATOM 2761 O O . GLU B 1 147 ? -1.244 -18.141 4.613 1 98.94 147 GLU B O 1
ATOM 2766 N N . PRO B 1 148 ? -1.512 -20.375 4.297 1 98.94 148 PRO B N 1
ATOM 2767 C CA . PRO B 1 148 ? -2.742 -20.156 3.533 1 98.94 148 PRO B CA 1
ATOM 2768 C C . PRO B 1 148 ? -3.805 -19.406 4.336 1 98.94 148 PRO B C 1
ATOM 2770 O O . PRO B 1 148 ? -3.965 -19.656 5.535 1 98.94 148 PRO B O 1
ATOM 2773 N N . TYR B 1 149 ? -4.41 -18.422 3.67 1 98.94 149 TYR B N 1
ATOM 2774 C CA . TYR B 1 149 ? -5.562 -17.688 4.184 1 98.94 149 TYR B CA 1
ATOM 2775 C C . TYR B 1 149 ? -5.176 -16.844 5.398 1 98.94 149 TYR B C 1
ATOM 2777 O O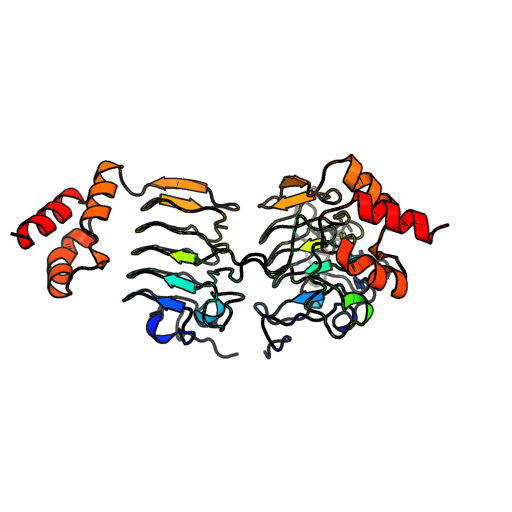 . TYR B 1 149 ? -6.039 -16.422 6.164 1 98.94 149 TYR B O 1
ATOM 2785 N N . ALA B 1 150 ? -3.883 -16.656 5.609 1 98.94 150 ALA B N 1
ATOM 2786 C CA . ALA B 1 150 ? -3.424 -15.711 6.621 1 98.94 150 ALA B CA 1
ATOM 2787 C C . ALA B 1 150 ? -3.463 -14.281 6.09 1 98.94 150 ALA B C 1
ATOM 2789 O O . ALA B 1 150 ? -3.236 -14.047 4.898 1 98.94 150 ALA B O 1
ATOM 2790 N N . ILE B 1 151 ? -3.768 -13.359 6.934 1 98.88 151 ILE B N 1
ATOM 2791 C CA . ILE B 1 151 ? -3.594 -11.93 6.695 1 98.88 151 ILE B CA 1
ATOM 2792 C C . ILE B 1 151 ? -2.344 -11.438 7.418 1 98.88 151 ILE B C 1
ATOM 2794 O O . ILE B 1 151 ? -2.229 -11.578 8.641 1 98.88 151 ILE B O 1
ATOM 2798 N N . VAL B 1 152 ? -1.399 -10.891 6.656 1 98.94 152 VAL B N 1
ATOM 2799 C CA . VAL B 1 152 ? -0.168 -10.414 7.273 1 98.94 152 VAL B CA 1
ATOM 2800 C C . VAL B 1 152 ? 0.029 -8.93 6.949 1 98.94 152 VAL B C 1
ATOM 2802 O O . VAL B 1 152 ? -0.481 -8.438 5.941 1 98.94 152 VAL B O 1
ATOM 2805 N N . GLY B 1 153 ? 0.699 -8.156 7.766 1 98.56 153 GLY B N 1
ATOM 2806 C CA . GLY B 1 153 ? 1.054 -6.762 7.574 1 98.56 153 GLY B CA 1
ATOM 2807 C C . GLY B 1 153 ? 2.193 -6.305 8.469 1 98.56 153 GLY B C 1
ATOM 2808 O O . GLY B 1 153 ? 2.58 -7.016 9.398 1 98.56 153 GLY B O 1
ATOM 2809 N N . GLY B 1 154 ? 2.787 -5.172 8.047 1 98.19 154 GLY B N 1
ATOM 2810 C CA . GLY B 1 154 ? 3.855 -4.59 8.844 1 98.19 154 GLY B CA 1
ATOM 2811 C C . GLY B 1 154 ? 5.234 -4.824 8.25 1 98.19 154 GLY B C 1
ATOM 2812 O O . GLY B 1 154 ? 5.363 -5.434 7.188 1 98.19 154 GLY B O 1
ATOM 2813 N N . ASN B 1 155 ? 6.246 -4.309 8.953 1 97.81 155 ASN B N 1
ATOM 2814 C CA . ASN B 1 155 ? 7.656 -4.41 8.594 1 97.81 155 ASN B CA 1
ATOM 2815 C C . ASN B 1 155 ? 8.531 -4.684 9.812 1 97.81 155 ASN B C 1
ATOM 2817 O O . ASN B 1 155 ? 8.836 -3.768 10.586 1 97.81 155 ASN B O 1
ATOM 2821 N N . PRO B 1 156 ? 8.969 -5.922 9.922 1 98 156 PRO B N 1
ATOM 2822 C CA . PRO B 1 156 ? 8.633 -7.078 9.086 1 98 156 PRO B CA 1
ATOM 2823 C C . PRO B 1 156 ? 7.172 -7.512 9.242 1 98 156 PRO B C 1
ATOM 2825 O O . PRO B 1 156 ? 6.543 -7.211 10.258 1 98 156 PRO B O 1
ATOM 2828 N N . ALA B 1 157 ? 6.676 -8.156 8.266 1 98.69 157 ALA B N 1
ATOM 2829 C CA . ALA B 1 157 ? 5.281 -8.586 8.281 1 98.69 157 ALA B CA 1
ATOM 2830 C C . ALA B 1 157 ? 5.051 -9.664 9.336 1 98.69 157 ALA B C 1
ATOM 2832 O O . ALA B 1 157 ? 5.883 -10.562 9.508 1 98.69 157 ALA B O 1
ATOM 2833 N N . LYS B 1 158 ? 4.004 -9.578 10.008 1 98.5 158 LYS B N 1
ATOM 2834 C CA . LYS B 1 158 ? 3.529 -10.578 10.969 1 98.5 158 LYS B CA 1
ATOM 2835 C C . LYS B 1 158 ? 2.08 -10.961 10.688 1 98.5 158 LYS B C 1
ATOM 2837 O O . LYS B 1 158 ? 1.32 -10.18 10.117 1 98.5 158 LYS B O 1
ATOM 2842 N N . THR B 1 159 ? 1.773 -12.211 11.086 1 98.75 159 THR B N 1
ATOM 2843 C CA . THR B 1 159 ? 0.391 -12.648 10.938 1 98.75 159 THR B CA 1
ATOM 2844 C C . THR B 1 159 ? -0.532 -11.867 11.859 1 98.75 159 THR B C 1
ATOM 2846 O O . THR B 1 159 ? -0.29 -11.781 13.07 1 98.75 159 THR B O 1
ATOM 2849 N N . ILE B 1 160 ? -1.491 -11.289 11.336 1 98.38 160 ILE B N 1
ATOM 2850 C CA . ILE B 1 160 ? -2.516 -10.586 12.094 1 98.38 160 ILE B CA 1
ATOM 2851 C C . ILE B 1 160 ? -3.623 -11.555 12.492 1 98.38 160 ILE B C 1
ATOM 2853 O O . ILE B 1 160 ? -3.986 -11.641 13.672 1 98.38 160 ILE B O 1
ATOM 2857 N N . ARG B 1 161 ? -4.164 -12.258 11.492 1 98.44 161 ARG B N 1
ATOM 2858 C CA . ARG B 1 161 ? -5.184 -13.281 11.68 1 98.44 161 ARG B CA 1
ATOM 2859 C C . ARG B 1 161 ? -5.352 -14.125 10.414 1 98.44 161 ARG B C 1
ATOM 2861 O O . ARG B 1 161 ? -4.711 -13.859 9.398 1 98.44 161 ARG B O 1
ATOM 2868 N N . LYS B 1 162 ? -6.246 -15.133 10.531 1 98.69 162 LYS B N 1
ATOM 2869 C CA . LYS B 1 162 ? -6.645 -15.914 9.359 1 98.69 162 LYS B CA 1
ATOM 2870 C C . LYS B 1 162 ? -8.016 -15.477 8.859 1 98.69 162 LYS B C 1
ATOM 2872 O O . LYS B 1 162 ? -8.852 -15.008 9.633 1 98.69 162 LYS B O 1
ATOM 2877 N N . ARG B 1 163 ? -8.258 -15.625 7.629 1 98.62 163 ARG B N 1
ATOM 2878 C CA . ARG B 1 163 ? -9.539 -15.234 7.047 1 98.62 163 ARG B CA 1
ATOM 2879 C C . ARG B 1 163 ? -10.664 -16.141 7.543 1 98.62 163 ARG B C 1
ATOM 2881 O O . ARG B 1 163 ? -11.82 -15.711 7.637 1 98.62 163 ARG B O 1
ATOM 2888 N N . PHE B 1 164 ? -10.297 -17.391 7.762 1 98.75 164 PHE B N 1
ATOM 2889 C CA . PHE B 1 164 ? -11.273 -18.406 8.156 1 98.75 164 PHE B CA 1
ATOM 2890 C C . PHE B 1 164 ? -10.75 -19.266 9.297 1 98.75 164 PHE B C 1
ATOM 2892 O O . PHE B 1 164 ? -9.562 -19.203 9.633 1 98.75 164 PHE B O 1
ATOM 2899 N N . ASP B 1 165 ? -11.68 -20.031 9.953 1 98.38 165 ASP B N 1
ATOM 2900 C CA . ASP B 1 165 ? -11.25 -21.016 10.938 1 98.38 165 ASP B CA 1
ATOM 2901 C C . ASP B 1 165 ? -10.516 -22.172 10.258 1 98.38 165 ASP B C 1
ATOM 2903 O O . ASP B 1 165 ? -10.641 -22.375 9.055 1 98.38 165 ASP B O 1
ATOM 2907 N N . ASP B 1 166 ? -9.797 -22.984 10.977 1 98.56 166 ASP B N 1
ATOM 2908 C CA . ASP B 1 166 ? -8.914 -24.031 10.461 1 98.56 166 ASP B CA 1
ATOM 2909 C C . ASP B 1 166 ? -9.695 -25.062 9.664 1 98.56 166 ASP B C 1
ATOM 2911 O O . ASP B 1 166 ? -9.211 -25.578 8.648 1 98.56 166 ASP B O 1
ATOM 2915 N N . ASP B 1 167 ? -10.852 -25.391 10.125 1 98.69 167 ASP B N 1
ATOM 2916 C CA . ASP B 1 167 ? -11.664 -26.391 9.422 1 98.69 167 ASP B CA 1
ATOM 2917 C C . ASP B 1 167 ? -12.062 -25.875 8.031 1 98.69 167 ASP B C 1
ATOM 2919 O O . ASP B 1 167 ? -11.969 -26.625 7.051 1 98.69 167 ASP B O 1
ATOM 2923 N N . SER B 1 168 ? -12.531 -24.656 7.961 1 98.75 168 SER B N 1
ATOM 2924 C CA . SER B 1 168 ? -12.898 -24.047 6.684 1 98.75 168 SER B CA 1
ATOM 2925 C C . SER B 1 168 ? -11.703 -23.969 5.746 1 98.75 168 SER B C 1
ATOM 2927 O O . SER B 1 168 ? -11.828 -24.234 4.547 1 98.75 168 SER B O 1
ATOM 2929 N N . ILE B 1 169 ? -10.586 -23.609 6.219 1 98.88 169 ILE B N 1
ATOM 2930 C CA . ILE B 1 169 ? -9.367 -23.516 5.418 1 98.88 169 ILE B CA 1
ATOM 2931 C C . ILE B 1 169 ? -9.023 -24.875 4.836 1 98.88 169 ILE B C 1
ATOM 2933 O O . ILE B 1 169 ? -8.648 -24.984 3.668 1 98.88 169 ILE B O 1
ATOM 2937 N N . ALA B 1 170 ? -9.117 -25.938 5.719 1 98.81 170 ALA B N 1
ATOM 2938 C CA . ALA B 1 170 ? -8.844 -27.281 5.25 1 98.81 170 ALA B CA 1
ATOM 2939 C C . ALA B 1 170 ? -9.742 -27.641 4.07 1 98.81 170 ALA B C 1
ATOM 2941 O O . ALA B 1 170 ? -9.289 -28.25 3.092 1 98.81 170 ALA B O 1
ATOM 2942 N N . LEU B 1 171 ? -10.992 -27.297 4.141 1 98.69 171 LEU B N 1
ATOM 2943 C CA . LEU B 1 171 ? -11.938 -27.578 3.059 1 98.69 171 LEU B CA 1
ATOM 2944 C C . LEU B 1 171 ? -11.531 -26.828 1.79 1 98.69 171 LEU B C 1
ATOM 2946 O O . LEU B 1 171 ? -11.547 -27.406 0.698 1 98.69 171 LEU B O 1
ATOM 2950 N N . LEU B 1 172 ? -11.219 -25.578 1.937 1 98.81 172 LEU B N 1
ATOM 2951 C CA . LEU B 1 172 ? -10.828 -24.75 0.801 1 98.81 172 LEU B CA 1
ATOM 2952 C C . LEU B 1 172 ? -9.578 -25.312 0.123 1 98.81 172 LEU B C 1
ATOM 2954 O O . LEU B 1 172 ? -9.492 -25.328 -1.107 1 98.81 172 LEU B O 1
ATOM 2958 N N . LEU B 1 173 ? -8.664 -25.766 0.911 1 98.81 173 LEU B N 1
ATOM 2959 C CA . LEU B 1 173 ? -7.406 -26.281 0.382 1 98.81 173 LEU B CA 1
ATOM 2960 C C . LEU B 1 173 ? -7.621 -27.625 -0.299 1 98.81 173 LEU B C 1
ATOM 2962 O O . LEU B 1 173 ? -6.828 -28.031 -1.152 1 98.81 173 LEU B O 1
ATOM 2966 N N . GLU B 1 174 ? -8.609 -28.297 0.161 1 98.44 174 GLU B N 1
ATOM 2967 C CA . GLU B 1 174 ? -8.938 -29.562 -0.487 1 98.44 174 GLU B CA 1
ATOM 2968 C C . GLU B 1 174 ? -9.602 -29.328 -1.841 1 98.44 174 GLU B C 1
ATOM 2970 O O . GLU B 1 174 ? -9.234 -29.969 -2.832 1 98.44 174 GLU B O 1
ATOM 2975 N N . MET B 1 175 ? -10.578 -28.422 -1.934 1 97.5 175 MET B N 1
ATOM 2976 C CA . MET B 1 175 ? -11.383 -28.312 -3.143 1 97.5 175 MET B CA 1
ATOM 2977 C C . MET B 1 175 ? -10.641 -27.547 -4.227 1 97.5 175 MET B C 1
ATOM 2979 O O . MET B 1 175 ? -10.898 -27.734 -5.418 1 97.5 175 MET B O 1
ATOM 2983 N N . LYS B 1 176 ? -9.656 -26.625 -3.902 1 98.38 176 LYS B N 1
ATOM 2984 C CA . LYS B 1 176 ? -8.812 -25.922 -4.859 1 98.38 176 LYS B CA 1
ATOM 2985 C C . LYS B 1 176 ? -9.641 -25.359 -6.012 1 98.38 176 LYS B C 1
ATOM 2987 O O . LYS B 1 176 ? -9.367 -25.641 -7.18 1 98.38 176 LYS B O 1
ATOM 2992 N N . TRP B 1 177 ? -10.531 -24.484 -5.668 1 98.25 177 TRP B N 1
ATOM 2993 C CA . TRP B 1 177 ? -11.523 -23.984 -6.613 1 98.25 177 TRP B CA 1
ATOM 2994 C C . TRP B 1 177 ? -10.859 -23.281 -7.793 1 98.25 177 TRP B C 1
ATOM 2996 O O . TRP B 1 177 ? -11.445 -23.172 -8.867 1 98.25 177 TRP B O 1
ATOM 3006 N N . TRP B 1 178 ? -9.641 -22.766 -7.641 1 98.5 178 TRP B N 1
ATOM 3007 C CA . TRP B 1 178 ? -8.938 -22.016 -8.672 1 98.5 178 TRP B CA 1
ATOM 3008 C C . TRP B 1 178 ? -8.562 -22.906 -9.844 1 98.5 178 TRP B C 1
ATOM 3010 O O . TRP B 1 178 ? -8.18 -22.422 -10.914 1 98.5 178 TRP B O 1
ATOM 3020 N N . GLY B 1 179 ? -8.727 -24.156 -9.625 1 97.69 179 GLY B N 1
ATOM 3021 C CA . GLY B 1 179 ? -8.438 -25.109 -10.688 1 97.69 179 GLY B CA 1
ATOM 3022 C C . GLY B 1 179 ? -9.688 -25.641 -11.367 1 97.69 179 GLY B C 1
ATOM 3023 O O . GLY B 1 179 ? -9.594 -26.469 -12.273 1 97.69 179 GLY B O 1
ATOM 3024 N N . TRP B 1 180 ? -10.828 -25.156 -11.008 1 97.19 180 TRP B N 1
ATOM 3025 C CA . TRP B 1 180 ? -12.086 -25.672 -11.539 1 97.19 180 TRP B CA 1
ATOM 3026 C C . TRP B 1 180 ? -12.289 -25.234 -12.984 1 97.19 180 TRP B C 1
ATOM 3028 O O . TRP B 1 180 ? -11.805 -24.172 -13.398 1 97.19 180 TRP B O 1
ATOM 3038 N N . PRO B 1 181 ? -13.07 -26.062 -13.789 1 96.12 181 PRO B N 1
ATOM 3039 C CA . PRO B 1 181 ? -13.477 -25.609 -15.125 1 96.12 181 PRO B CA 1
ATOM 3040 C C . PRO B 1 181 ? -14.359 -24.359 -15.086 1 96.12 181 PRO B C 1
ATOM 3042 O O . PRO B 1 181 ? -15.047 -24.125 -14.086 1 96.12 181 PRO B O 1
ATOM 3045 N N . ALA B 1 182 ? -14.359 -23.656 -16.156 1 95.94 182 ALA B N 1
ATOM 3046 C CA . ALA B 1 182 ? -15.062 -22.391 -16.281 1 95.94 182 ALA B CA 1
ATOM 3047 C C . ALA B 1 182 ? -16.547 -22.547 -15.961 1 95.94 182 ALA B C 1
ATOM 3049 O O . ALA B 1 182 ? -17.125 -21.719 -15.258 1 95.94 182 ALA B O 1
ATOM 3050 N N . GLU B 1 183 ? -17.141 -23.578 -16.5 1 95.56 183 GLU B N 1
ATOM 3051 C CA . GLU B 1 183 ? -18.578 -23.797 -16.312 1 95.56 183 GLU B CA 1
ATOM 3052 C C . GLU B 1 183 ? -18.922 -24 -14.844 1 95.56 183 GLU B C 1
ATOM 3054 O O . GLU B 1 183 ? -19.938 -23.5 -14.359 1 95.56 183 GLU B O 1
ATOM 3059 N N . ARG B 1 184 ? -18.062 -24.719 -14.18 1 96.25 184 ARG B N 1
ATOM 3060 C CA . ARG B 1 184 ? -18.266 -24.969 -12.758 1 96.25 184 ARG B CA 1
ATOM 3061 C C . ARG B 1 184 ? -18.109 -23.672 -11.953 1 96.25 184 ARG B C 1
ATOM 3063 O O . ARG B 1 184 ? -18.891 -23.391 -11.047 1 96.25 184 ARG B O 1
ATOM 3070 N N . LEU B 1 185 ? -17.078 -22.938 -12.188 1 97.12 185 LEU B N 1
ATOM 3071 C CA . LEU B 1 185 ? -16.859 -21.672 -11.516 1 97.12 185 LEU B CA 1
ATOM 3072 C C . LEU B 1 185 ? -18.047 -20.734 -11.719 1 97.12 185 LEU B C 1
ATOM 3074 O O . LEU B 1 185 ? -18.5 -20.078 -10.781 1 97.12 185 LEU B O 1
ATOM 3078 N N . LYS B 1 186 ? -18.531 -20.672 -12.969 1 97.19 186 LYS B N 1
ATOM 3079 C CA . LYS B 1 186 ? -19.688 -19.844 -13.289 1 97.19 186 LYS B CA 1
ATOM 3080 C C . LYS B 1 186 ? -20.891 -20.203 -12.414 1 97.19 186 LYS B C 1
ATOM 3082 O O . LYS B 1 186 ? -21.547 -19.328 -11.852 1 97.19 186 LYS B O 1
ATOM 3087 N N . ALA B 1 187 ? -21.109 -21.484 -12.328 1 96.81 187 ALA B N 1
ATOM 3088 C CA . ALA B 1 187 ? -22.25 -21.969 -11.547 1 96.81 187 ALA B CA 1
ATOM 3089 C C . ALA B 1 187 ? -22.078 -21.672 -10.062 1 96.81 187 ALA B C 1
ATOM 3091 O O . ALA B 1 187 ? -23.062 -21.453 -9.344 1 96.81 187 ALA B O 1
ATOM 3092 N N . ALA B 1 188 ? -20.859 -21.594 -9.562 1 97.5 188 ALA B N 1
ATOM 3093 C CA . ALA B 1 188 ? -20.562 -21.438 -8.141 1 97.5 188 ALA B CA 1
ATOM 3094 C C . ALA B 1 188 ? -20.406 -19.953 -7.777 1 97.5 188 ALA B C 1
ATOM 3096 O O . ALA B 1 188 ? -20.219 -19.609 -6.605 1 97.5 188 ALA B O 1
ATOM 3097 N N . MET B 1 189 ? -20.484 -19.062 -8.711 1 97.94 189 MET B N 1
ATOM 3098 C CA . MET B 1 189 ? -20.094 -17.672 -8.547 1 97.94 189 MET B CA 1
ATOM 3099 C C . MET B 1 189 ? -20.859 -17.016 -7.402 1 97.94 189 MET B C 1
ATOM 3101 O O . MET B 1 189 ? -20.266 -16.281 -6.602 1 97.94 189 MET B O 1
ATOM 3105 N N . PRO B 1 190 ? -22.188 -17.297 -7.234 1 97.5 190 PRO B N 1
ATOM 3106 C CA . PRO B 1 190 ? -22.875 -16.703 -6.086 1 97.5 190 PRO B CA 1
ATOM 3107 C C . PRO B 1 190 ? -22.281 -17.156 -4.746 1 97.5 190 PRO B C 1
ATOM 3109 O O . PRO B 1 190 ? -22.219 -16.359 -3.803 1 97.5 190 PRO B O 1
ATOM 3112 N N . LEU B 1 191 ? -21.797 -18.391 -4.645 1 97.75 191 LEU B N 1
ATOM 3113 C CA . LEU B 1 191 ? -21.172 -18.906 -3.428 1 97.75 191 LEU B CA 1
ATOM 3114 C C . LEU B 1 191 ? -19.766 -18.344 -3.262 1 97.75 191 LEU B C 1
ATOM 3116 O O . LEU B 1 191 ? -19.344 -18.031 -2.145 1 97.75 191 LEU B O 1
ATOM 3120 N N . MET B 1 192 ? -19.031 -18.219 -4.445 1 98.19 192 MET B N 1
ATOM 3121 C CA . MET B 1 192 ? -17.672 -17.688 -4.422 1 98.19 192 MET B CA 1
ATOM 3122 C C . MET B 1 192 ? -17.641 -16.281 -3.814 1 98.19 192 MET B C 1
ATOM 3124 O O . MET B 1 192 ? -16.656 -15.891 -3.191 1 98.19 192 MET B O 1
ATOM 3128 N N . THR B 1 193 ? -18.703 -15.5 -4.102 1 98.38 193 THR B N 1
ATOM 3129 C CA . THR B 1 193 ? -18.812 -14.133 -3.623 1 98.38 193 THR B CA 1
ATOM 3130 C C . THR B 1 193 ? -19.688 -14.055 -2.377 1 98.38 193 THR B C 1
ATOM 3132 O O . THR B 1 193 ? -20.531 -13.156 -2.26 1 98.38 193 THR B O 1
ATOM 3135 N N . SER B 1 194 ? -19.5 -15.062 -1.631 1 96.62 194 SER B N 1
ATOM 3136 C CA . SER B 1 194 ? -20.078 -15.148 -0.293 1 96.62 194 SER B CA 1
ATOM 3137 C C . SER B 1 194 ? -19.062 -15.68 0.713 1 96.62 194 SER B C 1
ATOM 3139 O O . SER B 1 194 ? -17.906 -15.938 0.364 1 96.62 194 SER B O 1
ATOM 3141 N N . GLY B 1 195 ? -19.422 -15.875 1.968 1 97.06 195 GLY B N 1
ATOM 3142 C CA . GLY B 1 195 ? -18.547 -16.391 3 1 97.06 195 GLY B CA 1
ATOM 3143 C C . GLY B 1 195 ? -18.906 -17.781 3.467 1 97.06 195 GLY B C 1
ATOM 3144 O O . GLY B 1 195 ? -18.438 -18.25 4.508 1 97.06 195 GLY B O 1
ATOM 3145 N N . ASN B 1 196 ? -19.719 -18.422 2.645 1 97.94 196 ASN B N 1
ATOM 3146 C CA . ASN B 1 196 ? -20.234 -19.719 3.07 1 97.94 196 ASN B CA 1
ATOM 3147 C C . ASN B 1 196 ? -19.391 -20.875 2.531 1 97.94 196 ASN B C 1
ATOM 3149 O O . ASN B 1 196 ? -19.797 -21.547 1.576 1 97.94 196 ASN B O 1
ATOM 3153 N N . VAL B 1 197 ? -18.344 -21.234 3.213 1 98.62 197 VAL B N 1
ATOM 3154 C CA . VAL B 1 197 ? -17.375 -22.234 2.781 1 98.62 197 VAL B CA 1
ATOM 3155 C C . VAL B 1 197 ? -18.031 -23.609 2.734 1 98.62 197 VAL B C 1
ATOM 3157 O O . VAL B 1 197 ? -17.828 -24.375 1.789 1 98.62 197 VAL B O 1
ATOM 3160 N N . ALA B 1 198 ? -18.812 -23.891 3.74 1 98.19 198 ALA B N 1
ATOM 3161 C CA . ALA B 1 198 ? -19.469 -25.188 3.814 1 98.19 198 ALA B CA 1
ATOM 3162 C C . ALA B 1 198 ? -20.375 -25.406 2.602 1 98.19 198 ALA B C 1
ATOM 3164 O O . ALA B 1 198 ? -20.375 -26.5 2.02 1 98.19 198 ALA B O 1
ATOM 3165 N N . ALA B 1 199 ? -21.125 -24.438 2.24 1 98.19 199 ALA B N 1
ATOM 3166 C CA . ALA B 1 199 ? -22.016 -24.547 1.092 1 98.19 199 ALA B CA 1
ATOM 3167 C C . ALA B 1 199 ? -21.234 -24.75 -0.2 1 98.19 199 ALA B C 1
ATOM 3169 O O . ALA B 1 199 ? -21.625 -25.531 -1.061 1 98.19 199 ALA B O 1
ATOM 3170 N N . LEU B 1 200 ? -20.109 -24.078 -0.383 1 98.31 200 LEU B N 1
ATOM 3171 C CA . LEU B 1 200 ? -19.281 -24.25 -1.57 1 98.31 200 LEU B CA 1
ATOM 3172 C C . LEU B 1 200 ? -18.719 -25.672 -1.637 1 98.31 200 LEU B C 1
ATOM 3174 O O . LEU B 1 200 ? -18.672 -26.281 -2.713 1 98.31 200 LEU B O 1
ATOM 3178 N N . TYR B 1 201 ? -18.281 -26.109 -0.457 1 98.12 201 TYR B N 1
ATOM 3179 C CA . TYR B 1 201 ? -17.719 -27.453 -0.417 1 98.12 201 TYR B CA 1
ATOM 3180 C C . TYR B 1 201 ? -18.766 -28.484 -0.812 1 98.12 201 TYR B C 1
ATOM 3182 O O . TYR B 1 201 ? -18.469 -29.422 -1.558 1 98.12 201 TYR B O 1
ATOM 3190 N N . ARG B 1 202 ? -19.984 -28.359 -0.323 1 97.62 202 ARG B N 1
ATOM 3191 C CA . ARG B 1 202 ? -21.078 -29.25 -0.702 1 97.62 202 ARG B CA 1
ATOM 3192 C C . ARG B 1 202 ? -21.328 -29.188 -2.203 1 97.62 202 ARG B C 1
ATOM 3194 O O . ARG B 1 202 ? -21.531 -30.219 -2.846 1 97.62 202 ARG B O 1
ATOM 3201 N N . PHE B 1 203 ? -21.391 -28 -2.699 1 97.38 203 PHE B N 1
ATOM 3202 C CA . PHE B 1 203 ? -21.547 -27.812 -4.137 1 97.38 203 PHE B CA 1
ATOM 3203 C C . PHE B 1 203 ? -20.484 -28.578 -4.902 1 97.38 203 PHE B C 1
ATOM 3205 O O . PHE B 1 203 ? -20.797 -29.266 -5.875 1 97.38 203 PHE B O 1
ATOM 3212 N N . TRP B 1 204 ? -19.219 -28.453 -4.477 1 96.12 204 TRP B N 1
ATOM 3213 C CA . TRP B 1 204 ? -18.078 -29.094 -5.121 1 96.12 204 TRP B CA 1
ATOM 3214 C C . TRP B 1 204 ? -18.234 -30.609 -5.113 1 96.12 204 TRP B C 1
ATOM 3216 O O . TRP B 1 204 ? -17.984 -31.266 -6.125 1 96.12 204 TRP B O 1
ATOM 3226 N N . ARG B 1 205 ? -18.688 -31.125 -3.984 1 94.94 205 ARG B N 1
ATOM 3227 C CA . ARG B 1 205 ? -18.812 -32.562 -3.834 1 94.94 205 ARG B CA 1
ATOM 3228 C C . ARG B 1 205 ? -19.969 -33.094 -4.668 1 94.94 205 ARG B C 1
ATOM 3230 O O . ARG B 1 205 ? -19.953 -34.25 -5.109 1 94.94 205 ARG B O 1
ATOM 3237 N N . SER B 1 206 ? -21.031 -32.344 -4.84 1 89.56 206 SER B N 1
ATOM 3238 C CA . SER B 1 206 ? -22.203 -32.781 -5.582 1 89.56 206 SER B CA 1
ATOM 3239 C C . SER B 1 206 ? -21.891 -32.938 -7.066 1 89.56 206 SER B C 1
ATOM 3241 O O . SER B 1 206 ? -22.469 -33.812 -7.742 1 89.56 206 SER B O 1
ATOM 3243 N N . ASP B 1 207 ? -21.219 -32 -7.617 1 70.69 207 ASP B N 1
ATOM 3244 C CA . ASP B 1 207 ? -20.891 -32.094 -9.039 1 70.69 207 ASP B CA 1
ATOM 3245 C C . ASP B 1 207 ? -19.859 -33.156 -9.305 1 70.69 207 ASP B C 1
ATOM 3247 O O . ASP B 1 207 ? -19.719 -33.656 -10.438 1 70.69 207 ASP B O 1
ATOM 3251 N N . SER B 1 208 ? -18.922 -33.438 -8.266 1 58.66 208 SER B N 1
ATOM 3252 C CA . SER B 1 208 ? -17.953 -34.531 -8.406 1 58.66 208 SER B CA 1
ATOM 3253 C C . SER B 1 208 ? -18.641 -35.906 -8.391 1 58.66 208 SER B C 1
ATOM 3255 O O . SER B 1 208 ? -18 -36.906 -8.656 1 58.66 208 SER B O 1
ATOM 3257 N N . LEU B 1 209 ? -19.984 -35.969 -8.031 1 44.81 209 LEU B N 1
ATOM 3258 C CA . LEU B 1 209 ? -20.781 -37.188 -8.156 1 44.81 209 LEU B CA 1
ATOM 3259 C C . LEU B 1 209 ? -21.5 -37.25 -9.5 1 44.81 209 LEU B C 1
ATOM 3261 O O . LEU B 1 209 ? -22.016 -36.219 -9.969 1 44.81 209 LEU B O 1
#

Sequence (418 aa):
MENYFESPFRGITLDKQVKSPNLVVGKYSYYSGYYHGHSFEDCARYLLPDEGADRLVIGSFCSIGSGAAFIMAGNQGHRNEWISTFPFFFMPEVPEFENAANGYLPAGDTVIGNDVWIGSEAIIMPGITVGDGAVIGTRALVTKDVEPYAIVGGNPAKTIRKRFDDDSIALLLEMKWWGWPAERLKAAMPLMTSGNVAALYRFWRSDSLMENYFESPFRGITLDKQVKSPNLVVGKYSYYSGYYHGHSFEDCARYLLPDEGADRLVIGSFCSIGSGAAFIMAGNQGHRNEWISTFPFFFMPEVPEFENAANGYLPAGDTVIGNDVWIGSEAIIMPGITVGDGAVIGTRALVTKDVEPYAIVGGNPAKTIRKRFDDDSIALLLEMKWWGWPAERLKAAMPLMTSGNVAALYRFWRSDSL

Radius of gyration: 25.0 Å; Cα contacts (8 Å, |Δi|>4): 1006; chains: 2; bounding box: 66×78×50 Å

Secondary structure (DSSP, 8-state):
---SSS-TT--EEGGGT---TTEEE-TT-EEE-TTT-S-GGGGEET---STTSPPEEE-SS-EEETT-EEE-STTTT--TTSS--S-GGG-TTSGGGTT----------EEE-SS-EE-TT-EE-TT-EE-TT-EEPTT-EE-S-B-TTEEEEETTEEEEEESS-HHHHHHHHHH-GGGS-HHHHHHHHHHHTSS-HHHHHHHHHHHT-/---S-S-TT--EEGGGT---TTEEE-TT-EE--TTT-S-GGGGEET---STTSPPEEE-SS-EE-TT-EEE-STTTT--TTSS--S-GGG-TT-GGGTT----------EEE-SS-EE-TT-EE-TT-EEPTT-EEPTT-EE-S-B-TTEEEEETTEEEEEESS-HHHHHHHHHH-GGGS-HHHHHHHHHHHTSS-HHHHHHHHHHHT-

Solvent-accessible surface area (backbone atoms only — not comparable to full-atom values): 21488 Å² total; per-residue (Å²): 102,80,56,67,42,94,40,85,86,49,58,46,46,43,81,80,49,60,78,56,85,43,54,43,72,31,65,74,13,28,38,36,26,38,90,63,25,51,57,60,58,72,23,44,36,60,60,51,85,55,87,89,44,56,29,46,36,38,29,27,49,22,43,34,31,31,58,30,33,34,42,38,51,36,48,73,21,38,30,70,66,24,70,42,41,55,49,45,42,80,41,69,86,40,72,43,31,69,57,32,50,78,48,63,41,80,48,48,48,26,36,38,32,34,42,24,40,37,25,39,42,16,36,38,42,48,32,31,43,36,25,42,46,16,35,39,30,60,50,11,31,38,81,60,66,40,56,59,27,26,31,30,34,40,47,61,40,42,80,76,48,58,80,58,57,71,68,54,48,52,50,51,66,66,66,43,68,87,73,53,56,70,69,56,49,61,71,40,42,74,48,70,74,49,88,49,56,69,60,46,51,51,55,55,54,53,67,76,97,104,79,55,68,42,93,39,82,87,46,61,46,45,42,82,81,49,58,80,57,88,45,55,44,72,32,64,76,13,29,40,34,27,37,90,64,25,51,57,59,57,73,23,46,35,64,61,54,86,54,87,88,47,58,28,45,37,37,30,30,39,22,44,33,31,28,58,31,34,33,43,37,50,36,48,74,21,38,30,86,89,47,97,56,48,69,51,44,44,80,42,73,86,42,73,89,35,64,86,45,65,76,47,62,41,78,47,48,50,26,36,38,33,32,32,25,39,36,25,39,44,16,35,38,42,46,33,32,42,36,26,42,48,15,34,39,31,60,51,12,31,37,82,60,67,41,57,59,26,27,31,30,36,18,65,68,40,41,81,75,48,57,61,59,59,71,69,56,48,52,52,51,66,67,66,43,68,89,71,53,57,58,69,57,46,30,72,40,18,60,46,41,56,26,61,49,56,68,60,45,52,51,52,55,54,55,70,76,95

pLDDT: mean 96.87, std 5.7, range [44.81, 99.0]

Nearest PDB structures (foldseek):
  8j40-assembly1_A  TM=9.951E-01  e=5.874E-34  Acinetobacter baumannii
  6mfk-assembly1_A  TM=9.937E-01  e=3.927E-33  Elizabethkingia anophelis
  1xat-assembly1_A  TM=9.933E-01  e=6.878E-31  Pseudomonas aeruginosa
  6pua-assembly1_A  TM=9.880E-01  e=1.106E-30  Vibrio cholerae O1 biovar El Tor str. N16961
  6pu9-assembly1_B  TM=9.679E-01  e=8.327E-30  Vibrio vulnificus CMCP6

Organism: Agrobacterium fabrum (strain C58 / ATCC 33970) (NCBI:txid176299)